Protein AF-A0AA36NBI4-F1 (afdb_monomer)

Mean predicted aligned error: 20.57 Å

Radius of gyration: 64.97 Å; Cα contacts (8 Å, |Δi|>4): 13; chains: 1; bounding box: 155×77×184 Å

Solvent-accessible surface area (backbone atoms only — not comparable to full-atom values): 23329 Å² total; per-residue (Å²): 141,78,91,78,76,81,78,74,84,77,79,76,73,82,79,67,76,80,67,69,71,72,63,70,81,63,80,72,60,92,79,68,71,77,81,71,78,70,76,78,70,50,72,67,60,50,38,70,73,56,47,91,58,49,74,67,55,53,50,52,48,51,52,52,50,51,53,51,52,54,49,52,54,51,51,50,50,53,53,50,52,52,53,49,51,52,52,54,55,56,65,48,48,61,56,55,51,48,54,51,48,53,53,50,53,52,51,52,51,50,52,51,52,50,53,51,49,52,53,50,60,70,65,50,78,80,74,77,85,67,89,78,95,73,93,74,82,90,52,83,65,55,62,56,49,50,58,54,45,54,54,50,50,54,54,49,51,53,49,51,52,51,51,52,51,51,48,52,53,49,52,51,50,50,51,51,51,50,56,49,51,53,50,53,53,51,50,51,50,51,52,51,52,53,51,51,52,52,50,52,51,51,50,53,51,51,53,51,52,50,49,52,52,52,52,52,51,53,50,53,53,50,52,52,51,51,51,51,51,52,52,52,53,52,50,54,51,50,48,53,51,52,54,49,53,54,50,51,52,51,50,53,51,52,50,51,50,54,51,50,52,50,50,48,53,52,51,52,51,52,51,53,56,64,62,34,68,65,57,48,50,52,52,49,54,50,50,53,51,51,50,52,51,49,60,70,73,30,57,79,68,46,50,53,53,49,51,52,47,53,50,51,52,51,52,50,50,52,49,50,66,61,47,50,61,53,53,53,49,54,55,49,58,64,69,70,56,69,92,80,50,82,75,69,80,71,77,55,71,68,62,55,53,50,50,53,51,52,51,53,52,51,54,51,51,50,53,52,51,50,52,51,51,52,50,50,52,60,65,43,47,64,55,52,52,54,51,49,56,59,54,61,73,67,60,80,78,81,79,80,88,76,134

Foldseek 3Di:
DDDDDDDDDDPPPPPPPPPPPVVVVPPPPVPDDPDDPPPPCPPVNVCVVVPPADPVNVVVVVVVVVVVVVVVVVVVVVVVVVVVVVVVVVVCVVVVVVVVVVVVVVVVVVVVVVVVVVVVVVPPPPPPPDDDDDDDDDDPVVVVVVVVVVVVVVVVVVVVVVVVVVVVVVVVVVVVVVVVVVVVVVVVVVVVVVVVVVVVVVVVVVVVVVVVVVVVVVVVVVVVVVVVVVVVVVVVVVVVVVVVVVVVVVVVVVVVVVVVVVVVVVVVVVVVVVPPVVVVVVVVVVVVVVVVVVPVVDDPVNVVVVVVVVVVVVVVVVCCVVVVVVVVVVVVVVVPPDPPPPVNVVPDPPVVVVVVVVVSVVVVVVVVVVVVVVVVCVVCVVVVVVVVVVVVVPDDDDDDDDD

Structure (mmCIF, N/CA/C/O backbone):
data_AF-A0AA36NBI4-F1
#
_entry.id   AF-A0AA36NBI4-F1
#
loop_
_atom_site.group_PDB
_atom_site.id
_atom_site.type_symbol
_atom_site.label_atom_id
_atom_site.label_alt_id
_atom_site.label_comp_id
_atom_site.label_asym_id
_atom_site.label_entity_id
_atom_site.label_seq_id
_atom_site.pdbx_PDB_ins_code
_atom_site.Cartn_x
_atom_site.Cartn_y
_atom_site.Cartn_z
_atom_site.occupancy
_atom_site.B_iso_or_equiv
_atom_site.auth_seq_id
_atom_site.auth_comp_id
_atom_site.auth_asym_id
_atom_site.auth_atom_id
_atom_site.pdbx_PDB_model_num
ATOM 1 N N . MET A 1 1 ? 6.256 15.285 -50.001 1.00 40.84 1 MET A N 1
ATOM 2 C CA . MET A 1 1 ? 5.181 16.052 -49.345 1.00 40.84 1 MET A CA 1
ATOM 3 C C . MET A 1 1 ? 3.936 15.190 -49.363 1.00 40.84 1 MET A C 1
ATOM 5 O O . MET A 1 1 ? 3.349 15.026 -50.421 1.00 40.84 1 MET A O 1
ATOM 9 N N . ALA A 1 2 ? 3.636 14.544 -48.239 1.00 44.28 2 ALA A N 1
ATOM 10 C CA . ALA A 1 2 ? 2.443 13.727 -48.060 1.00 44.28 2 ALA A CA 1
ATOM 11 C C . ALA A 1 2 ? 1.548 14.439 -47.039 1.00 44.28 2 ALA A C 1
ATOM 13 O O . ALA A 1 2 ? 2.037 14.860 -45.991 1.00 44.28 2 ALA A O 1
ATOM 14 N N . ASP A 1 3 ? 0.280 14.619 -47.398 1.00 46.75 3 ASP A N 1
ATOM 15 C CA . ASP A 1 3 ? -0.751 15.294 -46.610 1.00 46.75 3 ASP A CA 1
ATOM 16 C C . ASP A 1 3 ? -1.022 14.531 -45.307 1.00 46.75 3 ASP A C 1
ATOM 18 O O . ASP A 1 3 ? -1.715 13.512 -45.288 1.00 46.75 3 ASP A O 1
ATOM 22 N N . ILE A 1 4 ? -0.490 15.042 -44.198 1.00 43.47 4 ILE A N 1
ATOM 23 C CA . ILE A 1 4 ? -0.857 14.600 -42.853 1.00 43.47 4 ILE A CA 1
ATOM 24 C C . ILE A 1 4 ? -2.036 15.468 -42.420 1.00 43.47 4 ILE A C 1
ATOM 26 O O . ILE A 1 4 ? -1.866 16.581 -41.923 1.00 43.47 4 ILE A O 1
ATOM 30 N N . ARG A 1 5 ? -3.256 14.969 -42.641 1.00 50.09 5 ARG A N 1
ATOM 31 C CA . ARG A 1 5 ? -4.450 15.572 -42.040 1.00 50.09 5 ARG A CA 1
ATOM 32 C C . ARG A 1 5 ? -4.390 15.378 -40.519 1.00 50.09 5 AR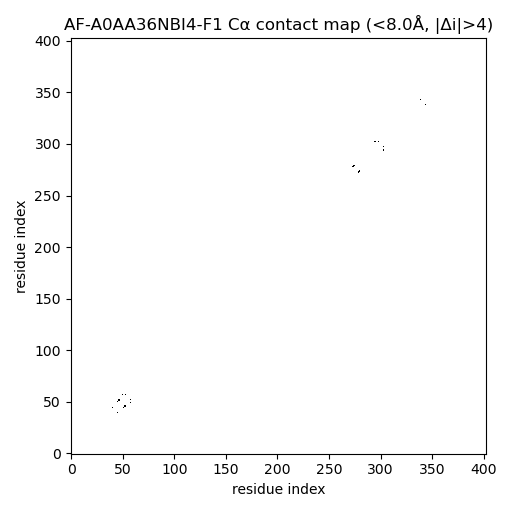G A C 1
ATOM 34 O O . ARG A 1 5 ? -4.168 14.250 -40.076 1.00 50.09 5 ARG A O 1
ATOM 41 N N . PRO A 1 6 ? -4.610 16.430 -39.716 1.00 48.09 6 PRO A N 1
ATOM 42 C CA . PRO A 1 6 ? -4.663 16.296 -38.270 1.00 48.09 6 PRO A CA 1
ATOM 43 C C . PRO A 1 6 ? -5.905 15.486 -37.888 1.00 48.09 6 PRO A C 1
ATOM 45 O O . PRO A 1 6 ? -7.034 15.856 -38.218 1.00 48.09 6 PRO A O 1
ATOM 48 N N . LEU A 1 7 ? -5.686 14.353 -37.219 1.00 43.00 7 LEU A N 1
ATOM 49 C CA . LEU A 1 7 ? -6.747 13.578 -36.585 1.00 43.00 7 LEU A CA 1
ATOM 50 C C . LEU A 1 7 ? -7.419 14.464 -35.532 1.00 43.00 7 LEU A C 1
ATOM 52 O O . LEU A 1 7 ? -6.757 15.011 -34.650 1.00 43.00 7 LEU A O 1
ATOM 56 N N . ALA A 1 8 ? -8.732 14.635 -35.670 1.00 46.16 8 ALA A N 1
ATOM 57 C CA . ALA A 1 8 ? -9.544 15.394 -34.733 1.00 46.16 8 ALA A CA 1
ATOM 58 C C . ALA A 1 8 ? -9.402 14.818 -33.310 1.00 46.16 8 ALA A C 1
ATOM 60 O O . ALA A 1 8 ? -9.318 13.596 -33.153 1.00 46.16 8 ALA A O 1
ATOM 61 N N . PRO A 1 9 ? -9.392 15.671 -32.271 1.00 42.97 9 PRO A N 1
ATOM 62 C CA . PRO A 1 9 ? -9.323 15.216 -30.895 1.00 42.97 9 PRO A CA 1
ATOM 63 C C . PRO A 1 9 ? -10.585 14.409 -30.584 1.00 42.97 9 PRO A C 1
ATOM 65 O O . PRO A 1 9 ? -11.698 14.934 -30.603 1.00 42.97 9 PRO A O 1
ATOM 68 N N . LEU A 1 10 ? -10.403 13.115 -30.321 1.00 41.47 10 LEU A N 1
ATOM 69 C CA . LEU A 1 10 ? -11.435 12.271 -29.737 1.00 41.47 10 LEU A CA 1
ATOM 70 C C . LEU A 1 10 ? -11.747 12.841 -28.352 1.00 41.47 10 LEU A C 1
ATOM 72 O O . LEU A 1 10 ? -10.974 12.668 -27.410 1.00 41.47 10 LEU A O 1
ATOM 76 N N . ALA A 1 11 ? -12.859 13.566 -28.258 1.00 41.78 11 ALA A N 1
ATOM 77 C CA . ALA A 1 11 ? -13.454 13.959 -26.997 1.00 41.78 11 ALA A CA 1
ATOM 78 C C . ALA A 1 11 ? -13.758 12.677 -26.212 1.00 41.78 11 ALA A C 1
ATOM 80 O O . ALA A 1 11 ? -14.661 11.912 -26.548 1.00 41.78 11 ALA A O 1
ATOM 81 N N . PHE A 1 12 ? -12.927 12.401 -25.212 1.00 43.53 12 PHE A N 1
ATOM 82 C CA . PHE A 1 12 ? -13.162 11.343 -24.247 1.00 43.53 12 PHE A CA 1
ATOM 83 C C . PHE A 1 12 ? -14.289 11.825 -23.329 1.00 43.53 12 PHE A C 1
ATOM 85 O O . PHE A 1 12 ? -14.063 12.643 -22.438 1.00 43.53 12 PHE A O 1
ATOM 92 N N . ASP A 1 13 ? -15.508 11.350 -23.581 1.00 44.81 13 ASP A N 1
ATOM 93 C CA . ASP A 1 13 ? -16.660 11.571 -22.709 1.00 44.81 13 ASP A CA 1
ATOM 94 C C . ASP A 1 13 ? -16.374 10.981 -21.319 1.00 44.81 13 ASP A C 1
ATOM 96 O O . ASP A 1 13 ? -16.500 9.777 -21.074 1.00 44.81 13 ASP A O 1
ATOM 100 N N . ALA A 1 14 ? -15.997 11.857 -20.388 1.00 52.16 14 ALA A N 1
ATOM 101 C CA . ALA A 1 14 ? -15.723 11.537 -18.990 1.00 52.16 14 ALA A CA 1
ATOM 102 C C . ALA A 1 14 ? -16.985 11.146 -18.185 1.00 52.16 14 ALA A C 1
ATOM 104 O O . ALA A 1 14 ? -16.884 10.823 -17.006 1.00 52.16 14 ALA A O 1
ATOM 105 N N . GLU A 1 15 ? -18.172 11.119 -18.800 1.00 48.38 15 GLU A N 1
ATOM 106 C CA . GLU A 1 15 ? -19.438 10.815 -18.114 1.00 48.38 15 GLU A CA 1
ATOM 107 C C . GLU A 1 15 ? -19.825 9.323 -18.097 1.00 48.38 15 GLU A C 1
ATOM 109 O O . GLU A 1 15 ? -20.825 8.951 -17.478 1.00 48.38 15 GLU A O 1
ATOM 114 N N . ARG A 1 16 ? -19.052 8.421 -18.724 1.00 46.84 16 ARG A N 1
ATOM 115 C CA . ARG A 1 16 ? -19.416 6.987 -18.799 1.00 46.84 16 ARG A CA 1
ATOM 116 C C . ARG A 1 16 ? -18.790 6.062 -17.756 1.00 46.84 16 ARG A C 1
ATOM 118 O O . ARG A 1 16 ? -19.221 4.916 -17.655 1.00 46.84 16 ARG A O 1
ATOM 125 N N . THR A 1 17 ? -17.846 6.522 -16.942 1.00 50.12 17 THR A N 1
ATOM 126 C CA . THR A 1 17 ? -17.177 5.668 -15.937 1.00 50.12 17 THR A CA 1
ATOM 127 C C . THR A 1 17 ? -17.898 5.611 -14.586 1.00 50.12 17 THR A C 1
ATOM 129 O O . THR A 1 17 ? -17.546 4.791 -13.743 1.00 50.12 17 THR A O 1
ATOM 132 N N . GLY A 1 18 ? -18.955 6.408 -14.389 1.00 44.38 18 GLY A N 1
ATOM 133 C CA . GLY A 1 18 ? -19.743 6.424 -13.149 1.00 44.38 18 GLY A CA 1
ATOM 134 C C . GLY A 1 18 ? -20.834 5.351 -13.036 1.00 44.38 18 GLY A C 1
ATOM 135 O O . GLY A 1 18 ? -21.420 5.210 -11.971 1.00 44.38 18 GLY A O 1
ATOM 136 N N . LYS A 1 19 ? -21.133 4.588 -14.100 1.00 49.97 19 LYS A N 1
ATOM 137 C CA . LYS A 1 19 ? -22.260 3.623 -14.116 1.00 49.97 19 LYS A CA 1
ATOM 138 C C . LYS A 1 19 ? -21.856 2.146 -14.121 1.00 49.97 19 LYS A C 1
ATOM 140 O O . LYS A 1 19 ? -22.724 1.282 -14.093 1.00 49.97 19 LYS A O 1
ATOM 145 N N . THR A 1 20 ? -20.563 1.825 -14.139 1.00 48.12 20 THR A N 1
ATOM 146 C CA . THR A 1 20 ? -20.090 0.429 -14.223 1.00 48.12 20 THR A CA 1
ATOM 147 C C . THR A 1 20 ? -19.755 -0.211 -12.876 1.00 48.12 20 THR A C 1
ATOM 149 O O . THR A 1 20 ? -19.444 -1.398 -12.846 1.00 48.12 20 THR A O 1
ATOM 152 N N . LEU A 1 21 ? -19.830 0.526 -11.762 1.00 46.44 21 LEU A N 1
ATOM 153 C CA . LEU A 1 21 ? -19.542 -0.014 -10.423 1.00 46.44 21 LEU A CA 1
ATOM 154 C C . LEU A 1 21 ? -20.788 -0.481 -9.649 1.00 46.44 21 LEU A C 1
ATOM 156 O O . LEU A 1 21 ? -20.657 -1.394 -8.840 1.00 46.44 21 LEU A O 1
ATOM 160 N N . ASP A 1 22 ? -21.989 0.005 -9.983 1.00 45.56 22 ASP A N 1
ATOM 161 C CA . ASP A 1 22 ? -23.253 -0.499 -9.403 1.00 45.56 22 ASP A CA 1
ATOM 162 C C . ASP A 1 22 ? -23.771 -1.787 -10.073 1.00 45.56 22 ASP A C 1
ATOM 164 O O . ASP A 1 22 ? -24.630 -2.483 -9.535 1.00 45.56 22 ASP A O 1
ATOM 168 N N . ALA A 1 23 ? -23.208 -2.187 -11.218 1.00 48.88 23 ALA A N 1
ATOM 169 C CA . ALA A 1 23 ? -23.570 -3.447 -11.876 1.00 48.88 23 ALA A CA 1
ATOM 170 C C . ALA A 1 23 ? -23.019 -4.697 -11.152 1.00 48.88 23 ALA A C 1
ATOM 172 O O . ALA A 1 23 ? -23.427 -5.818 -11.452 1.00 48.88 23 ALA A O 1
ATOM 173 N N . ALA A 1 24 ? -22.111 -4.532 -10.183 1.00 45.94 24 ALA A N 1
ATOM 174 C CA . ALA A 1 24 ? -21.550 -5.648 -9.420 1.00 45.94 24 ALA A CA 1
ATOM 175 C C . ALA A 1 24 ? -22.456 -6.137 -8.271 1.00 45.94 24 ALA A C 1
ATOM 177 O O . ALA A 1 24 ? -22.214 -7.218 -7.743 1.00 45.94 24 ALA A O 1
ATOM 178 N N . GLN A 1 25 ? -23.512 -5.397 -7.904 1.00 44.94 25 GLN A N 1
ATOM 179 C CA . GLN A 1 25 ? -24.471 -5.823 -6.870 1.00 44.94 25 GLN A CA 1
ATOM 180 C C . GLN A 1 25 ? -25.612 -6.714 -7.394 1.00 44.94 25 GLN A C 1
ATOM 182 O O . GLN A 1 25 ? -26.406 -7.211 -6.602 1.00 44.94 25 GLN A O 1
ATOM 187 N N . SER A 1 26 ? -25.694 -6.967 -8.705 1.00 41.56 26 SER A N 1
ATOM 188 C CA . SER A 1 26 ? -26.762 -7.781 -9.314 1.00 41.56 26 SER A CA 1
ATOM 189 C C . SER A 1 26 ? -26.238 -8.993 -10.086 1.00 41.56 26 SER A C 1
ATOM 191 O O . SER A 1 26 ? -26.765 -9.363 -11.132 1.00 41.56 26 SER A O 1
ATOM 193 N N . TRP A 1 27 ? -25.212 -9.666 -9.558 1.00 47.41 27 TRP A N 1
ATOM 194 C CA . TRP A 1 27 ? -24.795 -10.984 -10.054 1.00 47.41 27 TRP A CA 1
ATOM 195 C C . TRP A 1 27 ? -25.769 -12.081 -9.586 1.00 47.41 27 TRP A C 1
ATOM 197 O O . TRP A 1 27 ? -25.377 -13.096 -9.015 1.00 47.41 27 TRP A O 1
ATOM 207 N N . SER A 1 28 ? -27.065 -11.888 -9.822 1.00 44.34 28 SER A N 1
ATOM 208 C CA . SER A 1 28 ? -28.047 -12.966 -9.784 1.00 44.34 28 SER A CA 1
ATOM 209 C C . SER A 1 28 ? -27.850 -13.780 -11.060 1.00 44.34 28 SER A C 1
ATOM 211 O O . SER A 1 28 ? -28.353 -13.430 -12.126 1.00 44.34 28 SER A O 1
ATOM 213 N N . VAL A 1 29 ? -27.047 -14.841 -10.972 1.00 54.03 29 VAL A N 1
ATOM 214 C CA . VAL A 1 29 ? -26.837 -15.781 -12.079 1.00 54.03 29 VAL A CA 1
ATOM 215 C C . VAL A 1 29 ? -28.201 -16.374 -12.473 1.00 54.03 29 VAL A C 1
ATOM 217 O O . VAL A 1 29 ? -28.850 -16.988 -11.627 1.00 54.03 29 VAL A O 1
ATOM 220 N N . PRO A 1 30 ? -28.680 -16.213 -13.721 1.00 42.22 30 PRO A N 1
ATOM 221 C CA . PRO A 1 30 ? -29.938 -16.810 -14.157 1.00 42.22 30 PRO A CA 1
ATOM 222 C C . PRO A 1 30 ? -29.822 -18.335 -14.069 1.00 42.22 30 PRO A C 1
ATOM 224 O O . PRO A 1 30 ? -29.041 -18.942 -14.799 1.00 42.22 30 PRO A O 1
ATOM 227 N N . GLY A 1 31 ? -30.559 -18.943 -13.139 1.00 53.66 31 GLY A N 1
ATOM 228 C CA . GLY A 1 31 ? -30.457 -20.372 -12.830 1.00 53.66 31 GLY A CA 1
ATOM 229 C C . GLY A 1 31 ? -30.105 -20.694 -11.378 1.00 53.66 31 GLY A C 1
ATOM 230 O O . GLY A 1 31 ? -29.985 -21.874 -11.056 1.00 53.66 31 GLY A O 1
ATOM 231 N N . THR A 1 32 ? -29.976 -19.705 -10.484 1.00 50.72 32 THR A N 1
ATOM 232 C CA . THR A 1 32 ? -29.969 -19.995 -9.045 1.00 50.72 32 THR A CA 1
ATOM 233 C C . THR A 1 32 ? -31.296 -20.664 -8.667 1.00 50.72 32 THR A C 1
ATOM 235 O O . THR A 1 32 ? -32.355 -20.063 -8.876 1.00 50.72 32 THR A O 1
ATOM 238 N N . PRO A 1 33 ? -31.281 -21.910 -8.154 1.00 50.78 33 PRO A N 1
ATOM 239 C CA . PRO A 1 33 ? -32.492 -22.565 -7.683 1.00 50.78 33 PRO A CA 1
ATOM 240 C C . PRO A 1 33 ? -33.168 -21.687 -6.617 1.00 50.78 33 PRO A C 1
ATOM 242 O O . PRO A 1 33 ? -32.467 -20.977 -5.889 1.00 50.78 33 PRO A O 1
ATOM 245 N N . PRO A 1 34 ? -34.513 -21.690 -6.546 1.00 55.22 34 PRO A N 1
ATOM 246 C CA . PRO A 1 34 ? -35.260 -20.866 -5.602 1.00 55.22 34 PRO A CA 1
ATOM 247 C C . PRO A 1 34 ? -34.689 -21.074 -4.207 1.00 55.22 34 PRO A C 1
ATOM 249 O O . PRO A 1 34 ? -34.445 -22.221 -3.832 1.00 55.22 34 PRO A O 1
ATOM 252 N N . ALA A 1 35 ? -34.436 -19.956 -3.513 1.00 47.81 35 ALA A N 1
ATOM 253 C CA . ALA A 1 35 ? -33.772 -19.877 -2.219 1.00 47.81 35 ALA A CA 1
ATOM 254 C C . ALA A 1 35 ? -34.069 -21.121 -1.380 1.00 47.81 35 ALA A C 1
ATOM 256 O O . ALA A 1 35 ? -35.163 -21.274 -0.831 1.00 47.81 35 ALA A O 1
ATOM 257 N N . PHE A 1 36 ? -33.098 -22.037 -1.347 1.00 51.62 36 PHE A N 1
ATOM 258 C CA . PHE A 1 36 ? -33.101 -23.118 -0.383 1.00 51.62 36 PHE A CA 1
ATOM 259 C C . PHE A 1 36 ? -33.219 -22.422 0.968 1.00 51.62 36 PHE A C 1
ATOM 261 O O . PHE A 1 36 ? -32.378 -21.585 1.293 1.00 51.62 36 PHE A O 1
ATOM 268 N N . GLN A 1 37 ? -34.298 -22.697 1.702 1.00 49.22 37 GLN A N 1
ATOM 269 C CA . GLN A 1 37 ? -34.383 -22.322 3.105 1.00 49.22 37 GLN A CA 1
ATOM 270 C C . GLN A 1 37 ? -33.167 -22.963 3.762 1.00 49.22 37 GLN A C 1
ATOM 272 O O . GLN A 1 37 ? -33.120 -24.186 3.904 1.00 49.22 37 GLN A O 1
ATOM 277 N N . GLU A 1 38 ? -32.137 -22.155 4.016 1.00 52.31 38 GLU A N 1
ATOM 278 C CA . GLU A 1 38 ? -30.911 -22.642 4.619 1.00 52.31 38 GLU A CA 1
ATOM 279 C C . GLU A 1 38 ? -31.313 -23.293 5.941 1.00 52.31 38 GLU A C 1
ATOM 281 O O . GLU A 1 38 ? -31.934 -22.625 6.775 1.00 52.31 38 GLU A O 1
ATOM 286 N N . PRO A 1 39 ? -31.032 -24.591 6.145 1.00 62.28 39 PRO A N 1
ATOM 287 C CA . PRO A 1 39 ? -31.192 -25.172 7.461 1.00 62.28 39 PRO A CA 1
ATOM 288 C C . PRO A 1 39 ? -30.298 -24.349 8.383 1.00 62.28 39 PRO A C 1
ATOM 290 O O . PRO A 1 39 ? -29.085 -24.305 8.168 1.00 62.28 39 PRO A O 1
ATOM 293 N N . GLU A 1 40 ? -30.897 -23.639 9.343 1.00 62.44 40 GLU A N 1
ATOM 294 C CA . GLU A 1 40 ? -30.158 -22.815 10.293 1.00 62.44 40 GLU A CA 1
ATOM 295 C C . GLU A 1 40 ? -29.102 -23.693 10.963 1.00 62.44 40 GLU A C 1
ATOM 297 O O . GLU A 1 40 ? -29.388 -24.513 11.839 1.00 62.44 40 GLU A O 1
ATOM 302 N N . LEU A 1 41 ? -27.860 -23.561 10.498 1.00 66.88 41 LEU A N 1
ATOM 303 C CA . LEU A 1 41 ? -26.720 -24.213 11.110 1.00 66.88 41 LEU A CA 1
ATOM 304 C C . LEU A 1 41 ? -26.701 -23.760 12.562 1.00 66.88 41 LEU A C 1
ATOM 306 O O . LEU A 1 41 ? -26.587 -22.560 12.838 1.00 66.88 41 LEU A O 1
ATOM 310 N N . SER A 1 42 ? -26.841 -24.727 13.472 1.00 77.69 42 SER A N 1
ATOM 311 C CA . SER A 1 42 ? -26.903 -24.448 14.901 1.00 77.69 42 SER A CA 1
ATOM 312 C C . SER A 1 42 ? -25.748 -23.525 15.298 1.00 77.69 42 SER A C 1
ATOM 314 O O . SER A 1 42 ? -24.626 -23.642 14.793 1.00 77.69 42 SER A O 1
ATOM 316 N N . GLN A 1 43 ? -26.008 -22.594 16.211 1.00 71.38 43 GLN A N 1
ATOM 317 C CA . GLN A 1 43 ? -25.020 -21.610 16.667 1.00 71.38 43 GLN A CA 1
ATOM 318 C C . GLN A 1 43 ? -23.717 -22.273 17.172 1.00 71.38 43 GLN A C 1
ATOM 320 O O . GLN A 1 43 ? -22.629 -21.707 17.034 1.00 71.38 43 GLN A O 1
ATOM 325 N N . ALA A 1 44 ? -23.811 -23.510 17.677 1.00 77.06 44 ALA A N 1
ATOM 326 C CA . ALA A 1 44 ? -22.676 -24.345 18.067 1.00 77.06 44 ALA A CA 1
ATOM 327 C C . ALA A 1 44 ? -21.837 -24.819 16.863 1.00 77.06 44 ALA A C 1
ATOM 329 O O . ALA A 1 44 ? -20.609 -24.815 16.909 1.00 77.06 44 ALA A O 1
ATOM 330 N N . SER A 1 45 ? -22.482 -25.174 15.750 1.00 78.88 45 SER A N 1
ATOM 331 C CA . SER A 1 45 ? -21.809 -25.539 14.497 1.00 78.88 45 SER A CA 1
ATOM 332 C C . SER A 1 45 ? -21.087 -24.335 13.884 1.00 78.88 45 SER A C 1
ATOM 334 O O . SER A 1 45 ? -19.963 -24.466 13.404 1.00 78.88 45 SER A O 1
ATOM 336 N N . ARG A 1 46 ? -21.694 -23.141 13.960 1.00 72.75 46 ARG A N 1
ATOM 337 C CA . ARG A 1 46 ? -21.078 -21.885 13.493 1.00 72.75 46 ARG A CA 1
ATOM 338 C C . ARG A 1 46 ? -19.839 -21.508 14.308 1.00 72.75 46 ARG A C 1
ATOM 340 O O . ARG A 1 46 ? -18.800 -21.210 13.728 1.00 72.75 46 ARG A O 1
ATOM 347 N N . THR A 1 47 ? -19.922 -21.580 15.633 1.00 75.00 47 THR A N 1
ATOM 348 C CA . THR A 1 47 ? -18.781 -21.283 16.521 1.00 75.00 47 THR A CA 1
ATOM 349 C C . THR A 1 47 ? -17.676 -22.340 16.444 1.00 75.00 47 THR A C 1
ATOM 351 O O . THR A 1 47 ? -16.504 -22.000 16.570 1.00 75.00 47 THR A O 1
ATOM 354 N N . SER A 1 48 ? -18.004 -23.604 16.153 1.00 81.81 48 SER A N 1
ATOM 355 C CA . SER A 1 48 ? -16.995 -24.638 15.882 1.00 81.81 48 SER A CA 1
ATOM 356 C C . SER A 1 48 ? -16.201 -24.377 14.601 1.00 81.81 48 SER A C 1
ATOM 358 O O . SER A 1 48 ? -15.024 -24.725 14.553 1.00 81.81 48 SER A O 1
ATOM 360 N N . PHE A 1 49 ? -16.833 -23.832 13.559 1.00 79.62 49 PHE A N 1
ATOM 361 C CA . PHE A 1 49 ? -16.196 -23.680 12.248 1.00 79.62 49 PHE A CA 1
ATOM 362 C C . PHE A 1 49 ? -15.442 -22.352 12.114 1.00 79.62 49 PHE A C 1
ATOM 364 O O . PHE A 1 49 ? -14.333 -22.322 11.588 1.00 79.62 49 PHE A O 1
ATOM 371 N N . PHE A 1 50 ? -16.016 -21.262 12.629 1.00 80.25 50 PHE A N 1
ATOM 372 C CA . PHE A 1 50 ? -15.445 -19.913 12.522 1.00 80.25 50 PHE A CA 1
ATOM 373 C C . PHE A 1 50 ? -14.786 -19.412 13.819 1.00 80.25 50 PHE A C 1
ATOM 375 O O . PHE A 1 50 ? -14.245 -18.307 13.872 1.00 80.25 50 PHE A O 1
ATOM 382 N N . GLY A 1 51 ? -14.800 -20.220 14.881 1.00 87.38 51 GLY A N 1
ATOM 383 C CA . GLY A 1 51 ? -14.237 -19.848 16.173 1.00 87.38 51 GLY A CA 1
ATOM 384 C C . GLY A 1 51 ? -15.021 -18.719 16.848 1.00 87.38 51 GLY A C 1
ATOM 385 O O . GLY A 1 51 ? -16.251 -18.714 16.869 1.00 87.38 51 GLY A O 1
ATOM 386 N N . ARG A 1 52 ? -14.292 -17.763 17.441 1.00 88.75 52 ARG A N 1
ATOM 387 C CA . ARG A 1 52 ? -14.860 -16.588 18.134 1.00 88.75 52 ARG A CA 1
ATOM 388 C C . ARG A 1 52 ? -15.181 -15.412 17.204 1.00 88.75 52 ARG A C 1
ATOM 390 O O . ARG A 1 52 ? -15.601 -14.372 17.700 1.00 88.75 52 ARG A O 1
ATOM 397 N N . LEU A 1 53 ? -14.943 -15.549 15.901 1.00 86.62 53 LEU A N 1
ATOM 398 C CA . LEU A 1 53 ? -15.178 -14.473 14.943 1.00 86.62 53 LEU A CA 1
ATOM 399 C C . LEU A 1 53 ? -16.679 -14.294 14.731 1.00 86.62 53 LEU A C 1
ATOM 401 O O . LEU A 1 53 ? -17.417 -15.261 14.529 1.00 86.62 53 LEU A O 1
ATOM 405 N N . THR A 1 54 ? -17.134 -13.048 14.803 1.00 88.44 54 THR A N 1
ATOM 406 C CA . THR A 1 54 ? -18.526 -12.716 14.513 1.00 88.44 54 THR A CA 1
ATOM 407 C C . THR A 1 54 ? -18.780 -12.798 13.008 1.00 88.44 54 THR A C 1
ATOM 409 O O . THR A 1 54 ? -17.853 -12.749 12.200 1.00 88.44 54 THR A O 1
ATOM 412 N N . GLY A 1 55 ? -20.051 -12.897 12.604 1.00 84.62 55 GLY A N 1
ATOM 413 C CA . GLY A 1 55 ? -20.418 -12.859 11.183 1.00 84.62 55 GLY A CA 1
ATOM 414 C C . GLY A 1 55 ? -19.872 -11.620 10.463 1.00 84.62 55 GLY A C 1
ATOM 415 O O . GLY A 1 55 ? -19.394 -11.733 9.339 1.00 84.62 55 GLY A O 1
ATOM 416 N N . ALA A 1 56 ? -19.857 -10.472 11.148 1.00 81.94 56 ALA A N 1
ATOM 417 C CA . ALA A 1 56 ? -19.303 -9.226 10.627 1.00 81.94 56 ALA A CA 1
ATOM 418 C C . ALA A 1 56 ? -17.779 -9.297 10.423 1.00 81.94 56 ALA A C 1
ATOM 420 O O . ALA A 1 56 ? -17.280 -8.796 9.419 1.00 81.94 56 ALA A O 1
ATOM 421 N N . ASP A 1 57 ? -17.043 -9.960 11.324 1.00 87.19 57 ASP A N 1
ATOM 422 C CA . ASP A 1 57 ? -15.591 -10.139 11.176 1.00 87.19 57 ASP A CA 1
ATOM 423 C C . ASP A 1 57 ? -15.258 -11.031 9.974 1.00 87.19 57 ASP A C 1
ATOM 425 O O . ASP A 1 57 ? -14.325 -10.753 9.222 1.00 87.19 57 ASP A O 1
ATOM 429 N N . ILE A 1 58 ? -16.049 -12.090 9.765 1.00 87.38 58 ILE A N 1
ATOM 430 C CA . ILE A 1 58 ? -15.900 -12.989 8.613 1.00 87.38 58 ILE A CA 1
ATOM 431 C C . ILE A 1 58 ? -16.192 -12.231 7.318 1.00 87.38 58 ILE A C 1
ATOM 433 O O . ILE A 1 58 ? -15.439 -12.351 6.356 1.00 87.38 58 ILE A O 1
ATOM 437 N N . GLU A 1 59 ? -17.259 -11.432 7.286 1.00 88.81 59 GLU A N 1
ATOM 438 C CA . GLU A 1 59 ? -17.604 -10.625 6.117 1.00 88.81 59 GLU A CA 1
ATOM 439 C C . GLU A 1 59 ? -16.515 -9.590 5.799 1.00 88.81 59 GLU A C 1
ATOM 441 O O . GLU A 1 59 ? -16.101 -9.472 4.644 1.00 88.81 59 GLU A O 1
ATOM 446 N N . ALA A 1 60 ? -15.988 -8.895 6.811 1.00 90.25 60 ALA A N 1
ATOM 447 C CA . ALA A 1 60 ? -14.894 -7.942 6.643 1.00 90.25 60 ALA A CA 1
ATOM 448 C C . ALA A 1 60 ? -13.619 -8.617 6.105 1.00 90.25 60 ALA A C 1
ATOM 450 O O . ALA A 1 60 ? -12.957 -8.082 5.210 1.00 90.25 60 ALA A O 1
ATOM 451 N N . GLU A 1 61 ? -13.291 -9.814 6.597 1.00 92.31 61 GLU A N 1
ATOM 452 C CA . GLU A 1 61 ? -12.140 -10.576 6.112 1.00 92.31 61 GLU A CA 1
ATOM 453 C C . GLU A 1 61 ? -12.357 -11.084 4.678 1.00 92.31 61 GLU A C 1
ATOM 455 O O . GLU A 1 61 ? -11.460 -10.968 3.843 1.00 92.31 61 GLU A O 1
ATOM 460 N N . LEU A 1 62 ? -13.562 -11.550 4.333 1.00 93.62 62 LEU A N 1
ATOM 461 C CA . LEU A 1 62 ? -13.907 -11.927 2.957 1.00 93.62 62 LEU A CA 1
ATOM 462 C C . LEU A 1 62 ? -13.821 -10.730 2.000 1.00 93.62 62 LEU A C 1
ATOM 464 O O . LEU A 1 62 ? -13.308 -10.867 0.888 1.00 93.62 62 LEU A O 1
ATOM 468 N N . GLN A 1 63 ? -14.257 -9.540 2.425 1.00 91.50 63 GLN A N 1
ATOM 469 C CA . GLN A 1 63 ? -14.107 -8.313 1.639 1.00 91.50 63 GLN A CA 1
ATOM 470 C C . GLN A 1 63 ? -12.629 -7.946 1.442 1.00 91.50 63 GLN A C 1
ATOM 472 O O . GLN A 1 63 ? -12.218 -7.630 0.321 1.00 91.50 63 GLN A O 1
ATOM 477 N N . ARG A 1 64 ? -11.803 -8.047 2.492 1.00 95.06 64 ARG A N 1
ATOM 478 C CA . ARG A 1 64 ? -10.350 -7.838 2.397 1.00 95.06 64 ARG A CA 1
ATOM 479 C C . ARG A 1 64 ? -9.706 -8.830 1.421 1.00 95.06 64 ARG A C 1
ATOM 481 O O . ARG A 1 64 ? -8.942 -8.412 0.549 1.00 95.06 64 ARG A O 1
ATOM 488 N N . GLN A 1 65 ? -10.043 -10.116 1.514 1.00 95.12 65 GLN A N 1
ATOM 489 C CA . GLN A 1 65 ? -9.549 -11.153 0.602 1.00 95.12 65 GLN A CA 1
ATOM 490 C C . GLN A 1 65 ? -9.996 -10.909 -0.845 1.00 95.12 65 GLN A C 1
ATOM 492 O O . GLN A 1 65 ? -9.194 -11.056 -1.767 1.00 95.12 65 GLN A O 1
ATOM 497 N N . ALA A 1 66 ? -11.234 -10.459 -1.062 1.00 92.25 66 ALA A N 1
ATOM 498 C CA . ALA A 1 66 ? -11.731 -10.109 -2.390 1.00 92.25 66 ALA A CA 1
ATOM 499 C C . ALA A 1 66 ? -10.956 -8.937 -3.017 1.00 92.25 66 ALA A C 1
ATOM 501 O O . ALA A 1 66 ? -10.676 -8.955 -4.217 1.00 92.25 66 ALA A O 1
ATOM 502 N N . VAL A 1 67 ? -10.573 -7.928 -2.226 1.00 92.62 67 VAL A N 1
ATOM 503 C CA . VAL A 1 67 ? -9.730 -6.814 -2.697 1.00 92.62 67 VAL A CA 1
ATOM 504 C C . VAL A 1 67 ? -8.328 -7.304 -3.070 1.00 92.62 67 VAL A C 1
ATOM 506 O O . VAL A 1 67 ? -7.825 -6.935 -4.132 1.00 92.62 67 VAL A O 1
ATOM 509 N N . LEU A 1 68 ? -7.723 -8.175 -2.256 1.00 94.00 68 LEU A N 1
ATOM 510 C CA . LEU A 1 68 ? -6.413 -8.769 -2.554 1.00 94.00 68 LEU A CA 1
ATOM 511 C C . LEU A 1 68 ? -6.441 -9.614 -3.835 1.00 94.00 68 LEU A C 1
ATOM 513 O O . LEU A 1 68 ? -5.578 -9.450 -4.696 1.00 94.00 68 LEU A O 1
ATOM 517 N N . LEU A 1 69 ? -7.461 -10.461 -4.008 1.00 95.12 69 LEU A N 1
ATOM 518 C CA . LEU A 1 69 ? -7.650 -11.257 -5.226 1.00 95.12 69 LEU A CA 1
ATOM 519 C C . LEU A 1 69 ? -7.844 -10.374 -6.465 1.00 95.12 69 LEU A C 1
ATOM 521 O O . LEU A 1 69 ? -7.261 -10.652 -7.511 1.00 95.12 69 LEU A O 1
ATOM 525 N N . LYS A 1 70 ? -8.608 -9.279 -6.355 1.00 92.62 70 LYS A N 1
ATOM 526 C CA . LYS A 1 70 ? -8.746 -8.297 -7.444 1.00 92.62 70 LYS A CA 1
ATOM 527 C C . LYS A 1 70 ? -7.408 -7.643 -7.804 1.00 92.62 70 LYS A C 1
ATOM 529 O O . LYS A 1 70 ? -7.144 -7.448 -8.988 1.00 92.62 70 LYS A O 1
ATOM 534 N N . GLY A 1 71 ? -6.575 -7.327 -6.810 1.00 93.06 71 GLY A N 1
ATOM 535 C CA . GLY A 1 71 ? -5.212 -6.830 -7.021 1.00 93.06 71 GLY A CA 1
ATOM 536 C C . GLY A 1 71 ? -4.349 -7.834 -7.787 1.00 93.06 71 GLY A C 1
ATOM 537 O O . GLY A 1 71 ? -3.848 -7.513 -8.859 1.00 93.06 71 GLY A O 1
ATOM 538 N N . LEU A 1 72 ? -4.289 -9.081 -7.310 1.00 93.75 72 LEU A N 1
ATOM 539 C CA . LEU A 1 72 ? -3.524 -10.159 -7.949 1.00 93.75 72 LEU A CA 1
ATOM 540 C C . LEU A 1 72 ? -3.963 -10.436 -9.393 1.00 93.75 72 LEU A C 1
ATOM 542 O O . LEU A 1 72 ? -3.122 -10.643 -10.264 1.00 93.75 72 LEU A O 1
ATOM 546 N N . LEU A 1 73 ? -5.270 -10.414 -9.674 1.00 94.19 73 LEU A N 1
ATOM 547 C CA . LEU A 1 73 ? -5.784 -10.583 -11.037 1.00 94.19 73 LEU A CA 1
ATOM 548 C C . LEU A 1 73 ? -5.366 -9.432 -11.961 1.00 94.19 73 LEU A C 1
ATOM 550 O O . LEU A 1 73 ? -5.081 -9.662 -13.137 1.00 94.19 73 LEU A O 1
ATOM 554 N N . ARG A 1 74 ? -5.301 -8.202 -11.438 1.00 92.75 74 ARG A N 1
ATOM 555 C CA . ARG A 1 74 ? -4.804 -7.042 -12.186 1.00 92.75 74 ARG A CA 1
ATOM 556 C C . ARG A 1 74 ? -3.315 -7.179 -12.486 1.00 92.75 74 ARG A C 1
ATOM 558 O O . ARG A 1 74 ? -2.914 -6.962 -13.625 1.00 92.75 74 ARG A O 1
ATOM 565 N N . ASP A 1 75 ? -2.528 -7.593 -11.500 1.00 91.38 75 ASP A N 1
ATOM 566 C CA . ASP A 1 75 ? -1.088 -7.800 -11.663 1.00 91.38 75 ASP A CA 1
ATOM 567 C C . ASP A 1 75 ? -0.800 -8.933 -12.660 1.00 91.38 75 ASP A C 1
ATOM 569 O O . ASP A 1 75 ? 0.034 -8.776 -13.550 1.00 91.38 75 ASP A O 1
ATOM 573 N N . MET A 1 76 ? -1.552 -10.040 -12.604 1.00 93.50 76 MET A N 1
ATOM 574 C CA . MET A 1 76 ? -1.466 -11.111 -13.605 1.00 93.50 76 MET A CA 1
ATOM 575 C C . MET A 1 76 ? -1.826 -10.637 -15.015 1.00 93.50 76 MET A C 1
ATOM 577 O O . MET A 1 76 ? -1.205 -11.093 -15.973 1.00 93.50 76 MET A O 1
ATOM 581 N N . ALA A 1 77 ? -2.802 -9.737 -15.166 1.00 89.69 77 ALA A N 1
ATOM 582 C CA . ALA A 1 77 ? -3.126 -9.161 -16.469 1.00 89.69 77 ALA A CA 1
ATOM 583 C C . ALA A 1 77 ? -1.951 -8.337 -17.020 1.00 89.69 77 ALA A C 1
ATOM 585 O O . ALA A 1 77 ? -1.581 -8.521 -18.175 1.00 89.69 77 ALA A O 1
ATOM 586 N N . VAL A 1 78 ? -1.302 -7.523 -16.179 1.00 91.38 78 VAL A N 1
ATOM 587 C CA . VAL A 1 78 ? -0.103 -6.761 -16.568 1.00 91.38 78 VAL A CA 1
ATOM 588 C C . VAL A 1 78 ? 1.045 -7.693 -16.961 1.00 91.38 78 VAL A C 1
ATOM 590 O O . VAL A 1 78 ? 1.657 -7.492 -18.004 1.00 91.38 78 VAL A O 1
ATOM 593 N N . VAL A 1 79 ? 1.323 -8.739 -16.173 1.00 91.81 79 VAL A N 1
ATOM 594 C CA . VAL A 1 79 ? 2.375 -9.724 -16.492 1.00 91.81 79 VAL A CA 1
ATOM 595 C C . VAL A 1 79 ? 2.069 -10.470 -17.790 1.00 91.81 79 VAL A C 1
ATOM 597 O O . VAL A 1 79 ? 2.962 -10.717 -18.594 1.00 91.81 79 VAL A O 1
ATOM 600 N N . ARG A 1 80 ? 0.807 -10.832 -18.026 1.00 96.75 80 ARG A N 1
ATOM 601 C CA . ARG A 1 80 ? 0.405 -11.471 -19.280 1.00 96.75 80 ARG A CA 1
ATOM 602 C C . ARG A 1 80 ? 0.645 -10.541 -20.469 1.00 96.75 80 ARG A C 1
ATOM 604 O O . ARG A 1 80 ? 1.184 -10.995 -21.473 1.00 96.75 80 ARG A O 1
ATOM 611 N N . ASP A 1 81 ? 0.271 -9.271 -20.355 1.00 92.56 81 ASP A N 1
ATOM 612 C CA . ASP A 1 81 ? 0.425 -8.298 -21.437 1.00 92.56 81 ASP A CA 1
ATOM 613 C C . ASP A 1 81 ? 1.916 -8.013 -21.723 1.00 92.56 81 ASP A C 1
ATOM 615 O O . ASP A 1 81 ? 2.319 -7.954 -22.883 1.00 92.56 81 ASP A O 1
ATOM 619 N N . THR A 1 82 ? 2.776 -7.948 -20.697 1.00 90.94 82 THR A N 1
ATOM 620 C CA . THR A 1 82 ? 4.232 -7.816 -20.902 1.00 90.94 82 THR A CA 1
ATOM 621 C C . THR A 1 82 ? 4.853 -9.061 -21.529 1.00 90.94 82 THR A C 1
ATOM 623 O O . THR A 1 82 ? 5.674 -8.937 -22.435 1.00 90.94 82 THR A O 1
ATOM 626 N N . VAL A 1 83 ? 4.448 -10.265 -21.110 1.00 93.06 83 VAL A N 1
ATOM 627 C CA . VAL A 1 83 ? 4.887 -11.522 -21.744 1.00 93.06 83 VAL A CA 1
ATOM 628 C C . VAL A 1 83 ? 4.445 -11.581 -23.205 1.00 93.06 83 VAL A C 1
ATOM 630 O O . VAL A 1 83 ? 5.201 -12.063 -24.046 1.00 93.06 83 VAL A O 1
ATOM 633 N N . TRP A 1 84 ? 3.253 -11.073 -23.518 1.00 94.75 84 TRP A N 1
ATOM 634 C CA . TRP A 1 84 ? 2.755 -11.012 -24.887 1.00 94.75 84 TRP A CA 1
ATOM 635 C C . TRP A 1 84 ? 3.586 -10.054 -25.752 1.00 94.75 84 TRP A C 1
ATOM 637 O O . TRP A 1 84 ? 4.056 -10.460 -26.810 1.00 94.75 84 TRP A O 1
ATOM 647 N N . HIS A 1 85 ? 3.906 -8.854 -25.255 1.00 90.62 85 HIS A N 1
ATOM 648 C CA . HIS A 1 85 ? 4.815 -7.933 -25.948 1.00 90.62 85 HIS A CA 1
ATOM 649 C C . HIS A 1 85 ? 6.226 -8.509 -26.143 1.00 90.62 85 HIS A C 1
ATOM 651 O O . HIS A 1 85 ? 6.796 -8.379 -27.222 1.00 90.62 85 HIS A O 1
ATOM 657 N N . LEU A 1 86 ? 6.773 -9.213 -25.147 1.00 89.88 86 LEU A N 1
ATOM 658 C CA . LEU A 1 86 ? 8.064 -9.896 -25.284 1.00 89.88 86 LEU A CA 1
ATOM 659 C C . LEU A 1 86 ? 8.016 -11.038 -26.310 1.00 89.88 86 LEU A C 1
ATOM 661 O O . LEU A 1 86 ? 9.006 -11.296 -26.996 1.00 89.88 86 LEU A O 1
ATOM 665 N N . ALA A 1 87 ? 6.888 -11.744 -26.416 1.00 90.19 87 ALA A N 1
ATOM 666 C 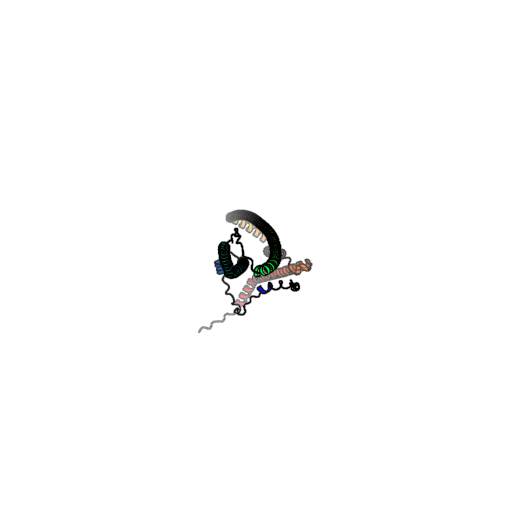CA . ALA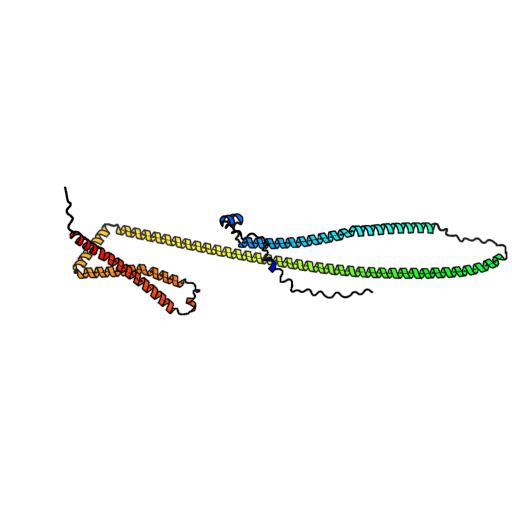 A 1 87 ? 6.693 -12.771 -27.434 1.00 90.19 87 ALA A CA 1
ATOM 667 C C . ALA A 1 87 ? 6.637 -12.159 -28.843 1.00 90.19 87 ALA A C 1
ATOM 669 O O . ALA A 1 87 ? 7.274 -12.696 -29.754 1.00 90.19 87 ALA A O 1
ATOM 670 N N . ASP A 1 88 ? 5.958 -11.021 -28.997 1.00 89.56 88 ASP A N 1
ATOM 671 C CA . ASP A 1 88 ? 5.919 -10.265 -30.249 1.00 89.56 88 ASP A CA 1
ATOM 672 C C . ASP A 1 88 ? 7.319 -9.773 -30.630 1.00 89.56 88 ASP A C 1
ATOM 674 O O . ASP A 1 88 ? 7.785 -10.063 -31.729 1.00 89.56 88 ASP A O 1
ATOM 678 N N . GLU A 1 89 ? 8.056 -9.135 -29.718 1.00 88.25 89 GLU A N 1
ATOM 679 C CA . GLU A 1 89 ? 9.444 -8.701 -29.949 1.00 88.25 89 GLU A CA 1
ATOM 680 C C . GLU A 1 89 ? 10.355 -9.868 -30.346 1.00 88.25 89 GLU A C 1
ATOM 682 O O . GLU A 1 89 ? 11.133 -9.778 -31.302 1.00 88.25 89 GLU A O 1
ATOM 687 N N . ARG A 1 90 ? 10.215 -11.013 -29.669 1.00 86.94 90 ARG A N 1
ATOM 688 C CA . ARG A 1 90 ? 10.965 -12.227 -30.002 1.00 86.94 90 ARG A CA 1
ATOM 689 C C . ARG A 1 90 ? 10.642 -12.746 -31.401 1.00 86.94 90 ARG A C 1
ATOM 691 O O . ARG A 1 90 ? 11.514 -13.363 -32.007 1.00 86.94 90 ARG A O 1
ATOM 698 N N . SER A 1 91 ? 9.441 -12.507 -31.925 1.00 87.69 91 SER A N 1
ATOM 699 C CA . SER A 1 91 ? 9.077 -12.895 -33.292 1.00 87.69 91 SER A CA 1
ATOM 700 C C . SER A 1 91 ? 9.783 -12.056 -34.368 1.00 87.69 91 SER A C 1
ATOM 702 O O . SER A 1 91 ? 9.992 -12.552 -35.474 1.00 87.69 91 SER A O 1
ATOM 704 N N . PHE A 1 92 ? 10.240 -10.842 -34.033 1.00 83.44 92 PHE A N 1
ATOM 705 C CA . PHE A 1 92 ? 11.006 -9.974 -34.938 1.00 83.44 92 PHE A CA 1
ATOM 706 C C . PHE A 1 92 ? 12.515 -10.261 -34.930 1.00 83.44 92 PHE A C 1
ATOM 708 O O . PHE A 1 92 ? 13.198 -9.988 -35.918 1.00 83.44 92 PHE A O 1
ATOM 715 N N . LEU A 1 93 ? 13.048 -10.855 -33.856 1.00 85.44 93 LEU A N 1
ATOM 716 C CA . LEU A 1 93 ? 14.478 -11.178 -33.749 1.00 85.44 93 LEU A CA 1
ATOM 717 C C . LEU A 1 93 ? 15.013 -12.108 -34.859 1.00 85.44 93 LEU A C 1
ATOM 719 O O . LEU A 1 93 ? 16.117 -11.848 -35.327 1.00 85.44 93 LEU A O 1
ATOM 723 N N . PRO A 1 94 ? 14.304 -13.159 -35.323 1.00 89.12 94 PRO A N 1
ATOM 724 C CA . PRO A 1 94 ? 14.769 -14.001 -36.423 1.00 89.12 94 PRO A CA 1
ATOM 725 C C . PRO A 1 94 ? 14.910 -13.233 -37.736 1.00 89.12 94 PRO A C 1
ATOM 727 O O . PRO A 1 94 ? 15.873 -13.464 -38.458 1.00 89.12 94 PRO A O 1
ATOM 730 N N . ALA A 1 95 ? 13.980 -12.316 -38.025 1.00 86.62 95 ALA A N 1
ATOM 731 C CA . ALA A 1 95 ? 14.043 -11.475 -39.217 1.00 86.62 95 ALA A CA 1
ATOM 732 C C . ALA A 1 95 ? 15.238 -10.518 -39.133 1.00 86.62 95 ALA A C 1
ATOM 734 O O . ALA A 1 95 ? 16.079 -10.519 -40.021 1.00 86.62 95 ALA A O 1
ATOM 735 N N . ALA A 1 96 ? 15.401 -9.816 -38.007 1.00 85.56 96 ALA A N 1
ATOM 736 C CA . ALA A 1 96 ? 16.554 -8.942 -37.792 1.00 85.56 96 ALA A CA 1
ATOM 737 C C . ALA A 1 96 ? 17.896 -9.704 -37.817 1.00 85.56 96 ALA A C 1
ATOM 739 O O . ALA A 1 96 ? 18.894 -9.201 -38.329 1.00 85.56 96 ALA A O 1
ATOM 740 N N . ALA A 1 97 ? 17.936 -10.929 -37.284 1.00 89.00 97 ALA A N 1
ATOM 741 C CA . ALA A 1 97 ? 19.117 -11.787 -37.335 1.00 89.00 97 ALA A CA 1
ATOM 742 C C . ALA A 1 97 ? 19.424 -12.267 -38.763 1.00 89.00 97 ALA A C 1
ATOM 744 O O . ALA A 1 97 ? 20.594 -12.358 -39.135 1.00 89.00 97 ALA A O 1
ATOM 745 N N . GLN A 1 98 ? 18.393 -12.556 -39.559 1.00 91.38 98 GLN A N 1
ATOM 746 C CA . GLN A 1 98 ? 18.528 -12.918 -40.967 1.00 91.38 98 GLN A CA 1
ATOM 747 C C . GLN A 1 98 ? 19.018 -11.723 -41.798 1.00 91.38 98 GLN A C 1
ATOM 749 O O . GLN A 1 98 ? 19.996 -11.871 -42.525 1.00 91.38 98 GLN A O 1
ATOM 754 N N . ASP A 1 99 ? 18.443 -10.535 -41.605 1.00 90.69 99 ASP A N 1
ATOM 755 C CA . ASP A 1 99 ? 18.884 -9.295 -42.257 1.00 90.69 99 ASP A CA 1
ATOM 756 C C . ASP A 1 99 ? 20.346 -8.973 -41.907 1.00 90.69 99 ASP A C 1
ATOM 758 O O . ASP A 1 99 ? 21.151 -8.626 -42.773 1.00 90.69 99 ASP A O 1
ATOM 762 N N . ALA A 1 100 ? 20.730 -9.142 -40.636 1.00 87.19 100 ALA A N 1
ATOM 763 C CA . ALA A 1 100 ? 22.112 -8.964 -40.197 1.00 87.19 100 ALA A CA 1
ATOM 764 C C . ALA A 1 100 ? 23.059 -9.983 -40.848 1.00 87.19 100 ALA A C 1
ATOM 766 O O . ALA A 1 100 ? 24.180 -9.633 -41.222 1.00 87.19 100 ALA A O 1
ATOM 767 N N . LYS A 1 101 ? 22.621 -11.236 -41.011 1.00 95.00 101 LYS A N 1
ATOM 768 C CA . LYS A 1 101 ? 23.395 -12.270 -41.701 1.00 95.00 101 LYS A CA 1
ATOM 769 C C . LYS A 1 101 ? 23.578 -11.935 -43.184 1.00 95.00 101 LYS A C 1
ATOM 771 O O . LYS A 1 101 ? 24.702 -11.984 -43.670 1.00 95.00 101 LYS A O 1
ATOM 776 N N . GLU A 1 102 ? 22.517 -11.524 -43.874 1.00 93.75 102 GLU A N 1
ATOM 777 C CA . GLU A 1 102 ? 22.576 -11.099 -45.279 1.00 93.75 102 GLU A CA 1
ATOM 778 C C . GLU A 1 102 ? 23.480 -9.870 -45.463 1.00 93.75 102 GLU A C 1
ATOM 780 O O . GLU A 1 102 ? 24.278 -9.808 -46.402 1.00 93.75 102 GLU A O 1
ATOM 785 N N . ALA A 1 103 ? 23.450 -8.918 -44.526 1.00 90.44 103 ALA A N 1
ATOM 786 C CA . ALA A 1 103 ? 24.365 -7.779 -44.518 1.00 90.44 103 ALA A CA 1
ATOM 787 C C . ALA A 1 103 ? 25.840 -8.201 -44.338 1.00 90.44 103 ALA A C 1
ATOM 789 O O . ALA A 1 103 ? 26.734 -7.626 -44.962 1.00 90.44 103 ALA A O 1
ATOM 790 N N . ILE A 1 104 ? 26.117 -9.216 -43.513 1.00 92.81 104 ILE A N 1
ATOM 791 C CA . ILE A 1 104 ? 27.473 -9.762 -43.337 1.00 92.81 104 ILE A CA 1
ATOM 792 C C . ILE A 1 104 ? 27.935 -10.493 -44.603 1.00 92.81 104 ILE A C 1
ATOM 794 O O . ILE A 1 104 ? 29.062 -10.271 -45.050 1.00 92.81 104 ILE A O 1
ATOM 798 N N . ASP A 1 105 ? 27.076 -11.323 -45.196 1.00 94.38 105 ASP A N 1
ATOM 799 C CA . ASP A 1 105 ? 27.394 -12.093 -46.403 1.00 94.38 105 ASP A CA 1
ATOM 800 C C . ASP A 1 105 ? 27.655 -11.160 -47.600 1.00 94.38 105 ASP A C 1
ATOM 802 O O . ASP A 1 105 ? 28.659 -11.303 -48.303 1.00 94.38 105 ASP A O 1
ATOM 806 N N . THR A 1 106 ? 26.827 -10.126 -47.777 1.00 94.69 106 THR A N 1
ATOM 807 C CA . THR A 1 106 ? 27.031 -9.096 -48.813 1.00 94.69 106 THR A CA 1
ATOM 808 C C . THR A 1 106 ? 28.305 -8.281 -48.580 1.00 94.69 106 THR A C 1
ATOM 810 O O . THR A 1 106 ? 29.052 -8.013 -49.524 1.00 94.69 106 THR A O 1
ATOM 813 N N . ALA A 1 107 ? 28.623 -7.924 -47.331 1.00 90.12 107 ALA A N 1
ATOM 814 C CA . ALA A 1 107 ? 29.880 -7.253 -47.002 1.00 90.12 107 ALA A CA 1
ATOM 815 C C . ALA A 1 107 ? 31.106 -8.143 -47.280 1.00 90.12 107 ALA A C 1
ATOM 817 O O . ALA A 1 107 ? 32.135 -7.646 -47.749 1.00 90.12 107 ALA A O 1
ATOM 818 N N . ALA A 1 108 ? 31.011 -9.450 -47.021 1.00 92.62 108 ALA A N 1
ATOM 819 C CA . ALA A 1 108 ? 32.061 -10.412 -47.342 1.00 92.62 108 ALA A CA 1
ATOM 820 C C . ALA A 1 108 ? 32.267 -10.541 -48.862 1.00 92.62 108 ALA A C 1
ATOM 822 O O . ALA A 1 108 ? 33.409 -10.519 -49.326 1.00 92.62 108 ALA A O 1
ATOM 823 N N . GLU A 1 109 ? 31.183 -10.586 -49.643 1.00 95.44 109 GLU A N 1
ATOM 824 C CA . GLU A 1 109 ? 31.242 -10.615 -51.109 1.00 95.44 109 GLU A CA 1
ATOM 825 C C . GLU A 1 109 ? 31.886 -9.341 -51.684 1.00 95.44 109 GLU A C 1
ATOM 827 O O . GLU A 1 109 ? 32.761 -9.411 -52.551 1.00 95.44 109 GLU A O 1
ATOM 832 N N . LEU A 1 110 ? 31.511 -8.165 -51.168 1.00 93.81 110 LEU A N 1
ATOM 833 C CA . LEU A 1 110 ? 32.113 -6.891 -51.569 1.00 93.81 110 LEU A CA 1
ATOM 834 C C . LEU A 1 110 ? 33.611 -6.836 -51.245 1.00 93.81 110 LEU A C 1
ATOM 836 O O . LEU A 1 110 ? 34.396 -6.392 -52.083 1.00 93.81 110 LEU A O 1
ATOM 840 N N . ARG A 1 111 ? 34.034 -7.330 -50.074 1.00 92.94 111 ARG A N 1
ATOM 841 C CA . ARG A 1 111 ? 35.464 -7.434 -49.727 1.00 92.94 111 ARG A CA 1
ATOM 842 C C . ARG A 1 111 ? 36.221 -8.351 -50.685 1.00 92.94 111 ARG A C 1
ATOM 844 O O . ARG A 1 111 ? 37.317 -7.995 -51.108 1.00 92.94 111 ARG A O 1
ATOM 851 N N . ALA A 1 112 ? 35.641 -9.491 -51.061 1.00 93.31 112 ALA A N 1
ATOM 852 C CA . ALA A 1 112 ? 36.251 -10.392 -52.037 1.00 93.31 112 ALA A CA 1
ATOM 853 C C . ALA A 1 112 ? 36.423 -9.714 -53.409 1.00 93.31 112 ALA A C 1
ATOM 855 O O . ALA A 1 112 ? 37.504 -9.776 -53.992 1.00 93.31 112 ALA A O 1
ATOM 856 N N . LYS A 1 113 ? 35.400 -8.986 -53.881 1.00 95.06 113 LYS A N 1
ATOM 857 C CA . LYS A 1 113 ? 35.463 -8.202 -55.127 1.00 95.06 113 LYS A CA 1
ATOM 858 C C . LYS A 1 113 ? 36.526 -7.102 -55.082 1.00 95.06 113 LYS A C 1
ATOM 860 O O . LYS A 1 113 ? 37.227 -6.898 -56.068 1.00 95.06 113 LYS A O 1
ATOM 865 N N . ILE A 1 114 ? 36.678 -6.413 -53.949 1.00 93.12 114 ILE A N 1
ATOM 866 C CA . ILE A 1 114 ? 37.738 -5.410 -53.757 1.00 93.12 114 ILE A CA 1
ATOM 867 C C . ILE A 1 114 ? 39.122 -6.060 -53.868 1.00 93.12 114 ILE A C 1
ATOM 869 O O . ILE A 1 114 ? 39.972 -5.538 -54.582 1.00 93.12 114 ILE A O 1
ATOM 873 N N . HIS A 1 115 ? 39.340 -7.213 -53.229 1.00 93.44 115 HIS A N 1
ATOM 874 C CA . HIS A 1 115 ? 40.609 -7.938 -53.342 1.00 93.44 115 HIS A CA 1
ATOM 875 C C . HIS A 1 115 ? 40.891 -8.434 -54.769 1.00 93.44 115 HIS A C 1
ATOM 877 O O . HIS A 1 115 ? 42.036 -8.388 -55.214 1.00 93.44 115 HIS A O 1
ATOM 883 N N . GLU A 1 116 ? 39.870 -8.868 -55.513 1.00 94.62 116 GLU A N 1
ATOM 884 C CA . GLU A 1 116 ? 40.021 -9.251 -56.923 1.00 94.62 116 GLU A CA 1
ATOM 885 C C . GLU A 1 116 ? 40.400 -8.051 -57.808 1.00 94.62 116 GLU A C 1
ATOM 887 O O . GLU A 1 116 ? 41.268 -8.163 -58.677 1.00 94.62 116 GLU A O 1
ATOM 892 N N . LEU A 1 117 ? 39.768 -6.894 -57.587 1.00 92.69 117 LEU A N 1
ATOM 893 C CA . LEU A 1 117 ? 40.100 -5.657 -58.294 1.00 92.69 117 LEU A CA 1
ATOM 894 C C . LEU A 1 117 ? 41.517 -5.180 -57.963 1.00 92.69 117 LEU A C 1
ATOM 896 O O . LEU A 1 117 ? 42.237 -4.797 -58.879 1.00 92.69 117 LEU A O 1
ATOM 900 N N . ASP A 1 118 ? 41.939 -5.254 -56.701 1.00 90.88 118 ASP A N 1
ATOM 901 C CA . ASP A 1 118 ? 43.300 -4.900 -56.282 1.00 90.88 118 ASP A CA 1
ATOM 902 C C . ASP A 1 118 ? 44.348 -5.809 -56.950 1.00 90.88 118 ASP A C 1
ATOM 904 O O . ASP A 1 118 ? 45.322 -5.328 -57.528 1.00 90.88 118 ASP A O 1
ATOM 908 N N . ALA A 1 119 ? 44.091 -7.121 -57.007 1.00 90.00 119 ALA A N 1
ATOM 909 C CA . ALA A 1 119 ? 44.940 -8.060 -57.738 1.00 90.00 119 ALA A CA 1
ATOM 910 C C . ALA A 1 119 ? 45.004 -7.741 -59.245 1.00 90.00 119 ALA A C 1
ATOM 912 O O . ALA A 1 119 ? 46.080 -7.783 -59.845 1.00 90.00 119 ALA A O 1
ATOM 913 N N . LYS A 1 120 ? 43.872 -7.372 -59.862 1.00 90.44 120 LYS A N 1
ATOM 914 C CA . LYS A 1 120 ? 43.829 -6.937 -61.268 1.00 90.44 120 LYS A CA 1
ATOM 915 C C . LYS A 1 120 ? 44.634 -5.659 -61.488 1.00 90.44 120 LYS A C 1
ATOM 917 O O . LYS A 1 120 ? 45.413 -5.614 -62.437 1.00 90.44 120 LYS A O 1
ATOM 922 N N . VAL A 1 121 ? 44.505 -4.665 -60.610 1.00 86.25 121 VAL A N 1
ATOM 923 C CA . VAL A 1 121 ? 45.267 -3.408 -60.675 1.00 86.25 121 VAL A CA 1
ATOM 924 C C . VAL A 1 121 ? 46.769 -3.664 -60.539 1.00 86.25 121 VAL A C 1
ATOM 926 O O . VAL A 1 121 ? 47.540 -3.110 -61.315 1.00 86.25 121 VAL A O 1
ATOM 929 N N . GLN A 1 122 ? 47.190 -4.552 -59.637 1.00 83.31 122 GLN A N 1
ATOM 930 C CA . GLN A 1 122 ? 48.600 -4.938 -59.490 1.00 83.31 122 GLN A CA 1
ATOM 931 C C . GLN A 1 122 ? 49.138 -5.734 -60.690 1.00 83.31 122 GLN A C 1
ATOM 933 O O . GLN A 1 122 ? 50.327 -5.667 -60.990 1.00 83.31 122 GLN A O 1
ATOM 938 N N . SER A 1 123 ? 48.275 -6.487 -61.381 1.00 82.81 123 SER A N 1
ATOM 939 C CA . SER A 1 123 ? 48.643 -7.254 -62.580 1.00 82.81 123 SER A CA 1
ATOM 940 C C . SER A 1 123 ? 48.683 -6.427 -63.866 1.00 82.81 123 SER A C 1
ATOM 942 O O . SER A 1 123 ? 49.207 -6.903 -64.875 1.00 82.81 123 SER A O 1
ATOM 944 N N . LEU A 1 124 ? 48.131 -5.207 -63.858 1.00 79.25 124 LEU A N 1
ATOM 945 C CA . LEU A 1 124 ? 48.260 -4.311 -64.996 1.00 79.25 124 LEU A CA 1
ATOM 946 C C . LEU A 1 124 ? 49.742 -3.950 -65.139 1.00 79.25 124 LEU A C 1
ATOM 948 O O . LEU A 1 124 ? 50.331 -3.413 -64.198 1.00 79.25 124 LEU A O 1
ATOM 952 N N . PRO A 1 125 ? 50.368 -4.244 -66.291 1.00 59.16 125 PRO A N 1
ATOM 953 C CA . PRO A 1 125 ? 51.757 -3.896 -66.507 1.00 59.16 125 PRO A CA 1
ATOM 954 C C . PRO A 1 125 ? 51.867 -2.377 -66.425 1.00 59.16 125 PRO A C 1
ATOM 956 O O . PRO A 1 125 ? 51.372 -1.659 -67.298 1.00 59.16 125 PRO A O 1
ATOM 959 N N . VAL A 1 126 ? 52.517 -1.892 -65.363 1.00 54.28 126 VAL A N 1
ATOM 960 C CA . VAL A 1 126 ? 53.049 -0.533 -65.290 1.00 54.28 126 VAL A CA 1
ATOM 961 C C . VAL A 1 126 ? 53.992 -0.429 -66.474 1.00 54.28 126 VAL A C 1
ATOM 963 O O . VAL A 1 126 ? 55.120 -0.914 -66.435 1.00 54.28 126 VAL A O 1
ATOM 966 N N . SER A 1 127 ? 53.470 0.088 -67.583 1.00 51.91 127 SER A N 1
ATOM 967 C CA . SER A 1 127 ? 54.238 0.271 -68.798 1.00 51.91 127 SER A CA 1
ATOM 968 C C . SER A 1 127 ? 55.322 1.277 -68.462 1.00 51.91 127 SER A C 1
ATOM 970 O O . SER A 1 127 ? 55.074 2.480 -68.388 1.00 51.91 127 SER A O 1
ATOM 972 N N . GLN A 1 128 ? 56.517 0.749 -68.208 1.00 46.06 128 GLN A N 1
ATOM 973 C CA . GLN A 1 128 ? 57.767 1.470 -68.297 1.00 46.06 128 GLN A CA 1
ATOM 974 C C . GLN A 1 128 ? 57.807 2.080 -69.697 1.00 46.06 128 GLN A C 1
ATOM 976 O O . GLN A 1 128 ? 58.158 1.424 -70.674 1.00 46.06 128 GLN A O 1
ATOM 981 N N . LYS A 1 129 ? 57.405 3.347 -69.806 1.00 47.25 129 LYS A N 1
ATOM 982 C CA . LYS A 1 129 ? 57.904 4.217 -70.866 1.00 47.25 129 LYS A CA 1
ATOM 983 C C . LYS A 1 129 ? 59.338 4.583 -70.482 1.00 47.25 129 LYS A C 1
ATOM 985 O O . LYS A 1 129 ? 59.594 5.685 -70.017 1.00 47.25 129 LYS A O 1
ATOM 990 N N . GLU A 1 130 ? 60.240 3.615 -70.622 1.00 40.53 130 GLU A N 1
ATOM 991 C CA . GLU A 1 130 ? 61.653 3.886 -70.856 1.00 40.53 130 GLU A CA 1
ATOM 992 C C . GLU A 1 130 ? 61.874 3.934 -72.371 1.00 40.53 130 GLU A C 1
ATOM 994 O O . GLU A 1 130 ? 61.490 3.031 -73.114 1.00 40.53 130 GLU A O 1
ATOM 999 N N . ASP A 1 131 ? 62.413 5.072 -72.796 1.00 45.09 131 ASP A N 1
ATOM 1000 C CA . ASP A 1 131 ? 63.334 5.300 -73.906 1.00 45.09 131 ASP A CA 1
ATOM 1001 C C . ASP A 1 131 ? 63.488 4.202 -74.971 1.00 45.09 131 ASP A C 1
ATOM 1003 O O . ASP A 1 131 ? 64.129 3.169 -74.785 1.00 45.09 131 ASP A O 1
ATOM 1007 N N . GLY A 1 132 ? 63.007 4.517 -76.176 1.00 41.03 132 GLY A N 1
ATOM 1008 C CA . GLY A 1 132 ? 63.238 3.726 -77.381 1.00 41.03 132 GLY A CA 1
ATOM 1009 C C . GLY A 1 132 ? 63.146 4.577 -78.643 1.00 41.03 132 GLY A C 1
ATOM 1010 O O . GLY A 1 132 ? 62.188 4.471 -79.403 1.00 41.03 132 GLY A O 1
ATOM 1011 N N . VAL A 1 133 ? 64.141 5.440 -78.871 1.00 44.56 133 VAL A N 1
ATOM 1012 C CA . VAL A 1 133 ? 64.334 6.153 -80.144 1.00 44.56 133 VAL A CA 1
ATOM 1013 C C . VAL A 1 133 ? 64.729 5.141 -81.226 1.00 44.56 133 VAL A C 1
ATOM 1015 O O . VAL A 1 133 ? 65.830 4.594 -81.200 1.00 44.56 133 VAL A O 1
ATOM 1018 N N . VAL A 1 134 ? 63.847 4.915 -82.204 1.00 45.06 134 VAL A N 1
ATOM 1019 C CA . VAL A 1 134 ? 64.138 4.168 -83.441 1.00 45.06 134 VAL A CA 1
ATOM 1020 C C . VAL A 1 134 ? 64.087 5.141 -84.629 1.00 45.06 134 VAL A C 1
ATOM 1022 O O . VAL A 1 134 ? 63.101 5.867 -84.764 1.00 45.06 134 VAL A O 1
ATOM 1025 N N . PRO A 1 135 ? 65.102 5.182 -85.518 1.00 44.03 135 PRO A N 1
ATOM 1026 C CA . PRO A 1 135 ? 65.091 6.060 -86.682 1.00 44.03 135 PRO A CA 1
ATOM 1027 C C . PRO A 1 135 ? 64.211 5.459 -87.787 1.00 44.03 135 PRO A C 1
ATOM 1029 O O . PRO A 1 135 ? 64.556 4.460 -88.422 1.00 44.03 135 PRO A O 1
ATOM 1032 N N . MET A 1 136 ? 63.054 6.077 -88.015 1.00 39.91 136 MET A N 1
ATOM 1033 C CA . MET A 1 136 ? 62.082 5.677 -89.028 1.00 39.91 136 MET A CA 1
ATOM 1034 C C . MET A 1 136 ? 62.447 6.320 -90.375 1.00 39.91 136 MET A C 1
ATOM 1036 O O . MET A 1 136 ? 62.517 7.542 -90.504 1.00 39.91 136 MET A O 1
ATOM 1040 N N . LYS A 1 137 ? 62.722 5.486 -91.384 1.00 42.25 137 LYS A N 1
ATOM 1041 C CA . LYS A 1 137 ? 62.917 5.917 -92.775 1.00 42.25 137 LYS A CA 1
ATOM 1042 C C . LYS A 1 137 ? 61.630 6.569 -93.287 1.00 42.25 137 LYS A C 1
ATOM 1044 O O . LYS A 1 137 ? 60.567 5.956 -93.229 1.00 42.25 137 LYS A O 1
ATOM 1049 N N . ALA A 1 138 ? 61.762 7.796 -93.784 1.00 43.59 138 ALA A N 1
ATOM 1050 C CA . ALA A 1 138 ? 60.681 8.614 -94.313 1.00 43.59 138 ALA A CA 1
ATOM 1051 C C . ALA A 1 138 ? 60.027 7.960 -95.541 1.00 43.59 138 ALA A C 1
ATOM 1053 O O . ALA A 1 138 ? 60.670 7.772 -96.572 1.00 43.59 138 ALA A O 1
ATOM 1054 N N . ASN A 1 139 ? 58.744 7.637 -95.402 1.00 48.88 139 ASN A N 1
ATOM 1055 C CA . ASN A 1 139 ? 57.801 7.370 -96.483 1.00 48.88 139 ASN A CA 1
ATOM 1056 C C . ASN A 1 139 ? 56.606 8.304 -96.249 1.00 48.88 139 ASN A C 1
ATOM 1058 O O . ASN A 1 139 ? 56.238 8.534 -95.098 1.00 48.88 139 ASN A O 1
ATOM 1062 N N . ASP A 1 140 ? 55.973 8.806 -97.307 1.00 50.59 140 ASP A N 1
ATOM 1063 C CA . ASP A 1 140 ? 54.893 9.812 -97.260 1.00 50.59 140 ASP A CA 1
ATOM 1064 C C . ASP A 1 140 ? 53.659 9.440 -96.396 1.00 50.59 140 ASP A C 1
ATOM 1066 O O . ASP A 1 140 ? 52.821 10.291 -96.105 1.00 50.59 140 ASP A O 1
ATOM 1070 N N . ALA A 1 141 ? 53.569 8.206 -95.887 1.00 52.06 141 ALA A N 1
ATOM 1071 C CA . ALA A 1 141 ? 52.614 7.797 -94.850 1.00 52.06 141 ALA A CA 1
ATOM 1072 C C . ALA A 1 141 ? 52.877 8.446 -93.469 1.00 52.06 141 ALA A C 1
ATOM 1074 O O . ALA A 1 141 ? 51.955 8.604 -92.670 1.00 52.06 141 ALA A O 1
ATOM 1075 N N . SER A 1 142 ? 54.115 8.861 -93.176 1.00 52.66 142 SER A N 1
ATOM 1076 C CA . SER A 1 142 ? 54.497 9.467 -91.892 1.00 52.66 142 SER A CA 1
ATOM 1077 C C . SER A 1 142 ? 53.967 10.895 -91.708 1.00 52.66 142 SER A C 1
ATOM 1079 O O . SER A 1 142 ? 53.748 11.315 -90.575 1.00 52.66 142 SER A O 1
ATOM 1081 N N . LEU A 1 143 ? 53.705 11.632 -92.795 1.00 53.00 143 LEU A N 1
ATOM 1082 C CA . LEU A 1 143 ? 53.097 12.969 -92.728 1.00 53.00 143 LEU A CA 1
ATOM 1083 C C . LEU A 1 143 ? 51.583 12.909 -92.459 1.00 53.00 143 LEU A C 1
ATOM 1085 O O . LEU A 1 143 ? 51.068 13.754 -91.732 1.00 53.00 143 LEU A O 1
ATOM 1089 N N . GLN A 1 144 ? 50.880 11.880 -92.950 1.00 55.41 144 GLN A N 1
ATOM 1090 C CA . GLN A 1 144 ? 49.495 11.611 -92.530 1.00 55.41 144 GLN A CA 1
ATOM 1091 C C . GLN A 1 144 ? 49.431 11.103 -91.082 1.00 55.41 144 GLN A C 1
ATOM 1093 O O . GLN A 1 144 ? 48.540 11.509 -90.341 1.00 55.41 144 GLN A O 1
ATOM 1098 N N . ALA A 1 145 ? 50.407 10.291 -90.654 1.00 55.56 145 ALA A N 1
ATOM 1099 C CA . ALA A 1 145 ? 50.509 9.827 -89.270 1.00 55.56 145 ALA A CA 1
ATOM 1100 C C . ALA A 1 145 ? 50.764 10.975 -88.269 1.00 55.56 145 ALA A C 1
ATOM 1102 O O . ALA A 1 145 ? 50.201 10.963 -87.178 1.00 55.56 145 ALA A O 1
ATOM 1103 N N . LEU A 1 146 ? 51.555 11.989 -88.642 1.00 56.44 146 LEU A N 1
ATOM 1104 C CA . LEU A 1 146 ? 51.777 13.200 -87.837 1.00 56.44 146 LEU A CA 1
ATOM 1105 C C . LEU A 1 146 ? 50.505 14.048 -87.689 1.00 56.44 146 LEU A C 1
ATOM 1107 O O . LEU A 1 146 ? 50.216 14.499 -86.587 1.00 56.44 146 LEU A O 1
ATOM 1111 N N . GLY A 1 147 ? 49.712 14.195 -88.757 1.00 59.53 147 GLY A N 1
ATOM 1112 C CA . GLY A 1 147 ? 48.402 14.854 -88.679 1.00 59.53 147 GLY A CA 1
ATOM 1113 C C . GLY A 1 147 ? 47.400 14.092 -87.804 1.00 59.53 147 GLY A C 1
ATOM 1114 O O . GLY A 1 147 ? 46.665 14.711 -87.043 1.00 59.53 147 GLY A O 1
ATOM 1115 N N . SER A 1 148 ? 47.411 12.752 -87.845 1.00 61.25 148 SER A N 1
ATOM 1116 C CA . SER A 1 148 ? 46.587 11.925 -86.948 1.00 61.25 148 SER A CA 1
ATOM 1117 C C . SER A 1 148 ? 47.088 11.890 -85.500 1.00 61.25 148 SER A C 1
ATOM 1119 O O . SER A 1 148 ? 46.314 11.617 -84.587 1.00 61.25 148 SER A O 1
ATOM 1121 N N . LEU A 1 149 ? 48.380 12.149 -85.275 1.00 65.25 149 LEU A N 1
ATOM 1122 C CA . LEU A 1 149 ? 48.960 12.229 -83.937 1.00 65.25 149 LEU A CA 1
ATOM 1123 C C . LEU A 1 149 ? 48.549 13.536 -83.252 1.00 65.25 149 LEU A C 1
ATOM 1125 O O . LEU A 1 149 ? 48.204 13.508 -82.078 1.00 65.25 149 LEU A O 1
ATOM 1129 N N . ASP A 1 150 ? 48.520 14.646 -83.992 1.00 67.75 150 ASP A N 1
ATOM 1130 C CA . ASP A 1 150 ? 48.074 15.956 -83.498 1.00 67.75 150 ASP A CA 1
ATOM 1131 C C . ASP A 1 150 ? 46.596 15.918 -83.068 1.00 67.75 150 ASP A C 1
ATOM 1133 O O . ASP A 1 150 ? 46.250 16.322 -81.960 1.00 67.75 150 ASP A O 1
ATOM 1137 N N . THR A 1 151 ? 45.732 15.276 -83.866 1.00 72.62 151 THR A N 1
ATOM 1138 C CA . THR A 1 151 ? 44.333 15.028 -83.469 1.00 72.62 151 THR A CA 1
ATOM 1139 C C . THR A 1 151 ? 44.221 14.114 -82.246 1.00 72.62 151 THR A C 1
ATOM 1141 O O . THR A 1 151 ? 43.351 14.308 -81.408 1.00 72.62 151 THR A O 1
ATOM 1144 N N . HIS A 1 152 ? 45.128 13.143 -82.099 1.00 74.50 152 HIS A N 1
ATOM 1145 C CA . HIS A 1 152 ? 45.143 12.242 -80.945 1.00 74.50 152 HIS A CA 1
ATOM 1146 C C . HIS A 1 152 ? 45.642 12.936 -79.660 1.00 74.50 152 HIS A C 1
ATOM 1148 O O . HIS A 1 152 ? 45.284 12.513 -78.557 1.00 74.50 152 HIS A O 1
ATOM 1154 N N . TYR A 1 153 ? 46.461 13.988 -79.776 1.00 76.50 153 TYR A N 1
ATOM 1155 C CA . TYR A 1 153 ? 46.841 14.835 -78.645 1.00 76.50 153 TYR A CA 1
ATOM 1156 C C . TYR A 1 153 ? 45.656 15.673 -78.164 1.00 76.50 153 TYR A C 1
ATOM 1158 O O . TYR A 1 153 ? 45.378 15.668 -76.966 1.00 76.50 153 TYR A O 1
ATOM 1166 N N . GLU A 1 154 ? 44.921 16.313 -79.075 1.00 83.50 154 GLU A N 1
ATOM 1167 C CA . GLU A 1 154 ? 43.706 17.070 -78.734 1.00 83.50 154 GLU A CA 1
ATOM 1168 C C . GLU A 1 154 ? 42.636 16.170 -78.091 1.00 83.50 154 GLU A C 1
ATOM 1170 O O . GLU A 1 154 ? 42.135 16.480 -77.009 1.00 83.50 154 GLU A O 1
ATOM 1175 N N . ASP A 1 155 ? 42.379 14.984 -78.657 1.00 84.50 155 ASP A N 1
ATOM 1176 C CA . ASP A 1 155 ? 41.454 13.999 -78.073 1.00 84.50 155 ASP A CA 1
ATOM 1177 C C . ASP A 1 155 ? 41.900 13.536 -76.670 1.00 84.50 155 ASP A C 1
ATOM 1179 O O . ASP A 1 155 ? 41.072 13.302 -75.783 1.00 84.50 155 ASP A O 1
ATOM 1183 N N . SER A 1 156 ? 43.213 13.412 -76.439 1.00 88.88 156 SER A N 1
ATOM 1184 C CA . SER A 1 156 ? 43.770 13.060 -75.127 1.00 88.88 156 SER A CA 1
ATOM 1185 C C . SER A 1 156 ? 43.562 14.175 -74.102 1.00 88.88 156 SER A C 1
ATOM 1187 O O . SER A 1 156 ? 43.200 13.881 -72.962 1.00 88.88 156 SER A O 1
ATOM 1189 N N . TYR A 1 157 ? 43.764 15.439 -74.489 1.00 87.81 157 TYR A N 1
ATOM 1190 C CA . TYR A 1 157 ? 43.510 16.591 -73.621 1.00 87.81 157 TYR A CA 1
ATOM 1191 C C . TYR A 1 157 ? 42.021 16.735 -73.294 1.00 87.81 157 TYR A C 1
ATOM 1193 O O . TYR A 1 157 ? 41.662 16.992 -72.142 1.00 87.81 157 TYR A O 1
ATOM 1201 N N . GLU A 1 158 ? 41.131 16.523 -74.267 1.00 91.69 158 GLU A N 1
ATOM 1202 C CA . GLU A 1 158 ? 39.688 16.502 -74.015 1.00 91.69 158 GLU A CA 1
ATOM 1203 C C . GLU A 1 158 ? 39.288 15.385 -73.044 1.00 91.69 158 GLU A C 1
ATOM 1205 O O . GLU A 1 158 ? 38.475 15.609 -72.141 1.00 91.69 158 GLU A O 1
ATOM 1210 N N . LEU A 1 159 ? 39.860 14.186 -73.197 1.00 91.00 159 LEU A N 1
ATOM 1211 C CA . LEU A 1 159 ? 39.590 13.065 -72.301 1.00 91.00 159 LEU A CA 1
ATOM 1212 C C . LEU A 1 159 ? 40.083 13.348 -70.877 1.00 91.00 159 LEU A C 1
ATOM 1214 O O . LEU A 1 159 ? 39.356 13.080 -69.921 1.00 91.00 159 LEU A O 1
ATOM 1218 N N . GLU A 1 160 ? 41.280 13.915 -70.728 1.00 93.62 160 GLU A N 1
ATOM 1219 C CA . GLU A 1 160 ? 41.843 14.290 -69.428 1.00 93.62 160 GLU A CA 1
ATOM 1220 C C . GLU A 1 160 ? 40.987 15.357 -68.733 1.00 93.62 160 GLU A C 1
ATOM 1222 O O . GLU A 1 160 ? 40.644 15.208 -67.559 1.00 93.62 160 GLU A O 1
ATOM 1227 N N . ASN A 1 161 ? 40.522 16.365 -69.479 1.00 93.62 161 ASN A N 1
ATOM 1228 C CA . ASN A 1 161 ? 39.595 17.372 -68.964 1.00 93.62 161 ASN A CA 1
ATOM 1229 C C . ASN A 1 161 ? 38.264 16.756 -68.507 1.00 93.62 161 ASN A C 1
ATOM 1231 O O . ASN A 1 161 ? 37.776 17.084 -67.424 1.00 93.62 161 ASN A O 1
ATOM 1235 N N . ARG A 1 162 ? 37.690 15.826 -69.286 1.00 94.81 162 ARG A N 1
ATOM 1236 C CA . ARG A 1 162 ? 36.464 15.106 -68.896 1.00 94.81 162 ARG A CA 1
ATOM 1237 C C . ARG A 1 162 ? 36.675 14.235 -67.660 1.00 94.81 162 ARG A C 1
ATOM 1239 O O . ARG A 1 162 ? 35.786 14.161 -66.815 1.00 94.81 162 ARG A O 1
ATOM 1246 N N . LEU A 1 163 ? 37.826 13.573 -67.541 1.00 94.69 163 LEU A N 1
ATOM 1247 C CA . LEU A 1 163 ? 38.164 12.769 -66.365 1.00 94.69 163 LEU A CA 1
ATOM 1248 C C . LEU A 1 163 ? 38.311 13.641 -65.114 1.00 94.69 163 LEU A C 1
ATOM 1250 O O . LEU A 1 163 ? 37.778 13.281 -64.065 1.00 94.69 163 LEU A O 1
ATOM 1254 N N . GLU A 1 164 ? 38.962 14.798 -65.222 1.00 95.06 164 GLU A N 1
ATOM 1255 C CA . GLU A 1 164 ? 39.096 15.746 -64.113 1.00 95.06 164 GLU A CA 1
ATOM 1256 C C . GLU A 1 164 ? 37.738 16.358 -63.720 1.00 95.06 164 GLU A C 1
ATOM 1258 O O . GLU A 1 164 ? 37.447 16.524 -62.534 1.00 95.06 164 GLU A O 1
ATOM 1263 N N . GLU A 1 165 ? 36.856 16.632 -64.685 1.00 96.00 165 GLU A N 1
ATOM 1264 C CA . GLU A 1 165 ? 35.489 17.087 -64.408 1.00 96.00 165 GLU A CA 1
ATOM 1265 C C . GLU A 1 165 ? 34.657 16.006 -63.701 1.00 96.00 165 GLU A C 1
ATOM 1267 O O . GLU A 1 165 ? 34.043 16.275 -62.664 1.00 96.00 165 GLU A O 1
ATOM 1272 N N . LEU A 1 166 ? 34.692 14.761 -64.189 1.00 95.06 166 LEU A N 1
ATOM 1273 C CA . LEU A 1 166 ? 34.034 13.626 -63.532 1.00 95.06 166 LEU A CA 1
ATOM 1274 C C . LEU A 1 166 ? 34.565 13.405 -62.116 1.00 95.06 166 LEU A C 1
ATOM 1276 O O . LEU A 1 166 ? 33.779 13.137 -61.205 1.00 95.06 166 LEU A O 1
ATOM 1280 N N . ARG A 1 167 ? 35.879 13.553 -61.918 1.00 95.75 167 ARG A N 1
ATOM 1281 C CA . ARG A 1 167 ? 36.516 13.467 -60.605 1.00 95.75 167 ARG A CA 1
ATOM 1282 C C . ARG A 1 167 ? 35.982 14.538 -59.657 1.00 95.75 167 ARG A C 1
ATOM 1284 O O . ARG A 1 167 ? 35.544 14.195 -58.564 1.00 95.75 167 ARG A O 1
ATOM 1291 N N . ARG A 1 168 ? 35.905 15.800 -60.094 1.00 95.94 168 ARG A N 1
ATOM 1292 C CA . ARG A 1 168 ? 35.320 16.893 -59.292 1.00 95.94 168 ARG A CA 1
ATOM 1293 C C . ARG A 1 168 ? 33.859 16.645 -58.928 1.00 95.94 168 ARG A C 1
ATOM 1295 O O . ARG A 1 168 ? 33.457 16.925 -57.801 1.00 95.94 168 ARG A O 1
ATOM 1302 N N . VAL A 1 169 ? 33.063 16.111 -59.855 1.00 96.25 169 VAL A N 1
ATOM 1303 C CA . VAL A 1 169 ? 31.654 15.771 -59.594 1.00 96.25 169 VAL A CA 1
ATOM 1304 C C . VAL A 1 169 ? 31.537 14.637 -58.570 1.00 96.25 169 VAL A C 1
ATOM 1306 O O . VAL A 1 169 ? 30.696 14.706 -57.670 1.00 96.25 169 VAL A O 1
ATOM 1309 N N . LEU A 1 170 ? 32.379 13.606 -58.679 1.00 94.62 170 LEU A N 1
ATOM 1310 C CA . LEU A 1 170 ? 32.448 12.505 -57.716 1.00 94.62 170 LEU A CA 1
ATOM 1311 C C . LEU A 1 170 ? 32.845 12.997 -56.324 1.00 94.62 170 LEU A C 1
ATOM 1313 O O . LEU A 1 170 ? 32.131 12.700 -55.367 1.00 94.62 170 LEU A O 1
ATOM 1317 N N . ASP A 1 171 ? 33.910 13.792 -56.223 1.00 95.75 171 ASP A N 1
ATOM 1318 C CA . ASP A 1 171 ? 34.378 14.363 -54.958 1.00 95.75 171 ASP A CA 1
ATOM 1319 C C . ASP A 1 171 ? 33.287 15.235 -54.316 1.00 95.75 171 ASP A C 1
ATOM 1321 O O . ASP A 1 171 ? 32.956 15.056 -53.142 1.00 95.75 171 ASP A O 1
ATOM 1325 N N . GLY A 1 172 ? 32.620 16.089 -55.101 1.00 96.31 172 GLY A N 1
ATOM 1326 C CA . GLY A 1 172 ? 31.503 16.907 -54.623 1.00 96.31 172 GLY A CA 1
ATOM 1327 C C . GLY A 1 172 ? 30.326 16.078 -54.095 1.00 96.31 172 GLY A C 1
ATOM 1328 O O . GLY A 1 172 ? 29.773 16.381 -53.035 1.00 96.31 172 GLY A O 1
ATOM 1329 N N . ARG A 1 173 ? 29.962 14.988 -54.784 1.00 96.38 173 ARG A N 1
ATOM 1330 C CA . ARG A 1 173 ? 28.885 14.084 -54.346 1.00 96.38 173 ARG A CA 1
ATOM 1331 C C . ARG A 1 173 ? 29.265 13.309 -53.084 1.00 96.38 173 ARG A C 1
ATOM 1333 O O . ARG A 1 173 ? 28.411 13.104 -52.219 1.00 96.38 173 ARG A O 1
ATOM 1340 N N . ILE A 1 174 ? 30.526 12.888 -52.971 1.00 96.00 174 ILE A N 1
ATOM 1341 C CA . ILE A 1 174 ? 31.053 12.234 -51.771 1.00 96.00 174 ILE A CA 1
ATOM 1342 C C . ILE A 1 174 ? 30.982 13.210 -50.594 1.00 96.00 174 ILE A C 1
ATOM 1344 O O . ILE A 1 174 ? 30.382 12.869 -49.577 1.00 96.00 174 ILE A O 1
ATOM 1348 N N . GLU A 1 175 ? 31.479 14.439 -50.742 1.00 96.56 175 GLU A N 1
ATOM 1349 C CA . GLU A 1 175 ? 31.399 15.467 -49.699 1.00 96.56 175 GLU A CA 1
ATOM 1350 C C . GLU A 1 175 ? 29.957 15.769 -49.273 1.00 96.56 175 GLU A C 1
ATOM 1352 O O . GLU A 1 175 ? 29.669 15.866 -48.079 1.00 96.56 175 GLU A O 1
ATOM 1357 N N . GLU A 1 176 ? 29.030 15.904 -50.224 1.00 96.62 176 GLU A N 1
ATOM 1358 C CA . GLU A 1 176 ? 27.622 16.153 -49.915 1.00 96.62 176 GLU A CA 1
ATOM 1359 C C . GLU A 1 176 ? 26.995 14.983 -49.144 1.00 96.62 176 GLU A C 1
ATOM 1361 O O . GLU A 1 176 ? 26.291 15.197 -48.150 1.00 96.62 176 GLU A O 1
ATOM 1366 N N . SER A 1 177 ? 27.289 13.745 -49.559 1.00 95.69 177 SER A N 1
ATOM 1367 C CA . SER A 1 177 ? 26.825 12.541 -48.868 1.00 95.69 177 SER A CA 1
ATOM 1368 C C . SER A 1 177 ? 27.389 12.443 -47.447 1.00 95.69 177 SER A C 1
ATOM 1370 O O . SER A 1 177 ? 26.628 12.187 -46.512 1.00 95.69 177 SER A O 1
ATOM 1372 N N . SER A 1 178 ? 28.672 12.769 -47.259 1.00 96.25 178 SER A N 1
ATOM 1373 C CA . SER A 1 178 ? 29.329 12.824 -45.951 1.00 96.25 178 SER A CA 1
ATOM 1374 C C . SER A 1 178 ? 28.682 13.874 -45.051 1.00 96.25 178 SER A C 1
ATOM 1376 O O . SER A 1 178 ? 28.267 13.554 -43.939 1.00 96.25 178 SER A O 1
ATOM 1378 N N . ARG A 1 179 ? 28.462 15.099 -45.553 1.00 97.56 179 ARG A N 1
ATOM 1379 C CA . ARG A 1 179 ? 27.775 16.165 -44.796 1.00 97.56 179 ARG A CA 1
ATOM 1380 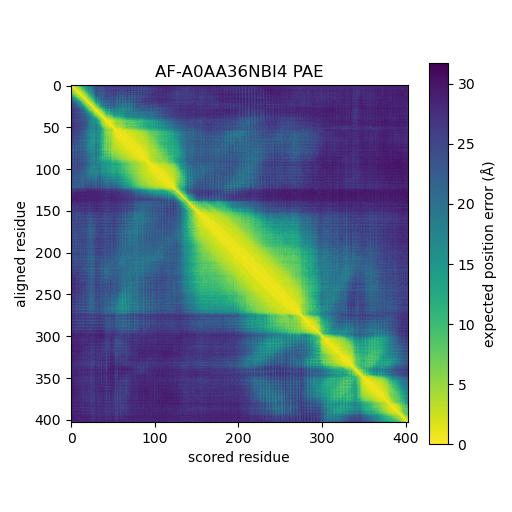C C . ARG A 1 179 ? 26.343 15.783 -44.424 1.00 97.56 179 ARG A C 1
ATOM 1382 O O . ARG A 1 179 ? 25.837 16.234 -43.397 1.00 97.56 179 ARG A O 1
ATOM 1389 N N . LYS A 1 180 ? 25.644 15.022 -45.272 1.00 97.75 180 LYS A N 1
ATOM 1390 C CA . LYS A 1 180 ? 24.282 14.549 -44.985 1.00 97.75 180 LYS A CA 1
ATOM 1391 C C . LYS A 1 180 ? 24.285 13.491 -43.882 1.00 97.75 180 LYS A C 1
ATOM 1393 O O . LYS A 1 180 ? 23.478 13.601 -42.963 1.00 97.75 180 LYS A O 1
ATOM 1398 N N . LEU A 1 181 ? 25.195 12.520 -43.952 1.00 95.75 181 LEU A N 1
ATOM 1399 C CA . LEU A 1 181 ? 25.354 11.492 -42.921 1.00 95.75 181 LEU A CA 1
ATOM 1400 C C . LEU A 1 181 ? 25.762 12.100 -41.576 1.00 95.75 181 LEU A C 1
ATOM 1402 O O . LEU A 1 181 ? 25.187 11.743 -40.552 1.00 95.75 181 LEU A O 1
ATOM 1406 N N . GLU A 1 182 ? 26.682 13.067 -41.569 1.00 97.69 182 GLU A N 1
ATOM 1407 C CA . GLU A 1 182 ? 27.072 13.790 -40.352 1.00 97.69 182 GLU A CA 1
ATOM 1408 C C . GLU A 1 182 ? 25.890 14.520 -39.708 1.00 97.69 182 GLU A C 1
ATOM 1410 O O . GLU A 1 182 ? 25.707 14.438 -38.494 1.00 97.69 182 GLU A O 1
ATOM 1415 N N . ARG A 1 183 ? 25.049 15.186 -40.513 1.00 97.88 183 ARG A N 1
ATOM 1416 C CA . ARG A 1 183 ? 23.828 15.842 -40.020 1.00 97.88 183 ARG A CA 1
ATOM 1417 C C . ARG A 1 183 ? 22.850 14.844 -39.402 1.00 97.88 183 ARG A C 1
ATOM 1419 O O . ARG A 1 183 ? 22.425 15.058 -38.273 1.00 97.88 183 ARG A O 1
ATOM 1426 N N . GLN A 1 184 ? 22.566 13.734 -40.084 1.00 97.44 184 GLN A N 1
ATOM 1427 C CA . GLN A 1 184 ? 21.674 12.690 -39.560 1.00 97.44 184 GLN A CA 1
ATOM 1428 C C . GLN A 1 184 ? 22.209 12.064 -38.268 1.00 97.44 184 GLN A C 1
ATOM 1430 O O . GLN A 1 184 ? 21.460 11.819 -37.324 1.00 97.44 184 GLN A O 1
ATOM 1435 N N . LEU A 1 185 ? 23.520 11.831 -38.195 1.00 97.38 185 LEU A N 1
ATOM 1436 C CA . LEU A 1 185 ? 24.157 11.279 -37.005 1.00 97.38 185 LEU A CA 1
ATOM 1437 C C . LEU A 1 185 ? 24.102 12.268 -35.831 1.00 97.38 185 LEU A C 1
ATOM 1439 O O . LEU A 1 185 ? 23.894 11.860 -34.688 1.00 97.38 185 LEU A O 1
ATOM 1443 N N . GLN A 1 186 ? 24.243 13.567 -36.100 1.00 97.81 186 GLN A N 1
ATOM 1444 C CA . GLN A 1 186 ? 24.104 14.614 -35.091 1.00 97.81 186 GLN A CA 1
ATOM 1445 C C . GLN A 1 186 ? 22.659 14.746 -34.587 1.00 97.81 186 GLN A C 1
ATOM 1447 O O . GLN A 1 186 ? 22.456 14.853 -33.378 1.00 97.81 186 GLN A O 1
ATOM 1452 N N . GLU A 1 187 ? 21.666 14.693 -35.478 1.00 97.62 187 GLU A N 1
ATOM 1453 C CA . GLU A 1 187 ? 20.239 14.687 -35.125 1.00 97.62 187 GLU A CA 1
ATOM 1454 C C . GLU A 1 187 ? 19.906 13.488 -34.227 1.00 97.62 187 GLU A C 1
ATOM 1456 O O . GLU A 1 187 ? 19.414 13.673 -33.114 1.00 97.62 187 GLU A O 1
ATOM 1461 N N . HIS A 1 188 ? 20.305 12.273 -34.621 1.00 97.06 188 HIS A N 1
ATOM 1462 C CA . HIS A 1 188 ? 20.104 11.078 -33.797 1.00 97.06 188 HIS A CA 1
ATOM 1463 C C . HIS A 1 188 ? 20.793 11.161 -32.430 1.00 97.06 188 HIS A C 1
ATOM 1465 O O . HIS A 1 188 ? 20.232 10.718 -31.427 1.00 97.06 188 HIS A O 1
ATOM 1471 N N . ARG A 1 189 ? 21.992 11.753 -32.344 1.00 97.56 189 ARG A N 1
ATOM 1472 C CA . ARG A 1 189 ? 22.660 11.988 -31.051 1.00 97.56 189 ARG A CA 1
ATOM 1473 C C . ARG A 1 189 ? 21.862 12.935 -30.158 1.00 97.56 189 ARG A C 1
ATOM 1475 O O . ARG A 1 189 ? 21.780 12.700 -28.952 1.00 97.56 189 ARG A O 1
ATOM 1482 N N . GLN A 1 190 ? 21.288 13.993 -30.726 1.00 97.50 190 GLN A N 1
ATOM 1483 C CA . GLN A 1 190 ? 20.464 14.944 -29.979 1.00 97.50 190 GLN A CA 1
ATOM 1484 C C . GLN A 1 190 ? 19.154 14.306 -29.513 1.00 97.50 190 GLN A C 1
ATOM 1486 O O . GLN A 1 190 ? 18.797 14.447 -28.344 1.00 97.50 190 GLN A O 1
ATOM 1491 N N . GLU A 1 191 ? 18.480 13.555 -30.383 1.00 97.44 191 GLU A N 1
ATOM 1492 C CA . GLU A 1 191 ? 17.268 12.805 -30.040 1.00 97.44 191 GLU A CA 1
ATOM 1493 C C . GLU A 1 191 ? 17.531 11.787 -28.930 1.00 97.44 191 GLU A C 1
ATOM 1495 O O . GLU A 1 191 ? 16.805 11.760 -27.937 1.00 97.44 191 GLU A O 1
ATOM 1500 N N . HIS A 1 192 ? 18.607 11.003 -29.051 1.00 96.50 192 HIS A N 1
ATOM 1501 C CA . HIS A 1 192 ? 19.006 10.031 -28.036 1.00 96.50 192 HIS A CA 1
ATOM 1502 C C . HIS A 1 192 ? 19.320 10.710 -26.694 1.00 96.50 192 HIS A C 1
ATOM 1504 O O . HIS A 1 192 ? 18.855 10.265 -25.647 1.00 96.50 192 HIS A O 1
ATOM 1510 N N . SER A 1 193 ? 20.064 11.821 -26.708 1.00 97.56 193 SER A N 1
ATOM 1511 C CA . SER A 1 193 ? 20.352 12.612 -25.501 1.00 97.56 193 SER A CA 1
ATOM 1512 C C . SER A 1 193 ? 19.075 13.157 -24.843 1.00 97.56 193 SER A C 1
ATOM 1514 O O . SER A 1 193 ? 18.898 13.070 -23.623 1.00 97.56 193 SER A O 1
ATOM 1516 N N . GLY A 1 194 ? 18.137 13.662 -25.651 1.00 97.56 194 GLY A N 1
ATOM 1517 C CA . GLY A 1 194 ? 16.839 14.138 -25.178 1.00 97.56 194 GLY A CA 1
ATOM 1518 C C . GLY A 1 194 ? 15.973 13.017 -24.600 1.00 97.56 194 GLY A C 1
ATOM 1519 O O . GLY A 1 194 ? 15.353 13.199 -23.552 1.00 97.56 194 GLY A O 1
ATOM 1520 N N . ALA A 1 195 ? 15.959 11.844 -25.237 1.00 96.38 195 ALA A N 1
ATOM 1521 C CA . ALA A 1 195 ? 15.256 10.664 -24.742 1.00 96.38 195 ALA A CA 1
ATOM 1522 C C . ALA A 1 195 ? 15.826 10.186 -23.397 1.00 96.38 195 ALA A C 1
ATOM 1524 O O . ALA A 1 195 ? 15.057 9.946 -22.467 1.00 96.38 195 ALA A O 1
ATOM 1525 N N . MET A 1 196 ? 17.155 10.136 -23.261 1.00 97.38 196 MET A N 1
ATOM 1526 C CA . MET A 1 196 ? 17.822 9.789 -22.001 1.00 97.38 196 MET A CA 1
ATOM 1527 C C . MET A 1 196 ? 17.490 10.782 -20.884 1.00 97.38 196 MET A C 1
ATOM 1529 O O . MET A 1 196 ? 17.147 10.366 -19.782 1.00 97.38 196 MET A O 1
ATOM 1533 N N . SER A 1 197 ? 17.486 12.084 -21.179 1.00 97.06 197 SER A N 1
ATOM 1534 C CA . SER A 1 197 ? 17.128 13.115 -20.194 1.00 97.06 197 SER A CA 1
ATOM 1535 C C . SER A 1 197 ? 15.680 12.973 -19.702 1.00 97.06 197 SER A C 1
ATOM 1537 O O . SER A 1 197 ? 15.421 13.058 -18.503 1.00 97.06 197 SER A O 1
ATOM 1539 N N . ARG A 1 198 ? 14.730 12.684 -20.605 1.00 97.31 198 ARG A N 1
ATOM 1540 C CA . ARG A 1 198 ? 13.325 12.410 -20.239 1.00 97.31 198 ARG A CA 1
ATOM 1541 C C . ARG A 1 198 ? 13.185 11.131 -19.416 1.00 97.31 198 ARG A C 1
ATOM 1543 O O . ARG A 1 198 ? 12.371 11.077 -18.497 1.00 97.31 198 ARG A O 1
ATOM 1550 N N . LEU A 1 199 ? 13.960 10.096 -19.741 1.00 96.50 199 LEU A N 1
ATOM 1551 C CA . LEU A 1 199 ? 13.971 8.846 -18.986 1.00 96.50 199 LEU A CA 1
ATOM 1552 C C . LEU A 1 199 ? 14.491 9.067 -17.559 1.00 96.50 199 LEU A C 1
ATOM 1554 O O . LEU A 1 199 ? 13.876 8.581 -16.611 1.00 96.50 199 LEU A O 1
ATOM 1558 N N . GLU A 1 200 ? 15.567 9.838 -17.393 1.00 97.00 200 GLU A N 1
ATOM 1559 C CA . GLU A 1 200 ? 16.099 10.215 -16.080 1.00 97.00 200 GLU A CA 1
ATOM 1560 C C . GLU A 1 200 ? 15.101 11.041 -15.260 1.00 97.00 200 GLU A C 1
ATOM 1562 O O . GLU A 1 200 ? 14.936 10.796 -14.065 1.00 97.00 200 GLU A O 1
ATOM 1567 N N . GLU A 1 201 ? 14.410 11.999 -15.881 1.00 97.56 201 GLU A N 1
ATOM 1568 C CA . GLU A 1 201 ? 13.377 12.799 -15.214 1.00 97.56 201 GLU A CA 1
ATOM 1569 C C . GLU A 1 201 ? 12.203 11.928 -14.750 1.00 97.56 201 GLU A C 1
ATOM 1571 O O . GLU A 1 201 ? 11.801 11.996 -13.586 1.00 97.56 201 GLU A O 1
ATOM 1576 N N . ASN A 1 202 ? 11.710 11.041 -15.619 1.00 96.50 202 ASN A N 1
ATOM 1577 C CA . ASN A 1 202 ? 10.669 10.077 -15.267 1.00 96.50 202 ASN A CA 1
ATOM 1578 C C . ASN A 1 202 ? 11.116 9.154 -14.128 1.00 96.50 202 ASN A C 1
ATOM 1580 O O . ASN A 1 202 ? 10.344 8.904 -13.201 1.00 96.50 202 ASN A O 1
ATOM 1584 N N . HIS A 1 203 ? 12.360 8.673 -14.169 1.00 96.44 203 HIS A N 1
ATOM 1585 C CA . HIS A 1 203 ? 12.928 7.844 -13.112 1.00 96.44 203 HIS A CA 1
ATOM 1586 C C . HIS A 1 203 ? 12.960 8.590 -11.772 1.00 96.44 203 HIS A C 1
ATOM 1588 O O . HIS A 1 203 ? 12.419 8.089 -10.787 1.00 96.44 203 HIS A O 1
ATOM 1594 N N . ARG A 1 204 ? 13.470 9.830 -11.744 1.00 97.12 204 ARG A N 1
ATOM 1595 C CA . ARG A 1 204 ? 13.464 10.683 -10.540 1.00 97.12 204 ARG A CA 1
ATOM 1596 C C . ARG A 1 204 ? 12.045 10.950 -10.030 1.00 97.12 204 ARG A C 1
ATOM 1598 O O . ARG A 1 204 ? 11.812 10.922 -8.822 1.00 97.12 204 ARG A O 1
ATOM 1605 N N . GLY A 1 205 ? 11.087 11.173 -10.930 1.00 96.81 205 GLY A N 1
ATOM 1606 C CA . GLY A 1 205 ? 9.677 11.355 -10.580 1.00 96.81 205 GLY A CA 1
ATOM 1607 C C . GLY A 1 205 ? 9.059 10.110 -9.936 1.00 96.81 205 GLY A C 1
ATOM 1608 O O . GLY A 1 205 ? 8.348 10.213 -8.934 1.00 96.81 205 GLY A O 1
ATOM 1609 N N . LEU A 1 206 ? 9.359 8.920 -10.463 1.00 95.69 206 LEU A N 1
ATOM 1610 C CA . LEU A 1 206 ? 8.920 7.650 -9.880 1.00 95.69 206 LEU A CA 1
ATOM 1611 C C . LEU A 1 206 ? 9.565 7.393 -8.513 1.00 95.69 206 LEU A C 1
ATOM 1613 O O . LEU A 1 206 ? 8.861 7.002 -7.582 1.00 95.69 206 LEU A O 1
ATOM 1617 N N . GLU A 1 207 ? 10.862 7.663 -8.358 1.00 97.69 207 GLU A N 1
ATOM 1618 C CA . GLU A 1 207 ? 11.548 7.554 -7.065 1.00 97.69 207 GLU A CA 1
ATOM 1619 C C . GLU A 1 207 ? 10.947 8.489 -6.008 1.00 97.69 207 GLU A C 1
ATOM 1621 O O . GLU A 1 207 ? 10.754 8.080 -4.861 1.00 97.69 207 GLU A O 1
ATOM 1626 N N . ALA A 1 208 ? 10.622 9.731 -6.380 1.00 96.06 208 ALA A N 1
ATOM 1627 C CA . ALA A 1 208 ? 9.988 10.690 -5.480 1.00 96.06 208 ALA A CA 1
ATOM 1628 C C . ALA A 1 208 ? 8.606 10.202 -5.014 1.00 96.06 208 ALA A C 1
ATOM 1630 O O . ALA A 1 208 ? 8.335 10.180 -3.813 1.00 96.06 208 ALA A O 1
ATOM 1631 N N . ARG A 1 209 ? 7.767 9.723 -5.943 1.00 96.31 209 ARG A N 1
ATOM 1632 C CA . ARG A 1 209 ? 6.441 9.161 -5.625 1.00 96.31 209 ARG A CA 1
ATOM 1633 C C . ARG A 1 209 ? 6.532 7.911 -4.754 1.00 96.31 209 ARG A C 1
ATOM 1635 O O . ARG A 1 209 ? 5.712 7.721 -3.859 1.00 96.31 209 ARG A O 1
ATOM 1642 N N . LEU A 1 210 ? 7.526 7.057 -4.996 1.00 96.25 210 LEU A N 1
ATOM 1643 C CA . LEU A 1 210 ? 7.755 5.863 -4.186 1.00 96.25 210 LEU A CA 1
ATOM 1644 C C . LEU A 1 210 ? 8.174 6.235 -2.759 1.00 96.25 210 LEU A C 1
ATOM 1646 O O . LEU A 1 210 ? 7.646 5.664 -1.803 1.00 96.25 210 LEU A O 1
ATOM 1650 N N . LYS A 1 211 ? 9.056 7.231 -2.603 1.00 96.56 211 LYS A N 1
ATOM 1651 C CA . LYS A 1 211 ? 9.430 7.776 -1.290 1.00 96.56 211 LYS A CA 1
ATOM 1652 C C . LYS A 1 211 ? 8.216 8.346 -0.559 1.00 96.56 211 LYS A C 1
ATOM 1654 O O . LYS A 1 211 ? 7.987 7.959 0.583 1.00 96.56 211 LYS A O 1
ATOM 1659 N N . GLU A 1 212 ? 7.403 9.165 -1.220 1.00 97.19 212 GLU A N 1
ATOM 1660 C CA . GLU A 1 212 ? 6.187 9.750 -0.638 1.00 97.19 212 GLU A CA 1
ATOM 1661 C C . GLU A 1 212 ? 5.183 8.679 -0.179 1.00 97.19 212 GLU A C 1
ATOM 1663 O O . GLU A 1 212 ? 4.697 8.710 0.955 1.00 97.19 212 GLU A O 1
ATOM 1668 N N . HIS A 1 213 ? 4.921 7.673 -1.019 1.00 96.69 213 HIS A N 1
ATOM 1669 C CA . HIS A 1 213 ? 4.038 6.567 -0.654 1.00 96.69 213 HIS A CA 1
ATOM 1670 C C . HIS A 1 213 ? 4.600 5.758 0.524 1.00 96.69 213 HIS A C 1
ATOM 1672 O O . HIS A 1 213 ? 3.863 5.388 1.439 1.00 96.69 213 HIS A O 1
ATOM 1678 N N . SER A 1 214 ? 5.915 5.519 0.546 1.00 95.44 214 SER A N 1
ATOM 1679 C CA . SER A 1 214 ? 6.570 4.825 1.657 1.00 95.44 214 SER A CA 1
ATOM 1680 C C . SER A 1 214 ? 6.485 5.610 2.971 1.00 95.44 214 SER A C 1
ATOM 1682 O O . SER A 1 214 ? 6.217 5.005 4.011 1.00 95.44 214 SER A O 1
ATOM 1684 N N . SER A 1 215 ? 6.626 6.943 2.941 1.00 97.06 215 SER A N 1
ATOM 1685 C CA . SER A 1 215 ? 6.462 7.788 4.129 1.00 97.06 215 SER A CA 1
ATOM 1686 C C . SER A 1 215 ? 5.013 7.831 4.607 1.00 97.06 215 SER A C 1
ATOM 1688 O O . SER A 1 215 ? 4.770 7.721 5.806 1.00 97.06 215 SER A O 1
ATOM 1690 N N . ALA A 1 216 ? 4.045 7.896 3.686 1.00 95.81 216 ALA A N 1
ATOM 1691 C CA . ALA A 1 216 ? 2.625 7.866 4.027 1.00 95.81 216 ALA A CA 1
ATOM 1692 C C . ALA A 1 216 ? 2.215 6.532 4.678 1.00 95.81 216 ALA A C 1
ATOM 1694 O O . ALA A 1 216 ? 1.450 6.517 5.642 1.00 95.81 216 ALA A O 1
ATOM 1695 N N . LEU A 1 217 ? 2.751 5.404 4.195 1.00 95.88 217 LEU A N 1
ATOM 1696 C CA . LEU A 1 217 ? 2.535 4.097 4.823 1.00 95.88 217 LEU A CA 1
ATOM 1697 C C . LEU A 1 217 ? 3.148 4.015 6.225 1.00 95.88 217 LEU A C 1
ATOM 1699 O O . LEU A 1 217 ? 2.489 3.517 7.136 1.00 95.88 217 LEU A O 1
ATOM 1703 N N . HIS A 1 218 ? 4.371 4.519 6.418 1.00 97.19 218 HIS A N 1
ATOM 1704 C CA . HIS A 1 218 ? 4.994 4.562 7.745 1.00 97.19 218 HIS A CA 1
ATOM 1705 C C . HIS A 1 218 ? 4.183 5.415 8.723 1.00 97.19 218 HIS A C 1
ATOM 1707 O O . HIS A 1 218 ? 3.966 4.994 9.856 1.00 97.19 218 HIS A O 1
ATOM 1713 N N . GLN A 1 219 ? 3.686 6.570 8.277 1.00 97.50 219 GLN A N 1
ATOM 1714 C CA . GLN A 1 219 ? 2.838 7.428 9.097 1.00 97.50 219 GLN A CA 1
ATOM 1715 C C . GLN A 1 219 ? 1.552 6.705 9.525 1.00 97.50 219 GLN A C 1
ATOM 1717 O O . GLN A 1 219 ? 1.249 6.668 10.714 1.00 97.50 219 GLN A O 1
ATOM 1722 N N . ARG A 1 220 ? 0.839 6.060 8.591 1.00 96.50 220 ARG A N 1
ATOM 1723 C CA . ARG A 1 220 ? -0.386 5.301 8.907 1.00 96.50 220 ARG A CA 1
ATOM 1724 C C . ARG A 1 220 ? -0.142 4.143 9.873 1.00 96.50 220 ARG A C 1
ATOM 1726 O O . ARG A 1 220 ? -0.980 3.863 10.725 1.00 96.50 220 ARG A O 1
ATOM 1733 N N . LEU A 1 221 ? 0.990 3.449 9.738 1.00 96.50 221 LEU A N 1
ATOM 1734 C CA . LEU A 1 221 ? 1.365 2.380 10.666 1.00 96.50 221 LEU A CA 1
ATOM 1735 C C . LEU A 1 221 ? 1.620 2.919 12.077 1.00 96.50 221 LEU A C 1
ATOM 1737 O O . LEU A 1 221 ? 1.218 2.282 13.050 1.00 96.50 221 LEU A O 1
ATOM 1741 N N . GLU A 1 222 ? 2.251 4.087 12.194 1.00 97.94 222 GLU A N 1
ATOM 1742 C CA . GLU A 1 222 ? 2.501 4.720 13.488 1.00 97.94 222 GLU A CA 1
ATOM 1743 C C . GLU A 1 222 ? 1.207 5.254 14.124 1.00 97.94 222 GLU A C 1
ATOM 1745 O O . GLU A 1 222 ? 0.987 5.048 15.315 1.00 97.94 222 GLU A O 1
ATOM 1750 N N . GLU A 1 223 ? 0.301 5.840 13.336 1.00 97.38 223 GLU A N 1
ATOM 1751 C CA . GLU A 1 223 ? -1.042 6.240 13.787 1.00 97.38 223 GLU A CA 1
ATOM 1752 C C . GLU A 1 223 ? -1.817 5.035 14.348 1.00 97.38 223 GLU A C 1
ATOM 1754 O O . GLU A 1 223 ? -2.258 5.060 15.497 1.00 97.38 223 GLU A O 1
ATOM 1759 N N . HIS A 1 224 ? -1.884 3.924 13.607 1.00 97.06 224 HIS A N 1
ATOM 1760 C CA . HIS A 1 224 ? -2.551 2.703 14.074 1.00 97.06 224 HIS A CA 1
ATOM 1761 C C . HIS A 1 224 ? -1.886 2.113 15.330 1.00 97.06 224 HIS A C 1
ATOM 1763 O O . HIS A 1 224 ? -2.554 1.585 16.223 1.00 97.06 224 HIS A O 1
ATOM 1769 N N . ARG A 1 225 ? -0.555 2.204 15.440 1.00 98.12 225 ARG A N 1
ATOM 1770 C CA . ARG A 1 225 ? 0.175 1.789 16.645 1.00 98.12 225 ARG A CA 1
ATOM 1771 C C . ARG A 1 225 ? -0.217 2.638 17.856 1.00 98.12 225 ARG A C 1
ATOM 1773 O O . ARG A 1 225 ? -0.405 2.085 18.943 1.00 98.12 225 ARG A O 1
ATOM 1780 N N . GLN A 1 226 ? -0.353 3.951 17.682 1.00 97.88 226 GLN A N 1
ATOM 1781 C CA . GLN A 1 226 ? -0.787 4.867 18.738 1.00 97.88 226 GLN A CA 1
ATOM 1782 C C . GLN A 1 226 ? -2.238 4.605 19.150 1.00 97.88 226 GLN A C 1
ATOM 1784 O O . GLN A 1 226 ? -2.522 4.520 20.345 1.00 97.88 226 GLN A O 1
ATOM 1789 N N . GLU A 1 227 ? -3.139 4.394 18.189 1.00 97.50 227 GLU A N 1
ATOM 1790 C CA . GLU A 1 227 ? -4.535 4.025 18.451 1.00 97.50 227 GLU A CA 1
ATOM 1791 C C . GLU A 1 227 ? -4.636 2.716 19.238 1.00 97.50 227 GLU A C 1
ATOM 1793 O O . GLU A 1 227 ? -5.318 2.660 20.264 1.00 97.50 227 GLU A O 1
ATOM 1798 N N . HIS A 1 228 ? -3.899 1.683 18.818 1.00 97.06 228 HIS A N 1
ATOM 1799 C CA . HIS A 1 228 ? -3.846 0.404 19.521 1.00 97.06 228 HIS A CA 1
ATOM 1800 C C . HIS A 1 228 ? -3.292 0.562 20.945 1.00 97.06 228 HIS A C 1
ATOM 1802 O O . HIS A 1 228 ? -3.850 0.012 21.895 1.00 97.06 228 HIS A O 1
ATOM 1808 N N . SER A 1 229 ? -2.224 1.346 21.123 1.00 97.81 229 SER A N 1
ATOM 1809 C CA . SER A 1 229 ? -1.683 1.653 22.453 1.00 97.81 229 SER A CA 1
ATOM 1810 C C . SER A 1 229 ? -2.715 2.366 23.333 1.00 97.81 229 SER A C 1
ATOM 1812 O O . SER A 1 229 ? -2.879 2.007 24.497 1.00 97.81 229 SER A O 1
ATOM 1814 N N . GLY A 1 230 ? -3.444 3.341 22.785 1.00 98.00 230 GLY A N 1
ATOM 1815 C CA . GLY A 1 230 ? -4.495 4.059 23.504 1.00 98.00 230 GLY A CA 1
ATOM 1816 C C . GLY A 1 230 ? -5.677 3.160 23.876 1.00 98.00 230 GLY A C 1
ATOM 1817 O O . GLY A 1 230 ? -6.190 3.245 24.993 1.00 98.00 230 GLY A O 1
ATOM 1818 N N . ALA A 1 231 ? -6.086 2.262 22.977 1.00 97.00 231 ALA A N 1
ATOM 1819 C CA . ALA A 1 231 ? -7.126 1.272 23.243 1.00 97.00 231 ALA A CA 1
ATOM 1820 C C . ALA A 1 231 ? -6.724 0.313 24.374 1.00 97.00 231 ALA A C 1
ATOM 1822 O O . ALA A 1 231 ? -7.525 0.067 25.277 1.00 97.00 231 ALA A O 1
ATOM 1823 N N . MET A 1 232 ? -5.473 -0.161 24.377 1.00 97.88 232 MET A N 1
ATOM 1824 C CA . MET A 1 232 ? -4.938 -1.003 25.451 1.00 97.88 232 MET A CA 1
ATOM 1825 C C . MET A 1 232 ? -4.932 -0.276 26.800 1.00 97.88 232 MET A C 1
ATOM 1827 O O . MET A 1 232 ? -5.394 -0.839 27.789 1.00 97.88 232 MET A O 1
ATOM 1831 N N . SER A 1 233 ? -4.516 0.993 26.846 1.00 97.88 233 SER A N 1
ATOM 1832 C CA . SER A 1 233 ? -4.559 1.788 28.081 1.00 97.88 233 SER A CA 1
ATOM 1833 C C . SER A 1 233 ? -5.981 1.963 28.630 1.00 97.88 233 SER A C 1
ATOM 1835 O O . SER A 1 233 ? -6.192 1.809 29.831 1.00 97.88 233 SER A O 1
ATOM 1837 N N . ARG A 1 234 ? -6.978 2.210 27.768 1.00 97.94 234 ARG A N 1
ATOM 1838 C CA . ARG A 1 234 ? -8.395 2.287 28.183 1.00 97.94 234 ARG A CA 1
ATOM 1839 C C . ARG A 1 234 ? -8.922 0.945 28.688 1.00 97.94 234 ARG A C 1
ATOM 1841 O O . ARG A 1 234 ? -9.698 0.905 29.639 1.00 97.94 234 ARG A O 1
ATOM 1848 N N . LEU A 1 235 ? -8.518 -0.158 28.058 1.00 97.69 235 LEU A N 1
ATOM 1849 C CA . LEU A 1 235 ? -8.893 -1.501 28.497 1.00 97.69 235 LEU A CA 1
ATOM 1850 C C . LEU A 1 235 ? -8.308 -1.815 29.881 1.00 97.69 235 LEU A C 1
ATOM 1852 O O . LEU A 1 235 ? -9.026 -2.322 30.742 1.00 97.69 235 LEU A O 1
ATOM 1856 N N . GLU A 1 236 ? -7.039 -1.474 30.114 1.00 98.00 236 GLU A N 1
ATOM 1857 C CA . GLU A 1 236 ? -6.393 -1.610 31.423 1.00 98.00 236 GLU A CA 1
ATOM 1858 C C . GLU A 1 236 ? -7.083 -0.759 32.496 1.00 98.00 236 GLU A C 1
ATOM 1860 O O . GLU A 1 236 ? -7.305 -1.234 33.610 1.00 98.00 236 GLU A O 1
ATOM 1865 N N . GLU A 1 237 ? -7.456 0.481 32.175 1.00 98.31 237 GLU A N 1
ATOM 1866 C CA . GLU A 1 237 ? -8.185 1.363 33.090 1.00 98.31 237 GLU A CA 1
ATOM 1867 C C . GLU A 1 237 ? -9.570 0.802 33.440 1.00 98.31 237 GLU A C 1
ATOM 1869 O O . GLU A 1 237 ? -9.916 0.698 34.618 1.00 98.31 237 GLU A O 1
ATOM 1874 N N . ASN A 1 238 ? -10.327 0.344 32.440 1.00 97.88 238 ASN A N 1
ATOM 1875 C CA . ASN A 1 238 ? -11.615 -0.316 32.651 1.00 97.88 238 ASN A CA 1
ATOM 1876 C C . ASN A 1 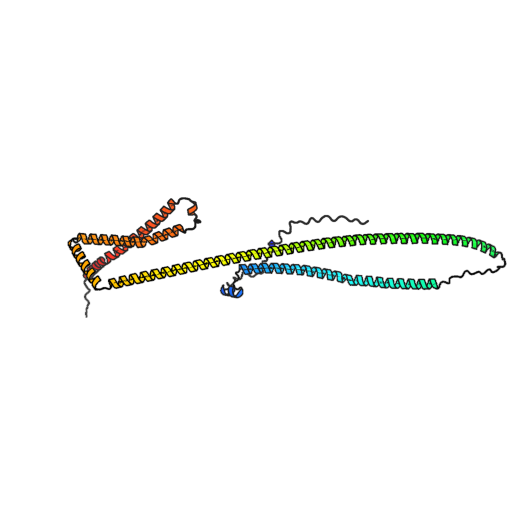238 ? -11.474 -1.572 33.515 1.00 97.88 238 ASN A C 1
ATOM 1878 O O . ASN A 1 238 ? -12.285 -1.799 34.414 1.00 97.88 238 ASN A O 1
ATOM 1882 N N . HIS A 1 239 ? -10.437 -2.379 33.276 1.00 98.06 239 HIS A N 1
ATOM 1883 C CA . HIS A 1 239 ? -10.157 -3.561 34.082 1.00 98.06 239 HIS A CA 1
ATOM 1884 C C . HIS A 1 239 ? -9.887 -3.186 35.544 1.00 98.06 239 HIS A C 1
ATOM 1886 O O . HIS A 1 239 ? -10.537 -3.729 36.437 1.00 98.06 239 HIS A O 1
ATOM 1892 N N . ARG A 1 240 ? -9.026 -2.189 35.795 1.00 98.19 240 ARG A N 1
ATOM 1893 C CA . ARG A 1 240 ? -8.767 -1.668 37.150 1.00 98.19 240 ARG A CA 1
ATOM 1894 C C . ARG A 1 240 ? -10.041 -1.136 37.814 1.00 98.19 240 ARG A C 1
ATOM 1896 O O . ARG A 1 240 ? -10.266 -1.392 38.996 1.00 98.19 240 ARG A O 1
ATOM 1903 N N . GLY A 1 241 ? -10.893 -0.433 37.067 1.00 97.94 241 GLY A N 1
ATOM 1904 C CA . GLY A 1 241 ? -12.180 0.063 37.558 1.00 97.94 241 GLY A CA 1
ATOM 1905 C C . GLY A 1 241 ? -13.139 -1.063 37.956 1.00 97.94 241 GLY A C 1
ATOM 1906 O O . GLY A 1 241 ? -13.748 -1.017 39.026 1.00 97.94 241 GLY A O 1
ATOM 1907 N N . LEU A 1 242 ? -13.243 -2.114 37.138 1.00 97.94 242 LEU A N 1
ATOM 1908 C CA . LEU A 1 242 ? -14.050 -3.297 37.452 1.00 97.94 242 LEU A CA 1
ATOM 1909 C C . LEU A 1 242 ? -13.510 -4.057 38.669 1.00 97.94 242 LEU A C 1
ATOM 1911 O O . LEU A 1 242 ? -14.292 -4.459 39.531 1.00 97.94 242 LEU A O 1
ATOM 1915 N N . GLU A 1 243 ? -12.191 -4.218 38.784 1.00 98.50 243 GLU A N 1
ATOM 1916 C CA . GLU A 1 243 ? -11.569 -4.827 39.963 1.00 98.50 243 GLU A CA 1
ATOM 1917 C C . GLU A 1 243 ? -11.864 -4.043 41.248 1.00 98.50 243 GLU A C 1
ATOM 1919 O O . GLU A 1 243 ? -12.130 -4.649 42.289 1.00 98.50 243 GLU A O 1
ATOM 1924 N N . ALA A 1 244 ? -11.847 -2.708 41.187 1.00 97.88 244 ALA A N 1
ATOM 1925 C CA . ALA A 1 244 ? -12.192 -1.855 42.321 1.00 97.88 244 ALA A CA 1
ATOM 1926 C C . ALA A 1 244 ? -13.655 -2.053 42.753 1.00 97.88 244 ALA A C 1
ATOM 1928 O O . ALA A 1 244 ? -13.908 -2.320 43.928 1.00 97.88 244 ALA A O 1
ATOM 1929 N N . ARG A 1 245 ? -14.604 -2.037 41.805 1.00 98.31 245 ARG A N 1
ATOM 1930 C CA . ARG A 1 245 ? -16.035 -2.275 42.086 1.00 98.31 245 ARG A CA 1
ATOM 1931 C C . ARG A 1 245 ? -16.295 -3.672 42.649 1.00 98.31 245 ARG A C 1
ATOM 1933 O O . ARG A 1 245 ? -17.103 -3.838 43.557 1.00 98.31 245 ARG A O 1
ATOM 1940 N N . LEU A 1 246 ? -15.588 -4.690 42.155 1.00 98.12 246 LEU A N 1
ATOM 1941 C CA . LEU A 1 246 ? -15.675 -6.045 42.707 1.00 98.12 246 LEU A CA 1
ATOM 1942 C C . LEU A 1 246 ? -15.145 -6.123 44.144 1.00 98.12 246 LEU A C 1
ATOM 1944 O O . LEU A 1 246 ? -15.707 -6.854 44.961 1.00 98.12 246 LEU A O 1
ATOM 1948 N N . LYS A 1 247 ? -14.071 -5.392 44.472 1.00 98.12 247 LYS A N 1
ATOM 1949 C CA . LYS A 1 247 ? -13.557 -5.304 45.849 1.00 98.12 247 LYS A CA 1
ATOM 1950 C C . LYS A 1 247 ? -14.555 -4.612 46.775 1.00 98.12 247 LYS A C 1
ATOM 1952 O O . LYS A 1 247 ? -14.791 -5.129 47.863 1.00 98.12 247 LYS A O 1
ATOM 1957 N N . GLU A 1 248 ? -15.157 -3.512 46.335 1.00 98.25 248 GLU A N 1
ATOM 1958 C CA . GLU A 1 248 ? -16.204 -2.795 47.073 1.00 98.25 248 GLU A CA 1
ATOM 1959 C C . GLU A 1 248 ? -17.409 -3.704 47.350 1.00 98.25 248 GLU A C 1
ATOM 1961 O O . GLU A 1 248 ? -17.739 -3.941 48.508 1.00 98.25 248 GLU A O 1
ATOM 1966 N N . HIS A 1 249 ? -17.964 -4.358 46.325 1.00 98.19 249 HIS A N 1
ATOM 1967 C CA . HIS A 1 249 ? -19.092 -5.281 46.497 1.00 98.19 249 HIS A CA 1
ATOM 1968 C C . HIS A 1 249 ? -18.762 -6.460 47.433 1.00 98.19 249 HIS A C 1
ATOM 1970 O O . HIS A 1 249 ? -19.603 -6.915 48.208 1.00 98.19 249 HIS A O 1
ATOM 1976 N N . ARG A 1 250 ? -17.523 -6.977 47.405 1.00 98.19 250 ARG A N 1
ATOM 1977 C CA . ARG A 1 250 ? -17.075 -8.001 48.369 1.00 98.19 250 ARG A CA 1
ATOM 1978 C C . ARG A 1 250 ? -17.055 -7.470 49.803 1.00 98.19 250 ARG A C 1
ATOM 1980 O O . ARG A 1 250 ? -17.431 -8.206 50.713 1.00 98.19 250 ARG A O 1
ATOM 1987 N N . GLN A 1 251 ? -16.619 -6.228 50.010 1.00 98.06 251 GLN A N 1
ATOM 1988 C CA . GLN A 1 251 ? -16.628 -5.585 51.327 1.00 98.06 251 GLN A CA 1
ATOM 1989 C C . GLN A 1 251 ? -18.057 -5.335 51.815 1.00 98.06 251 GLN A C 1
ATOM 1991 O O . GLN A 1 251 ? -18.367 -5.670 52.956 1.00 98.06 251 GLN A O 1
ATOM 1996 N N . GLU A 1 252 ? -18.940 -4.828 50.953 1.00 97.94 252 GLU A N 1
ATOM 1997 C CA . GLU A 1 252 ? -20.362 -4.630 51.256 1.00 97.94 252 GLU A CA 1
ATOM 1998 C C . GLU A 1 252 ? -21.043 -5.944 51.638 1.00 97.94 252 GLU A C 1
ATOM 2000 O O . GLU A 1 252 ? -21.683 -6.028 52.686 1.00 97.94 252 GLU A O 1
ATOM 2005 N N . HIS A 1 253 ? -20.842 -6.997 50.840 1.00 97.75 253 HIS A N 1
ATOM 2006 C CA . HIS A 1 253 ? -21.371 -8.327 51.128 1.00 97.75 253 HIS A CA 1
ATOM 2007 C C . HIS A 1 253 ? -20.830 -8.876 52.455 1.00 97.75 253 HIS A C 1
ATOM 2009 O O . HIS A 1 253 ? -21.591 -9.395 53.270 1.00 97.75 253 HIS A O 1
ATOM 2015 N N . SER A 1 254 ? -19.525 -8.736 52.713 1.00 98.00 254 SER A N 1
ATOM 2016 C CA . SER A 1 254 ? -18.933 -9.129 53.996 1.00 98.00 254 SER A CA 1
ATOM 2017 C C . SER A 1 254 ? -19.544 -8.355 55.167 1.00 98.00 254 SER A C 1
ATOM 2019 O O . SER A 1 254 ? -19.830 -8.949 56.201 1.00 98.00 254 SER A O 1
ATOM 2021 N N . GLY A 1 255 ? -19.768 -7.047 55.018 1.00 98.12 255 GLY A N 1
ATOM 2022 C CA . GLY A 1 255 ? -20.404 -6.219 56.041 1.00 98.12 255 GLY A CA 1
ATOM 2023 C C . GLY A 1 255 ? -21.867 -6.595 56.280 1.00 98.12 255 GLY A C 1
ATOM 2024 O O . GLY A 1 255 ? -22.308 -6.651 57.428 1.00 98.12 255 GLY A O 1
ATOM 2025 N N . ALA A 1 256 ? -22.614 -6.901 55.216 1.00 97.44 256 ALA A N 1
ATOM 2026 C CA . ALA A 1 256 ? -23.990 -7.381 55.304 1.00 97.44 256 ALA A CA 1
ATOM 2027 C C . ALA A 1 256 ? -24.074 -8.725 56.044 1.00 97.44 256 ALA A C 1
ATOM 2029 O O . ALA A 1 256 ? -24.923 -8.880 56.921 1.00 97.44 256 ALA A O 1
ATOM 2030 N N . MET A 1 257 ? -23.156 -9.655 55.759 1.00 97.75 257 MET A N 1
ATOM 2031 C CA . MET A 1 257 ? -23.060 -10.931 56.475 1.00 97.75 257 MET A CA 1
ATOM 2032 C C . MET A 1 257 ? -22.774 -10.730 57.966 1.00 97.75 257 MET A C 1
ATOM 2034 O O . MET A 1 257 ? -23.481 -11.302 58.791 1.00 97.75 257 MET A O 1
ATOM 2038 N N . SER A 1 258 ? -21.832 -9.854 58.332 1.00 97.31 258 SER A N 1
ATOM 2039 C CA . SER A 1 258 ? -21.559 -9.545 59.744 1.00 97.31 258 SER A CA 1
ATOM 2040 C C . SER A 1 258 ? -22.787 -8.986 60.474 1.00 97.31 258 SER A C 1
ATOM 2042 O O . SER A 1 258 ? -23.075 -9.393 61.597 1.00 97.31 258 SER A O 1
ATOM 2044 N N . ARG A 1 259 ? -23.552 -8.088 59.833 1.00 97.75 259 ARG A N 1
ATOM 2045 C CA . ARG A 1 259 ? -24.803 -7.549 60.402 1.00 97.75 259 ARG A CA 1
ATOM 2046 C C . ARG A 1 259 ? -25.875 -8.627 60.553 1.00 97.75 259 ARG A C 1
ATOM 2048 O O . ARG A 1 259 ? -26.606 -8.632 61.539 1.00 97.75 259 ARG A O 1
ATOM 2055 N N . LEU A 1 260 ? -25.984 -9.534 59.582 1.00 97.38 260 LEU A N 1
ATOM 2056 C CA . LEU A 1 260 ? -26.919 -10.656 59.644 1.00 97.38 260 LEU A CA 1
ATOM 2057 C C . LEU A 1 260 ? -26.570 -11.599 60.803 1.00 97.38 260 LEU A C 1
ATOM 2059 O O . LEU A 1 260 ? -27.461 -11.995 61.550 1.00 97.38 260 LEU A O 1
ATOM 2063 N N . GLU A 1 261 ? -25.286 -11.916 60.989 1.00 97.62 261 GLU A N 1
ATOM 2064 C CA . GLU A 1 261 ? -24.804 -12.719 62.117 1.00 97.62 261 GLU A CA 1
ATOM 2065 C C . GLU A 1 261 ? -25.075 -12.043 63.466 1.00 97.62 261 GLU A C 1
ATOM 2067 O O . GLU A 1 261 ? -25.514 -12.701 64.408 1.00 97.62 261 GLU A O 1
ATOM 2072 N N . GLU A 1 262 ? -24.850 -10.732 63.569 1.00 97.81 262 GLU A N 1
ATOM 2073 C CA . GLU A 1 262 ? -25.149 -9.958 64.777 1.00 97.81 262 GLU A CA 1
ATOM 2074 C C . GLU A 1 262 ? -26.650 -9.964 65.094 1.00 97.81 262 GLU A C 1
ATOM 2076 O O . GLU A 1 262 ? -27.043 -10.271 66.222 1.00 97.81 262 GLU A O 1
ATOM 2081 N N . ASN A 1 263 ? -27.497 -9.724 64.089 1.00 97.25 263 ASN A N 1
ATOM 2082 C CA . ASN A 1 263 ? -28.949 -9.809 64.227 1.00 97.25 263 ASN A CA 1
ATOM 2083 C C . ASN A 1 263 ? -29.394 -11.211 64.651 1.00 97.25 263 ASN A C 1
ATOM 2085 O O . ASN A 1 263 ? -30.239 -11.346 65.535 1.00 97.25 263 ASN A O 1
ATOM 2089 N N . HIS A 1 264 ? -28.815 -12.255 64.053 1.00 97.38 264 HIS A N 1
ATOM 2090 C CA . HIS A 1 264 ? -29.103 -13.636 64.416 1.00 97.38 264 HIS A CA 1
ATOM 2091 C C . HIS A 1 264 ? -28.747 -13.910 65.881 1.00 97.38 264 HIS A C 1
ATOM 2093 O O . HIS A 1 264 ? -29.602 -14.375 66.631 1.00 97.38 264 HIS A O 1
ATOM 2099 N N . ARG A 1 265 ? -27.545 -13.520 66.330 1.00 96.94 265 ARG A N 1
ATOM 2100 C CA . ARG A 1 265 ? -27.139 -13.629 67.744 1.00 96.94 265 ARG A CA 1
ATOM 2101 C C . ARG A 1 265 ? -28.067 -12.843 68.673 1.00 96.94 265 ARG A C 1
ATOM 2103 O O . ARG A 1 265 ? -28.421 -13.335 69.743 1.00 96.94 265 ARG A O 1
ATOM 2110 N N . GLY A 1 266 ? -28.486 -11.642 68.273 1.00 97.25 266 GLY A N 1
ATOM 2111 C CA . GLY A 1 266 ? -29.437 -10.822 69.027 1.00 97.25 266 GLY A CA 1
ATOM 2112 C C . GLY A 1 266 ? -30.814 -11.481 69.157 1.00 97.25 266 GLY A C 1
ATOM 2113 O O . GLY A 1 266 ? -31.396 -11.497 70.243 1.00 97.25 266 GLY A O 1
ATOM 2114 N N . LEU A 1 267 ? -31.324 -12.077 68.076 1.00 95.06 267 LEU A N 1
ATOM 2115 C CA . LEU A 1 267 ? -32.574 -12.841 68.082 1.00 95.06 267 LEU A CA 1
ATOM 2116 C C . LEU A 1 267 ? -32.462 -14.115 68.922 1.00 95.06 267 LEU A C 1
ATOM 2118 O O . LEU A 1 267 ? -33.370 -14.407 69.696 1.00 95.06 267 LEU A O 1
ATOM 2122 N N . GLU A 1 268 ? -31.353 -14.849 68.829 1.00 96.62 268 GLU A N 1
ATOM 2123 C CA . GLU A 1 268 ? -31.092 -16.016 69.675 1.00 96.62 268 GLU A CA 1
ATOM 2124 C C . GLU A 1 268 ? -31.049 -15.651 71.163 1.00 96.62 268 GLU A C 1
ATOM 2126 O O . GLU A 1 268 ? -31.601 -16.378 71.990 1.00 96.62 268 GLU A O 1
ATOM 2131 N N . ALA A 1 269 ? -30.427 -14.522 71.519 1.00 94.12 269 ALA A N 1
ATOM 2132 C CA . ALA A 1 269 ? -30.399 -14.025 72.891 1.00 94.12 269 ALA A CA 1
ATOM 2133 C C . ALA A 1 269 ? -31.814 -13.701 73.401 1.00 94.12 269 ALA A C 1
ATOM 2135 O O . ALA A 1 269 ? -32.203 -14.187 74.463 1.00 94.12 269 ALA A O 1
ATOM 2136 N N . ARG A 1 270 ? -32.619 -12.977 72.610 1.00 91.94 270 ARG A N 1
ATOM 2137 C CA . ARG A 1 270 ? -34.031 -12.688 72.931 1.00 91.94 270 ARG A CA 1
ATOM 2138 C C . ARG A 1 270 ? -34.877 -13.957 73.042 1.00 91.94 270 ARG A C 1
ATOM 2140 O O . ARG A 1 270 ? -35.729 -14.062 73.918 1.00 91.94 270 ARG A O 1
ATOM 2147 N N . LEU A 1 271 ? -34.642 -14.946 72.178 1.00 90.69 271 LEU A N 1
ATOM 2148 C CA . LEU A 1 271 ? -35.311 -16.247 72.249 1.00 90.69 271 LEU A CA 1
ATOM 2149 C C . LEU A 1 271 ? -34.935 -17.020 73.517 1.00 90.69 271 LEU A C 1
ATOM 2151 O O . LEU A 1 271 ? -35.799 -17.678 74.092 1.00 90.69 271 LEU A O 1
ATOM 2155 N N . LYS A 1 272 ? -33.676 -16.952 73.968 1.00 91.25 272 LYS A N 1
ATOM 2156 C CA . LYS A 1 272 ? -33.247 -17.547 75.245 1.00 91.25 272 LYS A CA 1
ATOM 2157 C C . LYS A 1 272 ? -33.896 -16.854 76.442 1.00 91.25 272 LYS A C 1
ATOM 2159 O O . LYS A 1 272 ? -34.350 -17.551 77.341 1.00 91.25 272 LYS A O 1
ATOM 2164 N N . GLU A 1 273 ? -33.996 -15.526 76.419 1.00 89.38 273 GLU A N 1
ATOM 2165 C CA . GLU A 1 273 ? -34.699 -14.738 77.441 1.00 89.38 273 GLU A CA 1
ATOM 2166 C C . GLU A 1 273 ? -36.187 -15.116 77.509 1.00 89.38 273 GLU A C 1
ATOM 2168 O O . GLU A 1 273 ? -36.701 -15.429 78.576 1.00 89.38 273 GLU A O 1
ATOM 2173 N N . LEU A 1 274 ? -36.871 -15.216 76.364 1.00 81.31 274 LEU A N 1
ATOM 2174 C CA . LEU A 1 274 ? -38.263 -15.684 76.312 1.00 81.31 274 LEU A CA 1
ATOM 2175 C C . LEU A 1 274 ? -38.422 -17.160 76.691 1.00 81.31 274 LEU A C 1
ATOM 2177 O O . LEU A 1 274 ? -39.482 -17.553 77.160 1.00 81.31 274 LEU A O 1
ATOM 2181 N N . ARG A 1 275 ? -37.405 -18.001 76.487 1.00 79.81 275 ARG A N 1
ATOM 2182 C CA . ARG A 1 275 ? -37.438 -19.408 76.911 1.00 79.81 275 ARG A CA 1
ATOM 2183 C C . ARG A 1 275 ? -37.260 -19.593 78.413 1.00 79.81 275 ARG A C 1
ATOM 2185 O O . ARG A 1 275 ? -37.451 -20.721 78.858 1.00 79.81 275 ARG A O 1
ATOM 2192 N N . SER A 1 276 ? -36.931 -18.548 79.176 1.00 82.50 276 SER A N 1
ATOM 2193 C CA . SER A 1 276 ? -36.996 -18.566 80.638 1.00 82.50 276 SER A CA 1
ATOM 2194 C C . SER A 1 276 ? -38.452 -18.818 81.061 1.00 82.50 276 SER A C 1
ATOM 2196 O O . SER A 1 276 ? -39.306 -17.937 80.915 1.00 82.50 276 SER A O 1
ATOM 2198 N N . PRO A 1 277 ? -38.795 -20.025 81.551 1.00 72.31 277 PRO A N 1
ATOM 2199 C CA . PRO A 1 277 ? -40.170 -20.337 81.929 1.00 72.31 277 PRO A CA 1
ATOM 2200 C C . PRO A 1 277 ? -40.630 -19.495 83.127 1.00 72.31 277 PRO A C 1
ATOM 2202 O O . PRO A 1 277 ? -41.830 -19.327 83.332 1.00 72.31 277 PRO A O 1
ATOM 2205 N N . GLU A 1 278 ? -39.694 -18.952 83.906 1.00 74.69 278 GLU A N 1
ATOM 2206 C CA . GLU A 1 278 ? -39.958 -18.051 85.026 1.00 74.69 278 GLU A CA 1
ATOM 2207 C C . GLU A 1 278 ? -40.395 -16.663 84.551 1.00 74.69 278 GLU A C 1
ATOM 2209 O O . GLU A 1 278 ? -41.416 -16.168 85.026 1.00 74.69 278 GLU A O 1
ATOM 2214 N N . ASP A 1 279 ? -39.740 -16.083 83.542 1.00 71.50 279 ASP A N 1
ATOM 2215 C CA . ASP A 1 279 ? -40.140 -14.773 83.007 1.00 71.50 279 ASP A CA 1
ATOM 2216 C C . ASP A 1 279 ? -41.466 -14.830 82.246 1.00 71.50 279 ASP A C 1
ATOM 2218 O O . ASP A 1 279 ? -42.295 -13.923 82.362 1.00 71.50 279 ASP A O 1
ATOM 2222 N N . LEU A 1 280 ? -41.719 -15.916 81.505 1.00 75.50 280 LEU A N 1
ATOM 2223 C CA . LEU A 1 280 ? -43.028 -16.140 80.887 1.00 75.50 280 LEU A CA 1
ATOM 2224 C C . LEU A 1 280 ? -44.126 -16.292 81.939 1.00 75.50 280 LEU A C 1
ATOM 2226 O O . LEU A 1 280 ? -45.198 -15.715 81.776 1.00 75.50 280 LEU A O 1
ATOM 2230 N N . ARG A 1 281 ? -43.872 -17.016 83.035 1.00 76.25 281 ARG A N 1
ATOM 2231 C CA . ARG A 1 281 ? -44.839 -17.144 84.137 1.00 76.25 281 ARG A CA 1
ATOM 2232 C C . ARG A 1 281 ? -45.142 -15.800 84.788 1.00 76.25 281 ARG A C 1
ATOM 2234 O O . ARG A 1 281 ? -46.308 -15.516 85.037 1.00 76.25 281 ARG A O 1
ATOM 2241 N N . VAL A 1 282 ? -44.127 -14.970 85.025 1.00 78.44 282 VAL A N 1
ATOM 2242 C CA . VAL A 1 282 ? -44.308 -13.629 85.604 1.00 78.44 282 VAL A CA 1
ATOM 2243 C C . VAL A 1 282 ? -45.083 -12.714 84.651 1.00 78.44 282 VAL A C 1
ATOM 2245 O O . VAL A 1 282 ? -46.023 -12.051 85.084 1.00 78.44 282 VAL A O 1
ATOM 2248 N N . LYS A 1 283 ? -44.761 -12.710 83.350 1.00 78.75 283 LYS A N 1
ATOM 2249 C CA . LYS A 1 283 ? -45.494 -11.911 82.349 1.00 78.75 283 LYS A CA 1
ATOM 2250 C C . LYS A 1 283 ? -46.940 -12.373 82.171 1.00 78.75 283 LYS A C 1
ATOM 2252 O O . LYS A 1 283 ? -47.830 -11.531 82.105 1.00 78.75 283 LYS A O 1
ATOM 2257 N N . VAL A 1 284 ? -47.190 -13.683 82.128 1.00 77.19 284 VAL A N 1
ATOM 2258 C CA . VAL A 1 284 ? -48.554 -14.237 82.058 1.00 77.19 284 VAL A CA 1
ATOM 2259 C C . VAL A 1 284 ? -49.342 -13.875 83.314 1.00 77.19 284 VAL A C 1
ATOM 2261 O O . VAL A 1 284 ? -50.464 -13.401 83.193 1.00 77.19 284 VAL A O 1
ATOM 2264 N N . ALA A 1 285 ? -48.745 -13.997 84.502 1.00 77.31 285 ALA A N 1
ATOM 2265 C CA . ALA A 1 285 ? -49.394 -13.591 85.748 1.00 77.31 285 ALA A CA 1
ATOM 2266 C C . ALA A 1 285 ? -49.715 -12.082 85.780 1.00 77.31 285 ALA A C 1
ATOM 2268 O O . ALA A 1 285 ? -50.790 -11.691 86.231 1.00 77.31 285 ALA A O 1
ATOM 2269 N N . GLY A 1 286 ? -48.817 -11.232 85.267 1.00 79.38 286 GLY A N 1
ATOM 2270 C CA . GLY A 1 286 ? -49.052 -9.790 85.140 1.00 79.38 286 GLY A CA 1
ATOM 2271 C C . GLY A 1 286 ? -50.193 -9.454 84.174 1.00 79.38 286 GLY A C 1
ATOM 2272 O O . GLY A 1 286 ? -51.097 -8.700 84.529 1.00 79.38 286 GLY A O 1
ATOM 2273 N N . LEU A 1 287 ? -50.203 -10.073 82.989 1.00 76.81 287 LEU A N 1
ATOM 2274 C CA . LEU A 1 287 ? -51.273 -9.896 82.004 1.00 76.81 287 LEU A CA 1
ATOM 2275 C C . LEU A 1 287 ? -52.614 -10.435 82.501 1.00 76.81 287 LEU A C 1
ATOM 2277 O O . LEU A 1 287 ? -53.642 -9.827 82.228 1.00 76.81 287 LEU A O 1
ATOM 2281 N N . GLU 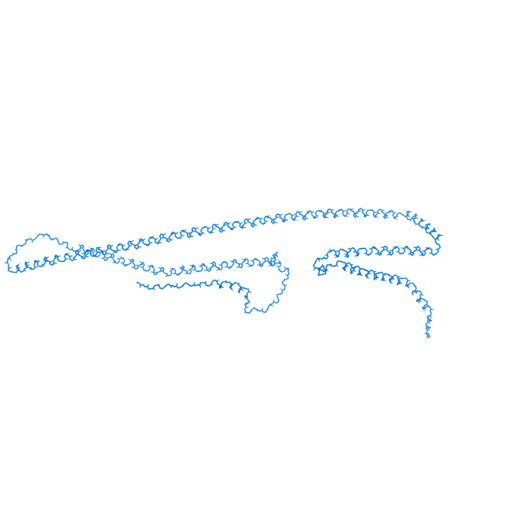A 1 288 ? -52.636 -11.543 83.244 1.00 77.44 288 GLU A N 1
ATOM 2282 C CA . GLU A 1 288 ? -53.859 -12.058 83.866 1.00 77.44 288 GLU A CA 1
ATOM 2283 C C . GLU A 1 288 ? -54.459 -11.059 84.863 1.00 77.44 288 GLU A C 1
ATOM 2285 O O . GLU A 1 288 ? -55.682 -10.897 84.910 1.00 77.44 288 GLU A O 1
ATOM 2290 N N . GLU A 1 289 ? -53.625 -10.365 85.640 1.00 76.94 289 GLU A N 1
ATOM 2291 C CA . GLU A 1 289 ? -54.088 -9.306 86.538 1.00 76.94 289 GLU A CA 1
ATOM 2292 C C . GLU A 1 289 ? -54.554 -8.060 85.773 1.00 76.94 289 GLU A C 1
ATOM 2294 O O . GLU A 1 289 ? -55.636 -7.544 86.062 1.00 76.94 289 GLU A O 1
ATOM 2299 N N . GLU A 1 290 ? -53.840 -7.625 84.732 1.00 76.25 290 GLU A N 1
ATOM 2300 C CA . GLU A 1 290 ? -54.295 -6.527 83.866 1.00 76.25 290 GLU A CA 1
ATOM 2301 C C . GLU A 1 290 ? -55.626 -6.851 83.173 1.00 76.25 290 GLU A C 1
ATOM 2303 O O . GLU A 1 290 ? -56.542 -6.024 83.169 1.00 76.25 290 GLU A O 1
ATOM 2308 N N . PHE A 1 291 ? -55.796 -8.079 82.670 1.00 69.25 291 PHE A N 1
ATOM 2309 C CA . PHE A 1 291 ? -57.051 -8.538 82.073 1.00 69.25 291 PHE A CA 1
ATOM 2310 C C . PHE A 1 291 ? -58.187 -8.569 83.094 1.00 69.25 291 PHE A C 1
ATOM 2312 O O . PHE A 1 291 ? -59.317 -8.194 82.773 1.00 69.25 291 PHE A O 1
ATOM 2319 N N . LYS A 1 292 ? -57.922 -8.983 84.341 1.00 74.69 292 LYS A N 1
ATOM 2320 C CA . LYS A 1 292 ? -58.917 -8.913 85.425 1.00 74.69 292 LYS A CA 1
ATOM 2321 C C . LYS A 1 292 ? -59.303 -7.469 85.733 1.00 74.69 292 LYS A C 1
ATOM 2323 O O . LYS A 1 292 ? -60.484 -7.210 85.965 1.00 74.69 292 LYS A O 1
ATOM 2328 N N . VAL A 1 293 ? -58.356 -6.534 85.719 1.00 73.31 293 VAL A N 1
ATOM 2329 C CA . VAL A 1 293 ? -58.618 -5.103 85.937 1.00 73.31 293 VAL A CA 1
ATOM 2330 C C . VAL A 1 293 ? -59.435 -4.514 84.783 1.00 73.31 293 VAL A C 1
ATOM 2332 O O . VAL A 1 293 ? -60.473 -3.899 85.032 1.00 73.31 293 VAL A O 1
ATOM 2335 N N . HIS A 1 294 ? -59.059 -4.779 83.531 1.00 64.06 294 HIS A N 1
ATOM 2336 C CA . HIS A 1 294 ? -59.813 -4.338 82.353 1.00 64.06 294 HIS A CA 1
ATOM 2337 C C . HIS A 1 294 ? -61.221 -4.937 82.302 1.00 64.06 294 HIS A C 1
ATOM 2339 O O . HIS A 1 294 ? -62.186 -4.223 82.042 1.00 64.06 294 HIS A O 1
ATOM 2345 N N . ARG A 1 295 ? -61.384 -6.217 82.651 1.00 60.59 295 ARG A N 1
ATOM 2346 C CA . ARG A 1 295 ? -62.700 -6.872 82.734 1.00 60.59 295 ARG A CA 1
ATOM 2347 C C . ARG A 1 295 ? -63.584 -6.306 83.851 1.00 60.59 295 ARG A C 1
ATOM 2349 O O . ARG A 1 295 ? -64.805 -6.382 83.753 1.00 60.59 295 ARG A O 1
ATOM 2356 N N . ARG A 1 296 ? -62.991 -5.747 84.912 1.00 64.56 296 ARG A N 1
ATOM 2357 C CA . ARG A 1 296 ? -63.718 -5.064 85.999 1.00 64.56 296 ARG A CA 1
ATOM 2358 C C . ARG A 1 296 ? -64.085 -3.619 85.652 1.00 64.56 296 ARG A C 1
ATOM 2360 O O . ARG A 1 296 ? -65.076 -3.123 86.175 1.00 64.56 296 ARG A O 1
ATOM 2367 N N . GLN A 1 297 ? -63.316 -2.953 84.791 1.00 55.12 297 GLN A N 1
ATOM 2368 C CA . GLN A 1 297 ? -63.542 -1.554 84.403 1.00 55.12 297 GLN A CA 1
ATOM 2369 C C . GLN A 1 297 ? -64.382 -1.402 83.127 1.00 55.12 297 GLN A C 1
ATOM 2371 O O . GLN A 1 297 ? -65.119 -0.429 82.988 1.00 55.12 297 GLN A O 1
ATOM 2376 N N . ALA A 1 298 ? -64.340 -2.377 82.221 1.00 49.34 298 ALA A N 1
ATOM 2377 C CA . ALA A 1 298 ? -65.168 -2.414 81.028 1.00 49.34 298 ALA A CA 1
ATOM 2378 C C . ALA A 1 298 ? -66.334 -3.393 81.235 1.00 49.34 298 ALA A C 1
ATOM 2380 O O . ALA A 1 298 ? -66.187 -4.603 81.074 1.00 49.34 298 ALA A O 1
ATOM 2381 N N . GLY A 1 299 ? -67.530 -2.879 81.547 1.00 56.28 299 GLY A N 1
ATOM 2382 C CA . GLY A 1 299 ? -68.761 -3.647 81.318 1.00 56.28 299 GLY A CA 1
ATOM 2383 C C . GLY A 1 299 ? -68.808 -4.138 79.862 1.00 56.28 299 GLY A C 1
ATOM 2384 O O . GLY A 1 299 ? -68.156 -3.546 79.007 1.00 56.28 299 GLY A O 1
ATOM 2385 N N . ALA A 1 300 ? -69.564 -5.198 79.556 1.00 54.00 300 ALA A N 1
ATOM 2386 C CA . ALA A 1 300 ? -69.525 -5.921 78.268 1.00 54.00 300 ALA A CA 1
ATOM 2387 C C . ALA A 1 300 ? -69.520 -5.038 76.990 1.00 54.00 300 ALA A C 1
ATOM 2389 O O . ALA A 1 300 ? -68.942 -5.419 75.977 1.00 54.00 300 ALA A O 1
ATOM 2390 N N . SER A 1 301 ? -70.088 -3.829 77.055 1.00 51.66 301 SER A N 1
ATOM 2391 C CA . SER A 1 301 ? -70.047 -2.804 75.998 1.00 51.66 301 SER A CA 1
ATOM 2392 C C . SER A 1 301 ? -68.646 -2.208 75.730 1.00 51.66 301 SER A C 1
ATOM 2394 O O . SER A 1 301 ? -68.284 -1.966 74.580 1.00 51.66 301 SER A O 1
ATOM 2396 N N . GLY A 1 302 ? -67.818 -2.014 76.761 1.00 55.66 302 GLY A N 1
ATOM 2397 C CA . GLY A 1 302 ? -66.452 -1.493 76.636 1.00 55.66 302 GLY A CA 1
ATOM 2398 C C . GLY A 1 302 ? -65.467 -2.509 76.057 1.00 55.66 302 GLY A C 1
ATOM 2399 O O . GLY A 1 302 ? -64.587 -2.127 75.294 1.00 55.66 302 GLY A O 1
ATOM 2400 N N . VAL A 1 303 ? -65.663 -3.800 76.346 1.00 59.12 303 VAL A N 1
ATOM 2401 C CA . VAL A 1 303 ? -64.837 -4.890 75.796 1.00 59.12 303 VAL A CA 1
ATOM 2402 C C . VAL A 1 303 ? -65.055 -5.021 74.291 1.00 59.12 303 VAL A C 1
ATOM 2404 O O . VAL A 1 303 ? -64.090 -5.093 73.542 1.00 59.12 303 VAL A O 1
ATOM 2407 N N . ILE A 1 304 ? -66.306 -4.955 73.826 1.00 63.31 304 ILE A N 1
ATOM 2408 C CA . ILE A 1 304 ? -66.605 -4.974 72.387 1.00 63.31 304 ILE A CA 1
ATOM 2409 C C . ILE A 1 304 ? -65.999 -3.745 71.703 1.00 63.31 304 ILE A C 1
ATOM 2411 O O . ILE A 1 304 ? -65.384 -3.890 70.654 1.00 63.31 304 ILE A O 1
ATOM 2415 N N . ARG A 1 305 ? -66.104 -2.556 72.319 1.00 64.38 305 ARG A N 1
ATOM 2416 C CA . ARG A 1 305 ? -65.577 -1.310 71.744 1.00 64.38 305 ARG A CA 1
ATOM 2417 C C . ARG A 1 305 ? -64.038 -1.290 71.682 1.00 64.38 305 ARG A C 1
ATOM 2419 O O . ARG A 1 305 ? -63.483 -0.828 70.689 1.00 64.38 305 ARG A O 1
ATOM 2426 N N . SER A 1 306 ? -63.362 -1.839 72.693 1.00 66.56 306 SER A N 1
ATOM 2427 C CA . SER A 1 306 ? -61.902 -2.022 72.717 1.00 66.56 306 SER A CA 1
ATOM 2428 C C . SER A 1 306 ? -61.440 -3.064 71.698 1.00 66.56 306 SER A C 1
ATOM 2430 O O . SER A 1 306 ? -60.516 -2.780 70.945 1.00 66.56 306 SER A O 1
ATOM 2432 N N . ILE A 1 307 ? -62.110 -4.218 71.605 1.00 71.56 307 ILE A N 1
ATOM 2433 C CA . ILE A 1 307 ? -61.785 -5.237 70.598 1.00 71.56 307 ILE A CA 1
ATOM 2434 C C . ILE A 1 307 ? -61.987 -4.662 69.195 1.00 71.56 307 ILE A C 1
ATOM 2436 O O . ILE A 1 307 ? -61.113 -4.813 68.352 1.00 71.56 307 ILE A O 1
ATOM 2440 N N . SER A 1 308 ? -63.077 -3.929 68.946 1.00 67.06 308 SER A N 1
ATOM 2441 C CA . SER A 1 308 ? -63.289 -3.283 67.647 1.00 67.06 308 SER A CA 1
ATOM 2442 C C . SER A 1 308 ? -62.256 -2.196 67.335 1.00 67.06 308 SER A C 1
ATOM 2444 O O . SER A 1 308 ? -61.901 -2.035 66.174 1.00 67.06 308 SER A O 1
ATOM 2446 N N . ALA A 1 309 ? -61.745 -1.475 68.340 1.00 69.31 309 ALA A N 1
ATOM 2447 C CA . ALA A 1 309 ? -60.691 -0.480 68.143 1.00 69.31 309 ALA A CA 1
ATOM 2448 C C . ALA A 1 309 ? -59.335 -1.138 67.839 1.00 69.31 309 ALA A C 1
ATOM 2450 O O . ALA A 1 309 ? -58.676 -0.732 66.888 1.00 69.31 309 ALA A O 1
ATOM 2451 N N . CYS A 1 310 ? -58.967 -2.196 68.569 1.00 70.38 310 CYS A N 1
ATOM 2452 C CA . CYS A 1 310 ? -57.752 -2.967 68.296 1.00 70.38 310 CYS A CA 1
ATOM 2453 C C . CYS A 1 310 ? -57.807 -3.643 66.921 1.00 70.38 310 CYS A C 1
ATOM 2455 O O . CYS A 1 310 ? -56.828 -3.610 66.185 1.00 70.38 310 CYS A O 1
ATOM 2457 N N . VAL A 1 311 ? -58.958 -4.212 66.544 1.00 71.75 311 VAL A N 1
ATOM 2458 C CA . VAL A 1 311 ? -59.148 -4.809 65.213 1.00 71.75 311 VAL A CA 1
ATOM 2459 C C . VAL A 1 311 ? -59.074 -3.734 64.126 1.00 71.75 311 VAL A C 1
ATOM 2461 O O . VAL A 1 311 ? -58.450 -3.964 63.097 1.00 71.75 311 VAL A O 1
ATOM 2464 N N . ALA A 1 312 ? -59.633 -2.541 64.349 1.00 67.38 312 ALA A N 1
ATOM 2465 C CA . ALA A 1 312 ? -59.513 -1.435 63.400 1.00 67.38 312 ALA A CA 1
ATOM 2466 C C . ALA A 1 312 ? -58.060 -0.947 63.246 1.00 67.38 312 ALA A C 1
ATOM 2468 O O . ALA A 1 312 ? -57.615 -0.726 62.119 1.00 67.38 312 ALA A O 1
ATOM 2469 N N . GLU A 1 313 ? -57.302 -0.827 64.342 1.00 72.06 313 GLU A N 1
ATOM 2470 C CA . GLU A 1 313 ? -55.874 -0.491 64.289 1.00 72.06 313 GLU A CA 1
ATOM 2471 C C . GLU A 1 313 ? -55.067 -1.568 63.560 1.00 72.06 313 GLU A C 1
ATOM 2473 O O . GLU A 1 313 ? -54.292 -1.237 62.665 1.00 72.06 313 GLU A O 1
ATOM 2478 N N . GLU A 1 314 ? -55.289 -2.849 63.860 1.00 73.62 314 GLU A N 1
ATOM 2479 C CA . GLU A 1 314 ? -54.557 -3.957 63.238 1.00 73.62 314 GLU A CA 1
ATOM 2480 C C . GLU A 1 314 ? -54.865 -4.083 61.738 1.00 73.62 314 GLU A C 1
ATOM 2482 O O . GLU A 1 314 ? -53.950 -4.252 60.927 1.00 73.62 314 GLU A O 1
ATOM 2487 N N . VAL A 1 315 ? -56.133 -3.925 61.345 1.00 72.62 315 VAL A N 1
ATOM 2488 C CA . VAL A 1 315 ? -56.539 -3.903 59.932 1.00 72.62 315 VAL A CA 1
ATOM 2489 C C . VAL A 1 315 ? -55.925 -2.697 59.216 1.00 72.62 315 VAL A C 1
ATOM 2491 O O . VAL A 1 315 ? -55.404 -2.847 58.111 1.00 72.62 315 VAL A O 1
ATOM 2494 N N . SER A 1 316 ? -55.901 -1.518 59.849 1.00 72.31 316 SER A N 1
ATOM 2495 C CA . SER A 1 316 ? -55.273 -0.325 59.263 1.00 72.31 316 SER A CA 1
ATOM 2496 C C . SER A 1 316 ? -53.748 -0.453 59.141 1.00 72.31 316 SER A C 1
ATOM 2498 O O . SER A 1 316 ? -53.180 -0.058 58.124 1.00 72.31 316 SER A O 1
ATOM 2500 N N . GLY A 1 317 ? -53.086 -1.077 60.121 1.00 73.25 317 GLY A N 1
ATOM 2501 C CA . GLY A 1 317 ? -51.649 -1.342 60.107 1.00 73.25 317 GLY A CA 1
ATOM 2502 C C . GLY A 1 317 ? -51.258 -2.317 59.000 1.00 73.25 317 GLY A C 1
ATOM 2503 O O . GLY A 1 317 ? -50.383 -2.009 58.193 1.00 73.25 317 GLY A O 1
ATOM 2504 N N . ARG A 1 318 ? -51.969 -3.447 58.882 1.00 72.38 318 ARG A N 1
ATOM 2505 C CA . ARG A 1 318 ? -51.717 -4.437 57.818 1.00 72.38 318 ARG A CA 1
ATOM 2506 C C . ARG A 1 318 ? -52.015 -3.895 56.425 1.00 72.38 318 ARG A C 1
ATOM 2508 O O . ARG A 1 318 ? -51.277 -4.195 55.487 1.00 72.38 318 ARG A O 1
ATOM 2515 N N . ALA A 1 319 ? -53.054 -3.072 56.285 1.00 70.12 319 ALA A N 1
ATOM 2516 C CA . ALA A 1 319 ? -53.329 -2.378 55.033 1.00 70.12 319 ALA A CA 1
ATOM 2517 C C . ALA A 1 319 ? -52.166 -1.440 54.663 1.00 70.12 319 ALA A C 1
ATOM 2519 O O . ALA A 1 319 ? -51.671 -1.496 53.539 1.00 70.12 319 ALA A O 1
ATOM 2520 N N . CYS A 1 320 ? -51.658 -0.646 55.610 1.00 71.00 320 CYS A N 1
ATOM 2521 C CA . CYS A 1 320 ? -50.502 0.225 55.385 1.00 71.00 320 CYS A CA 1
ATOM 2522 C C . CYS A 1 320 ? -49.232 -0.560 55.015 1.00 71.00 320 CYS A C 1
ATOM 2524 O O . CYS A 1 320 ? -48.549 -0.187 54.061 1.00 71.00 320 CYS A O 1
ATOM 2526 N N . GLU A 1 321 ? -48.926 -1.657 55.708 1.00 74.56 321 GLU A N 1
ATOM 2527 C CA . GLU A 1 321 ? -47.761 -2.506 55.411 1.00 74.56 321 GLU A CA 1
ATOM 2528 C C . GLU A 1 321 ? -47.847 -3.168 54.028 1.00 74.56 321 GLU A C 1
ATOM 2530 O O . GLU A 1 321 ? -46.835 -3.286 53.339 1.00 74.56 321 GLU A O 1
ATOM 2535 N N . SER A 1 322 ? -49.048 -3.553 53.587 1.00 73.31 322 SER A N 1
ATOM 2536 C CA . SER A 1 322 ? -49.267 -4.170 52.274 1.00 73.31 322 SER A CA 1
ATOM 2537 C C . SER A 1 322 ? -49.272 -3.150 51.124 1.00 73.31 322 SER A C 1
ATOM 2539 O O . SER A 1 322 ? -48.704 -3.406 50.060 1.00 73.31 322 SER A O 1
ATOM 2541 N N . ILE A 1 323 ? -49.867 -1.972 51.335 1.00 73.62 323 ILE A N 1
ATOM 2542 C CA . ILE A 1 323 ? -50.064 -0.952 50.292 1.00 73.62 323 ILE A CA 1
ATOM 2543 C C . ILE A 1 323 ? -48.791 -0.123 50.054 1.00 73.62 323 ILE A C 1
ATOM 2545 O O . ILE A 1 323 ? -48.475 0.211 48.909 1.00 73.62 323 ILE A O 1
ATOM 2549 N N . THR A 1 324 ? -48.021 0.185 51.102 1.00 76.19 324 THR A N 1
ATOM 2550 C CA . THR A 1 324 ? -46.811 1.028 51.005 1.00 76.19 324 THR A CA 1
ATOM 2551 C C . THR A 1 324 ? -45.770 0.524 49.988 1.00 76.19 324 THR A C 1
ATOM 2553 O O . THR A 1 324 ? -45.336 1.329 49.159 1.00 76.19 324 THR A O 1
ATOM 2556 N N . PRO A 1 325 ? -45.369 -0.765 49.962 1.00 73.62 325 PRO A N 1
ATOM 2557 C CA . PRO A 1 325 ? -44.398 -1.251 48.980 1.00 73.62 325 PRO A CA 1
ATOM 2558 C C . PRO A 1 325 ? -44.946 -1.243 47.545 1.00 73.62 325 PRO A C 1
ATOM 2560 O O . PRO A 1 325 ? -44.188 -0.993 46.607 1.00 73.62 325 PRO A O 1
ATOM 2563 N N . MET A 1 326 ? -46.256 -1.447 47.351 1.00 71.94 326 MET A N 1
ATOM 2564 C CA . MET A 1 326 ? -46.889 -1.316 46.032 1.00 71.94 326 MET A CA 1
ATOM 2565 C C . MET A 1 326 ? -46.844 0.127 45.521 1.00 71.94 326 MET A C 1
ATOM 2567 O O . MET A 1 326 ? -46.468 0.356 44.372 1.00 71.94 326 MET A O 1
ATOM 2571 N N . LEU A 1 327 ? -47.158 1.105 46.377 1.00 74.88 327 LEU A N 1
ATOM 2572 C CA . LEU A 1 327 ? -47.066 2.523 46.021 1.00 74.88 327 LEU A CA 1
ATOM 2573 C C . LEU A 1 327 ? -45.621 2.946 45.724 1.00 74.88 327 LEU A C 1
ATOM 2575 O O . LEU A 1 327 ? -45.388 3.683 44.768 1.00 74.88 327 LEU A O 1
ATOM 2579 N N . GLN A 1 328 ? -44.641 2.451 46.488 1.00 75.75 328 GLN A N 1
ATOM 2580 C CA . GLN A 1 328 ? -43.221 2.703 46.215 1.00 75.75 328 GLN A CA 1
ATOM 2581 C C . GLN A 1 328 ? -42.777 2.110 44.873 1.00 75.75 328 GLN A C 1
ATOM 2583 O O . GLN A 1 328 ? -42.069 2.777 44.118 1.00 75.75 328 GLN A O 1
ATOM 2588 N N . ARG A 1 329 ? -43.236 0.897 44.540 1.00 76.69 329 ARG A N 1
ATOM 2589 C CA . ARG A 1 329 ? -42.950 0.256 43.253 1.00 76.69 329 ARG A CA 1
ATOM 2590 C C . ARG A 1 329 ? -43.555 1.033 42.083 1.00 76.69 329 ARG A C 1
ATOM 2592 O O . ARG A 1 329 ? -42.833 1.351 41.142 1.00 76.69 329 ARG A O 1
ATOM 2599 N N . LEU A 1 330 ? -44.829 1.418 42.175 1.00 72.31 330 LEU A N 1
ATOM 2600 C CA . LEU A 1 330 ? -45.493 2.238 41.154 1.00 72.31 330 LEU A CA 1
ATOM 2601 C C . LEU A 1 330 ? -44.816 3.607 40.984 1.00 72.31 330 LEU A C 1
ATOM 2603 O O . LEU A 1 330 ? -44.646 4.074 39.859 1.00 72.31 330 LEU A O 1
ATOM 2607 N N . ALA A 1 331 ? -44.361 4.227 42.077 1.00 71.12 331 ALA A N 1
ATOM 2608 C CA . ALA A 1 331 ? -43.606 5.478 42.024 1.00 71.12 331 ALA A CA 1
ATOM 2609 C C . ALA A 1 331 ? -42.223 5.312 41.361 1.00 71.12 331 ALA A C 1
ATOM 2611 O O . ALA A 1 331 ? -41.786 6.210 40.639 1.00 71.12 331 ALA A O 1
ATOM 2612 N N . SER A 1 332 ? -41.539 4.180 41.570 1.00 73.44 332 SER A N 1
ATOM 2613 C CA . SER A 1 332 ? -40.272 3.877 40.884 1.00 73.44 332 SER A CA 1
ATOM 2614 C C . SER A 1 332 ? -40.468 3.579 39.394 1.00 73.44 332 SER A C 1
ATOM 2616 O O . SER A 1 332 ? -39.779 4.160 38.561 1.00 73.44 332 SER A O 1
ATOM 2618 N N . GLU A 1 333 ? -41.485 2.791 39.035 1.00 74.56 333 GLU A N 1
ATOM 2619 C CA . GLU A 1 333 ? -41.818 2.484 37.638 1.00 74.56 333 GLU A CA 1
ATOM 2620 C C . GLU A 1 333 ? -42.257 3.739 36.864 1.00 74.56 333 GLU A C 1
ATOM 2622 O O . GLU A 1 333 ? -41.992 3.852 35.668 1.00 74.56 333 GLU A O 1
ATOM 2627 N N . ALA A 1 334 ? -42.880 4.718 37.531 1.00 68.12 334 ALA A N 1
ATOM 2628 C CA . ALA A 1 334 ? -43.191 6.016 36.933 1.00 68.12 334 ALA A CA 1
ATOM 2629 C C . ALA A 1 334 ? -41.940 6.881 36.671 1.00 68.12 334 ALA A C 1
ATOM 2631 O O . ALA A 1 334 ? -41.933 7.641 35.704 1.00 68.12 334 ALA A O 1
ATOM 2632 N N . ARG A 1 335 ? -40.884 6.764 37.492 1.00 70.81 335 ARG A N 1
ATOM 2633 C CA . ARG A 1 335 ? -39.617 7.503 37.316 1.00 70.81 335 ARG A CA 1
ATOM 2634 C C . ARG A 1 335 ? -38.732 6.928 36.211 1.00 70.81 335 ARG A C 1
ATOM 2636 O O . ARG A 1 335 ? -38.046 7.699 35.548 1.00 70.81 335 ARG A O 1
ATOM 2643 N N . ASP A 1 336 ? -38.787 5.618 35.990 1.00 70.88 336 ASP A N 1
ATOM 2644 C CA . ASP A 1 336 ? -37.928 4.917 35.025 1.00 70.88 336 ASP A CA 1
ATOM 2645 C C . ASP A 1 336 ? -38.533 4.810 33.612 1.00 70.88 336 ASP A C 1
ATOM 2647 O O . ASP A 1 336 ? -37.928 4.219 32.713 1.00 70.88 336 ASP A O 1
ATOM 2651 N N . ARG A 1 337 ? -39.719 5.389 33.365 1.00 65.56 337 ARG A N 1
ATOM 2652 C CA . ARG A 1 337 ? -40.299 5.417 32.014 1.00 65.56 337 ARG A CA 1
ATOM 2653 C C . ARG A 1 337 ? -39.444 6.296 31.082 1.00 65.56 337 ARG A C 1
ATOM 2655 O O . ARG A 1 337 ? -39.289 7.488 31.349 1.00 65.56 337 ARG A O 1
ATOM 2662 N N . PRO A 1 338 ? -38.925 5.754 29.963 1.00 55.50 338 PRO A N 1
ATOM 2663 C CA . PRO A 1 338 ? -38.115 6.513 29.017 1.00 55.50 338 PRO A CA 1
ATOM 2664 C C . PRO A 1 338 ? -38.929 7.654 28.390 1.00 55.50 338 PRO A C 1
ATOM 2666 O O . PRO A 1 338 ? -40.097 7.488 28.036 1.00 55.50 338 PRO A O 1
ATOM 2669 N N . SER A 1 339 ? -38.290 8.813 28.215 1.00 55.59 339 SER A N 1
ATOM 2670 C CA . SER A 1 339 ? -38.867 10.081 27.729 1.00 55.59 339 SER A CA 1
ATOM 2671 C C . SER A 1 339 ? -39.393 10.063 26.282 1.00 55.59 339 SER A C 1
ATOM 2673 O O . SER A 1 339 ? -39.702 11.111 25.720 1.00 55.59 339 SER A O 1
ATOM 2675 N N . THR A 1 340 ? -39.518 8.890 25.664 1.00 49.81 340 THR A N 1
ATOM 2676 C CA . THR A 1 340 ? -39.917 8.698 24.264 1.00 49.81 340 THR A CA 1
ATOM 2677 C C . THR A 1 340 ? -41.382 8.287 24.087 1.00 49.81 340 THR A C 1
ATOM 2679 O O . THR A 1 340 ? -41.815 8.046 22.961 1.00 49.81 340 THR A O 1
ATOM 2682 N N . SER A 1 341 ? -42.177 8.232 25.163 1.00 49.81 341 SER A N 1
ATOM 2683 C CA . SER A 1 341 ? -43.617 7.965 25.058 1.00 49.81 341 SER A CA 1
ATOM 2684 C C . SER A 1 341 ? -44.385 9.212 24.567 1.00 49.81 341 SER A C 1
ATOM 2686 O O . SER A 1 341 ? -44.230 10.289 25.151 1.00 49.81 341 SER A O 1
ATOM 2688 N N . PRO A 1 342 ? -45.244 9.099 23.531 1.00 52.19 342 PRO A N 1
ATOM 2689 C CA . PRO A 1 342 ? -45.870 10.235 22.837 1.00 52.19 342 PRO A CA 1
ATOM 2690 C C . PRO A 1 342 ? -46.797 11.111 23.704 1.00 52.19 342 PRO A C 1
ATOM 2692 O O . PRO A 1 342 ? -47.144 12.215 23.290 1.00 52.19 342 PRO A O 1
ATOM 2695 N N . ALA A 1 343 ? -47.150 10.679 24.920 1.00 51.94 343 ALA A N 1
ATOM 2696 C CA . ALA A 1 343 ? -47.925 11.468 25.882 1.00 51.94 343 ALA A CA 1
ATOM 2697 C C . ALA A 1 343 ? -47.110 12.583 26.580 1.00 51.94 343 ALA A C 1
ATOM 2699 O O . ALA A 1 343 ? -47.679 13.580 27.018 1.00 51.94 343 ALA A O 1
ATOM 2700 N N . VAL A 1 344 ? -45.775 12.471 26.649 1.00 52.09 344 VAL A N 1
ATOM 2701 C CA . VAL A 1 344 ? -44.909 13.470 27.318 1.00 52.09 344 VAL A CA 1
ATOM 2702 C C . VAL A 1 344 ? -44.759 14.752 26.483 1.00 52.09 344 VAL A C 1
ATOM 2704 O O . VAL A 1 344 ? -44.515 15.828 27.024 1.00 52.09 344 VAL A O 1
ATOM 2707 N N . LEU A 1 345 ? -44.996 14.679 25.169 1.00 52.31 345 LEU A N 1
ATOM 2708 C CA . LEU A 1 345 ? -44.868 15.821 24.257 1.00 52.31 345 LEU A CA 1
ATOM 2709 C C . LEU A 1 345 ? -46.069 16.788 24.278 1.00 52.31 345 LEU A C 1
ATOM 2711 O O . LEU A 1 345 ? -45.975 17.858 23.682 1.00 52.31 345 LEU A O 1
ATOM 2715 N N . GLN A 1 346 ? -47.170 16.466 24.973 1.00 55.81 346 GLN A N 1
ATOM 2716 C CA . GLN A 1 346 ? -48.352 17.346 25.068 1.00 55.81 346 GLN A CA 1
ATOM 2717 C C . GLN A 1 346 ? -48.450 18.171 26.366 1.00 55.81 346 GLN A C 1
ATOM 2719 O O . GLN A 1 346 ? -49.411 18.916 26.544 1.00 55.81 346 GLN A O 1
ATOM 2724 N N . GLY A 1 347 ? -47.438 18.132 27.240 1.00 51.34 347 GLY A N 1
ATOM 2725 C CA . GLY A 1 347 ? -47.203 19.209 28.212 1.00 51.34 347 GLY A CA 1
ATOM 2726 C C . GLY A 1 347 ? -48.303 19.459 29.252 1.00 51.34 347 GLY A C 1
ATOM 2727 O O . GLY A 1 347 ? -48.501 20.607 29.649 1.00 51.34 347 GLY A O 1
ATOM 2728 N N . LYS A 1 348 ? -49.002 18.424 29.734 1.00 54.88 348 LYS A N 1
ATOM 2729 C CA . LYS A 1 348 ? -49.911 18.549 30.886 1.00 54.88 348 LYS A CA 1
ATOM 2730 C C . LYS A 1 348 ? -49.609 17.511 31.974 1.00 54.88 348 LYS A C 1
ATOM 2732 O O . LYS A 1 348 ? -50.290 16.492 32.056 1.00 54.88 348 LYS A O 1
ATOM 2737 N N . PRO A 1 349 ? -48.613 17.764 32.842 1.00 58.72 349 PRO A N 1
ATOM 2738 C CA . PRO A 1 349 ? -48.270 16.857 33.942 1.00 58.72 349 PRO A CA 1
ATOM 2739 C C . PRO A 1 349 ? -49.443 16.616 34.914 1.00 58.72 349 PRO A C 1
ATOM 2741 O O . PRO A 1 349 ? -49.559 15.527 35.464 1.00 58.72 349 PRO A O 1
ATOM 2744 N N . ALA A 1 350 ? -50.365 17.577 35.054 1.00 60.28 350 ALA A N 1
ATOM 2745 C CA . ALA A 1 350 ? -51.511 17.473 35.960 1.00 60.28 350 ALA A CA 1
ATOM 2746 C C . ALA A 1 350 ? -52.554 16.415 35.540 1.00 60.28 350 ALA A C 1
ATOM 2748 O O . ALA A 1 350 ? -53.166 15.790 36.401 1.00 60.28 350 ALA A O 1
ATOM 2749 N N . GLU A 1 351 ? -52.750 16.177 34.237 1.00 63.25 351 GLU A N 1
ATOM 2750 C CA . GLU A 1 351 ? -53.728 15.182 33.761 1.00 63.25 351 GLU A CA 1
ATOM 2751 C C . GLU A 1 351 ? -53.213 13.749 33.987 1.00 63.25 351 GLU A C 1
ATOM 2753 O O . GLU A 1 351 ? -53.984 12.865 34.357 1.00 63.25 351 GLU A O 1
ATOM 2758 N N . LEU A 1 352 ? -51.896 13.538 33.876 1.00 62.88 352 LEU A N 1
ATOM 2759 C CA . LEU A 1 352 ? -51.263 12.236 34.104 1.00 62.88 352 LEU A CA 1
ATOM 2760 C C . LEU A 1 352 ? -51.206 11.874 35.598 1.00 62.88 352 LEU A C 1
ATOM 2762 O O . LEU A 1 352 ? -51.456 10.728 35.965 1.00 62.88 352 LEU A O 1
ATOM 2766 N N . GLU A 1 353 ? -50.937 12.853 36.471 1.00 67.44 353 GLU A N 1
ATOM 2767 C CA . GLU A 1 353 ? -51.033 12.672 37.928 1.00 67.44 353 GLU A CA 1
ATOM 2768 C C . GLU A 1 353 ? -52.466 12.337 38.359 1.00 67.44 353 GLU A C 1
ATOM 2770 O O . GLU A 1 353 ? -52.673 11.458 39.197 1.00 67.44 353 GLU A O 1
ATOM 2775 N N . GLN A 1 354 ? -53.464 12.984 37.750 1.00 71.19 354 GLN A N 1
ATOM 2776 C CA . GLN A 1 354 ? -54.871 12.736 38.046 1.00 71.19 354 GLN A CA 1
ATOM 2777 C C . GLN A 1 354 ? -55.344 11.361 37.548 1.00 71.19 354 GLN A C 1
ATOM 2779 O O . GLN A 1 354 ? -56.109 10.692 38.245 1.00 71.19 354 GLN A O 1
ATOM 2784 N N . GLU A 1 355 ? -54.865 10.897 36.391 1.00 71.88 355 GLU A N 1
ATOM 2785 C CA . GLU A 1 355 ? -55.188 9.568 35.865 1.00 71.88 355 GLU A CA 1
ATOM 2786 C C . GLU A 1 355 ? -54.564 8.453 36.717 1.00 71.88 355 GLU A C 1
ATOM 2788 O O . GLU A 1 355 ? -55.284 7.547 37.149 1.00 71.88 355 GLU A O 1
ATOM 2793 N N . VAL A 1 356 ? -53.279 8.577 37.076 1.00 70.75 356 VAL A N 1
ATOM 2794 C CA . VAL A 1 356 ? -52.594 7.632 37.976 1.00 70.75 356 VAL A CA 1
ATOM 2795 C C . VAL A 1 356 ? -53.242 7.625 39.364 1.00 70.75 356 VAL A C 1
ATOM 2797 O O . VAL A 1 356 ? -53.517 6.551 39.899 1.00 70.75 356 VAL A O 1
ATOM 2800 N N . ALA A 1 357 ? -53.571 8.792 39.928 1.00 70.75 357 ALA A N 1
ATOM 2801 C CA . ALA A 1 357 ? -54.282 8.876 41.204 1.00 70.75 357 ALA A CA 1
ATOM 2802 C C . ALA A 1 357 ? -55.674 8.222 41.134 1.00 70.75 357 ALA A C 1
ATOM 2804 O O . ALA A 1 357 ? -56.074 7.520 42.063 1.00 70.75 357 ALA A O 1
ATOM 2805 N N . SER A 1 358 ? -56.399 8.392 40.021 1.00 73.69 358 SER A N 1
ATOM 2806 C CA . SER A 1 358 ? -57.711 7.763 39.827 1.00 73.69 358 SER A CA 1
ATOM 2807 C C . SER A 1 358 ? -57.621 6.239 39.709 1.00 73.69 358 SER A C 1
ATOM 2809 O O . SER A 1 358 ? -58.501 5.532 40.201 1.00 73.69 358 SER A O 1
ATOM 2811 N N . GLN A 1 359 ? -56.553 5.726 39.095 1.00 73.06 359 GLN A N 1
ATOM 2812 C CA . GLN A 1 359 ? -56.344 4.296 38.909 1.00 73.06 359 GLN A CA 1
ATOM 2813 C C . GLN A 1 359 ? -55.918 3.623 40.218 1.00 73.06 359 GLN A C 1
ATOM 2815 O O . GLN A 1 359 ? -56.483 2.596 40.584 1.00 73.06 359 GLN A O 1
ATOM 2820 N N . VAL A 1 360 ? -55.030 4.265 40.986 1.00 73.12 360 VAL A N 1
ATOM 2821 C CA . VAL A 1 360 ? -54.672 3.834 42.347 1.00 73.12 360 VAL A CA 1
ATOM 2822 C C . VAL A 1 360 ? -55.895 3.841 43.268 1.00 73.12 360 VAL A C 1
ATOM 2824 O O . VAL A 1 360 ? -56.103 2.889 44.017 1.00 73.12 360 VAL A O 1
ATOM 2827 N N . ALA A 1 361 ? -56.751 4.865 43.188 1.00 72.69 361 ALA A N 1
ATOM 2828 C CA . ALA A 1 361 ? -57.975 4.923 43.984 1.00 72.69 361 ALA A CA 1
ATOM 2829 C C . ALA A 1 361 ? -58.958 3.785 43.648 1.00 72.69 361 ALA A C 1
ATOM 2831 O O . ALA A 1 361 ? -59.566 3.224 44.557 1.00 72.69 361 ALA A O 1
ATOM 2832 N N . ARG A 1 362 ? -59.103 3.405 42.369 1.00 73.69 362 ARG A N 1
ATOM 2833 C CA . ARG A 1 362 ? -59.973 2.283 41.963 1.00 73.69 362 ARG A CA 1
ATOM 2834 C C . ARG A 1 362 ? -59.455 0.937 42.464 1.00 73.69 362 ARG A C 1
ATOM 2836 O O . ARG A 1 362 ? -60.239 0.167 43.010 1.00 73.69 362 ARG A O 1
ATOM 2843 N N . GLU A 1 363 ? -58.158 0.681 42.320 1.00 72.06 363 GLU A N 1
ATOM 2844 C CA . GLU A 1 363 ? -57.515 -0.549 42.808 1.00 72.06 363 GLU A CA 1
ATOM 2845 C C . GLU A 1 363 ? -57.611 -0.669 44.338 1.00 72.06 363 GLU A C 1
ATOM 2847 O O . GLU A 1 363 ? -57.935 -1.732 44.865 1.00 72.06 363 GLU A O 1
ATOM 2852 N N . LEU A 1 364 ? -57.431 0.440 45.066 1.00 72.50 364 LEU A N 1
ATOM 2853 C CA . LEU A 1 364 ? -57.615 0.474 46.521 1.00 72.50 364 LEU A CA 1
ATOM 2854 C C . LEU A 1 364 ? -59.056 0.171 46.940 1.00 72.50 364 LEU A C 1
ATOM 2856 O O . LEU A 1 364 ? -59.267 -0.579 47.890 1.00 72.50 364 LEU A O 1
ATOM 2860 N N . VAL A 1 365 ? -60.049 0.725 46.238 1.00 75.12 365 VAL A N 1
ATOM 2861 C CA . VAL A 1 365 ? -61.463 0.442 46.524 1.00 75.12 365 VAL A CA 1
ATOM 2862 C C . VAL A 1 365 ? -61.780 -1.034 46.288 1.00 75.12 365 VAL A C 1
ATOM 2864 O O . VAL A 1 365 ? -62.437 -1.638 47.132 1.00 75.12 365 VAL A O 1
ATOM 2867 N N . LEU A 1 366 ? -61.285 -1.631 45.199 1.00 72.69 366 LEU A N 1
ATOM 2868 C CA . LEU A 1 366 ? -61.496 -3.053 44.910 1.00 72.69 366 LEU A CA 1
ATOM 2869 C C . LEU A 1 366 ? -60.852 -3.953 45.971 1.00 72.69 366 LEU A C 1
ATOM 2871 O O . LEU A 1 366 ? -61.533 -4.818 46.511 1.00 72.69 366 LEU A O 1
ATOM 2875 N N . MET A 1 367 ? -59.602 -3.687 46.366 1.00 70.75 367 MET A N 1
ATOM 2876 C CA . MET A 1 367 ? -58.944 -4.453 47.433 1.00 70.75 367 MET A CA 1
ATOM 2877 C C . MET A 1 367 ? -59.660 -4.335 48.782 1.00 70.75 367 MET A C 1
ATOM 2879 O O . MET A 1 367 ? -59.799 -5.328 49.494 1.00 70.75 367 MET A O 1
ATOM 2883 N N . VAL A 1 368 ? -60.137 -3.140 49.145 1.00 74.75 368 VAL A N 1
ATOM 2884 C CA . VAL A 1 368 ? -60.901 -2.949 50.388 1.00 74.75 368 VAL A CA 1
ATOM 2885 C C . VAL A 1 368 ? -62.247 -3.672 50.316 1.00 74.75 368 VAL A C 1
ATOM 2887 O O . VAL A 1 368 ? -62.658 -4.281 51.303 1.00 74.75 368 VAL A O 1
ATOM 2890 N N . MET A 1 369 ? -62.927 -3.655 49.166 1.00 73.69 369 MET A N 1
ATOM 2891 C CA . MET A 1 369 ? -64.175 -4.402 48.980 1.00 73.69 369 MET A CA 1
ATOM 2892 C C . MET A 1 369 ? -63.955 -5.916 49.051 1.00 73.69 369 MET A C 1
ATOM 2894 O O . MET A 1 369 ? -64.748 -6.594 49.701 1.00 73.69 369 MET A O 1
ATOM 2898 N N . ASP A 1 370 ? -62.875 -6.436 48.468 1.00 71.56 370 ASP A N 1
ATOM 2899 C CA . ASP A 1 370 ? -62.537 -7.862 48.515 1.00 71.56 370 ASP A CA 1
ATOM 2900 C C . ASP A 1 370 ? -62.142 -8.311 49.927 1.00 71.56 370 ASP A C 1
ATOM 2902 O O . ASP A 1 370 ? -62.576 -9.369 50.385 1.00 71.56 370 ASP A O 1
ATOM 2906 N N . ALA A 1 371 ? -61.391 -7.485 50.662 1.00 69.00 371 ALA A N 1
ATOM 2907 C CA . ALA A 1 371 ? -61.063 -7.745 52.062 1.00 69.00 371 ALA A CA 1
ATOM 2908 C C . ALA A 1 371 ? -62.324 -7.751 52.946 1.00 69.00 371 ALA A C 1
ATOM 2910 O O . ALA A 1 371 ? -62.524 -8.673 53.737 1.00 69.00 371 ALA A O 1
ATOM 2911 N N . LEU A 1 372 ? -63.227 -6.781 52.761 1.00 69.88 372 LEU A N 1
ATOM 2912 C CA . LEU A 1 372 ? -64.511 -6.740 53.470 1.00 69.88 372 LEU A CA 1
ATOM 2913 C C . LEU A 1 372 ? -65.427 -7.911 53.082 1.00 69.88 372 LEU A C 1
ATOM 2915 O O . LEU A 1 372 ? -66.144 -8.440 53.933 1.00 69.88 372 LEU A O 1
ATOM 2919 N N . ALA A 1 373 ? -65.410 -8.345 51.821 1.00 70.69 373 ALA A N 1
ATOM 2920 C CA . ALA A 1 373 ? -66.158 -9.510 51.356 1.00 70.69 373 ALA A CA 1
ATOM 2921 C C . ALA A 1 373 ? -65.612 -10.815 51.962 1.00 70.69 373 ALA A C 1
ATOM 2923 O O . ALA A 1 373 ? -66.389 -11.671 52.388 1.00 70.69 373 ALA A O 1
ATOM 2924 N N . ALA A 1 374 ? -64.287 -10.955 52.061 1.00 70.00 374 ALA A N 1
ATOM 2925 C CA . ALA A 1 374 ? -63.645 -12.100 52.698 1.00 70.00 374 ALA A CA 1
ATOM 2926 C C . ALA A 1 374 ? -63.944 -12.158 54.207 1.00 70.00 374 ALA A C 1
ATOM 2928 O O . ALA A 1 374 ? -64.319 -13.214 54.721 1.00 70.00 374 ALA A O 1
ATOM 2929 N N . ASP A 1 375 ? -63.875 -11.021 54.901 1.00 64.62 375 ASP A N 1
ATOM 2930 C CA . ASP A 1 375 ? -64.170 -10.949 56.335 1.00 64.62 375 ASP A CA 1
ATOM 2931 C C . ASP A 1 375 ? -65.658 -11.153 56.639 1.00 64.62 375 ASP A C 1
ATOM 2933 O O . ASP A 1 375 ? -66.008 -11.849 57.593 1.00 64.62 375 ASP A O 1
ATOM 2937 N N . THR A 1 376 ? -66.565 -10.632 55.806 1.00 66.44 376 THR A N 1
ATOM 2938 C CA . THR A 1 376 ? -68.003 -10.918 55.951 1.00 66.44 376 THR A CA 1
ATOM 2939 C C . THR A 1 376 ? -68.329 -12.381 55.650 1.00 66.44 376 THR A C 1
ATOM 2941 O O . THR A 1 376 ? -69.166 -12.966 56.339 1.00 66.44 376 THR A O 1
ATOM 2944 N N . ALA A 1 377 ? -67.638 -13.022 54.703 1.00 61.41 377 ALA A N 1
ATOM 2945 C CA . ALA A 1 377 ? -67.774 -14.457 54.454 1.00 61.41 377 ALA A CA 1
ATOM 2946 C C . ALA A 1 377 ? -67.279 -15.307 55.641 1.00 61.41 377 ALA A C 1
ATOM 2948 O O . ALA A 1 377 ? -67.930 -16.289 56.011 1.00 61.41 377 ALA A O 1
ATOM 2949 N N . LEU A 1 378 ? -66.177 -14.908 56.285 1.00 65.44 378 LEU A N 1
ATOM 2950 C CA . LEU A 1 378 ? -65.659 -15.561 57.491 1.00 65.44 378 LEU A CA 1
ATOM 2951 C C . LEU A 1 378 ? -66.552 -15.318 58.717 1.00 65.44 378 LEU A C 1
ATOM 2953 O O . LEU A 1 378 ? -66.767 -16.242 59.499 1.00 65.44 378 LEU A O 1
ATOM 2957 N N . ALA A 1 379 ? -67.139 -14.128 58.857 1.00 58.28 379 ALA A N 1
ATOM 2958 C CA . ALA A 1 379 ? -68.063 -13.801 59.944 1.00 58.28 379 ALA A CA 1
ATOM 2959 C C . ALA A 1 379 ? -69.439 -14.483 59.800 1.00 58.28 379 ALA A C 1
ATOM 2961 O O . ALA A 1 379 ? -70.076 -14.804 60.803 1.00 58.28 379 ALA A O 1
ATOM 2962 N N . LEU A 1 380 ? -69.898 -14.742 58.569 1.00 52.22 380 LEU A N 1
ATOM 2963 C CA . LEU A 1 380 ? -71.173 -15.420 58.287 1.00 52.22 380 LEU A CA 1
ATOM 2964 C C . LEU A 1 380 ? -71.060 -16.953 58.242 1.00 52.22 380 LEU A C 1
ATOM 2966 O O . LEU A 1 380 ? -72.079 -17.639 58.313 1.00 52.22 380 LEU A O 1
ATOM 2970 N N . SER A 1 381 ? -69.846 -17.503 58.159 1.00 62.69 381 SER A N 1
ATOM 2971 C CA . SER A 1 381 ? -69.578 -18.951 58.174 1.00 62.69 381 SER A CA 1
ATOM 2972 C C . SER A 1 381 ? -70.139 -19.668 59.424 1.00 62.69 381 SER A C 1
ATOM 2974 O O . SER A 1 381 ? -70.850 -20.663 59.260 1.00 62.69 381 SER A O 1
ATOM 2976 N N . PRO A 1 382 ? -69.947 -19.163 60.661 1.00 57.56 382 PRO A N 1
ATOM 2977 C CA . PRO A 1 382 ? -70.527 -19.771 61.861 1.00 57.56 382 PRO A CA 1
ATOM 2978 C C . PRO A 1 382 ? -72.056 -19.652 61.916 1.00 57.56 382 PRO A C 1
ATOM 2980 O O . PRO A 1 382 ? -72.729 -20.586 62.344 1.00 57.56 382 PRO A O 1
ATOM 2983 N N . VAL A 1 383 ? -72.610 -18.525 61.453 1.00 64.19 383 VAL A N 1
ATOM 2984 C CA . VAL A 1 383 ? -74.060 -18.257 61.463 1.00 64.19 383 VAL A CA 1
ATOM 2985 C C . VAL A 1 383 ? -74.787 -19.159 60.466 1.00 64.19 383 VAL A C 1
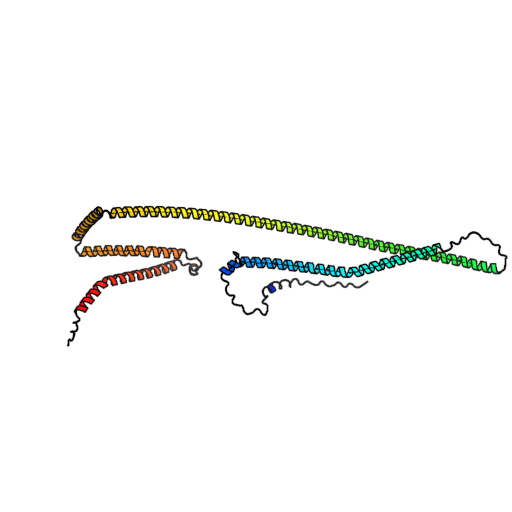ATOM 2987 O O . VAL A 1 383 ? -75.791 -19.773 60.812 1.00 64.19 383 VAL A O 1
ATOM 2990 N N . ARG A 1 384 ? -74.235 -19.327 59.258 1.00 58.50 384 ARG A N 1
ATOM 2991 C CA . ARG A 1 384 ? -74.774 -20.256 58.255 1.00 58.50 384 ARG A CA 1
ATOM 2992 C C . ARG A 1 384 ? -74.650 -21.714 58.680 1.00 58.50 384 ARG A C 1
ATOM 2994 O O . ARG A 1 384 ? -75.537 -22.498 58.368 1.00 58.50 384 ARG A O 1
ATOM 3001 N N . ARG A 1 385 ? -73.585 -22.080 59.401 1.00 60.44 385 ARG A N 1
ATOM 3002 C CA . ARG A 1 385 ? -73.428 -23.432 59.960 1.00 60.44 385 ARG A CA 1
ATOM 3003 C C . ARG A 1 385 ? -74.493 -23.720 61.028 1.00 60.44 385 ARG A C 1
ATOM 3005 O O . ARG A 1 385 ? -75.092 -24.787 60.996 1.00 60.44 385 ARG A O 1
ATOM 3012 N N . ALA A 1 386 ? -74.802 -22.745 61.885 1.00 64.94 386 ALA A N 1
ATOM 3013 C CA . ALA A 1 386 ? -75.874 -22.860 62.876 1.00 64.94 386 ALA A CA 1
ATOM 3014 C C . ALA A 1 386 ? -77.284 -22.906 62.247 1.00 64.94 386 ALA A C 1
ATOM 3016 O O . ALA A 1 386 ? -78.137 -23.661 62.710 1.00 64.94 386 ALA A O 1
ATOM 3017 N N . GLU A 1 387 ? -77.542 -22.141 61.178 1.00 66.94 387 GLU A N 1
ATOM 3018 C CA . GLU A 1 387 ? -78.804 -22.236 60.426 1.00 66.94 387 GLU A CA 1
ATOM 3019 C C . GLU A 1 387 ? -78.965 -23.600 59.744 1.00 66.94 387 GLU A C 1
ATOM 3021 O O . GLU A 1 387 ? -80.052 -24.171 59.802 1.00 66.94 387 GLU A O 1
ATOM 3026 N N . TRP A 1 388 ? -77.890 -24.152 59.165 1.00 69.00 388 TRP A N 1
ATOM 3027 C CA . TRP A 1 388 ? -77.913 -25.469 58.522 1.00 69.00 388 TRP A CA 1
ATOM 3028 C C . TRP A 1 388 ? -78.283 -26.578 59.518 1.00 69.00 388 TRP A C 1
ATOM 3030 O O . TRP A 1 388 ? -79.215 -27.338 59.253 1.00 69.00 388 TRP A O 1
ATOM 3040 N N . GLU A 1 389 ? -77.656 -26.586 60.701 1.00 68.94 389 GLU A N 1
ATOM 3041 C CA . GLU A 1 389 ? -77.948 -27.532 61.791 1.00 68.94 389 GLU A CA 1
ATOM 3042 C C . GLU A 1 389 ? -79.399 -27.415 62.311 1.00 68.94 389 GLU A C 1
ATOM 3044 O 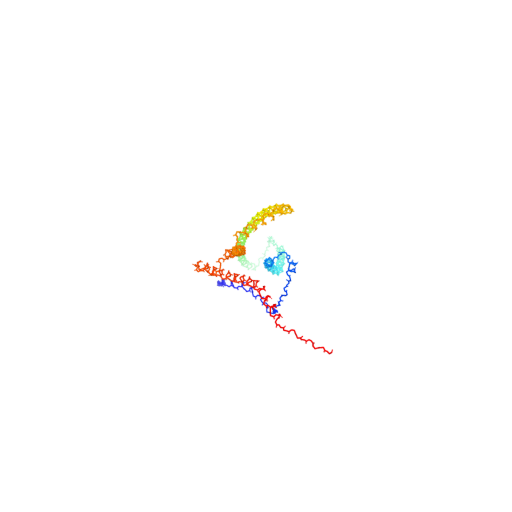O . GLU A 1 389 ? -80.029 -28.418 62.654 1.00 68.94 389 GLU A O 1
ATOM 3049 N N . LEU A 1 390 ? -79.984 -26.211 62.310 1.00 65.44 390 LEU A N 1
ATOM 3050 C CA . LEU A 1 390 ? -81.392 -25.984 62.673 1.00 65.44 390 LEU A CA 1
ATOM 3051 C C . LEU A 1 390 ? -82.384 -26.494 61.612 1.00 65.44 390 LEU A C 1
ATOM 3053 O O . LEU A 1 390 ? -83.478 -26.944 61.966 1.00 65.44 390 LEU A O 1
ATOM 3057 N N . THR A 1 391 ? -82.028 -26.444 60.325 1.00 66.69 391 THR A N 1
ATOM 3058 C CA . THR A 1 391 ? -82.832 -27.046 59.243 1.00 66.69 391 THR A CA 1
ATOM 3059 C C . THR A 1 391 ? -82.737 -28.569 59.210 1.00 66.69 391 THR A C 1
ATOM 3061 O O . THR A 1 391 ? -83.752 -29.225 58.972 1.00 66.69 391 THR A O 1
ATOM 3064 N N . GLU A 1 392 ? -81.567 -29.140 59.498 1.00 60.69 392 GLU A N 1
ATOM 3065 C CA . GLU A 1 392 ? -81.346 -30.593 59.478 1.00 60.69 392 GLU A CA 1
ATOM 3066 C C . GLU A 1 392 ? -82.085 -31.305 60.628 1.00 60.69 392 GLU A C 1
ATOM 3068 O O . GLU A 1 392 ? -82.576 -32.421 60.471 1.00 60.69 392 GLU A O 1
ATOM 3073 N N . MET A 1 393 ? -82.312 -30.615 61.753 1.00 56.75 393 MET A N 1
ATOM 3074 C CA . MET A 1 393 ? -83.156 -31.118 62.848 1.00 56.75 393 MET A CA 1
ATOM 3075 C C . MET A 1 393 ? -84.674 -31.057 62.583 1.00 56.75 393 MET A C 1
ATOM 3077 O O . MET A 1 393 ? -85.453 -31.560 63.395 1.00 56.75 393 MET A O 1
ATOM 3081 N N . ARG A 1 394 ? -85.136 -30.463 61.469 1.00 58.50 394 ARG A N 1
ATOM 3082 C CA . ARG A 1 394 ? -86.572 -30.363 61.123 1.00 58.50 394 ARG A CA 1
ATOM 3083 C C . ARG A 1 394 ? -87.047 -31.339 60.053 1.00 58.50 394 ARG A C 1
ATOM 3085 O O . ARG A 1 394 ? -88.252 -31.404 59.810 1.00 58.50 394 ARG A O 1
ATOM 3092 N N . THR A 1 395 ? -86.160 -32.109 59.433 1.00 53.69 395 THR A N 1
ATOM 3093 C CA . THR A 1 395 ? -86.563 -33.158 58.490 1.00 53.69 395 THR A CA 1
ATOM 3094 C C . THR A 1 395 ? -86.788 -34.475 59.237 1.00 53.69 395 THR A C 1
ATOM 3096 O O . THR A 1 395 ? -85.822 -35.044 59.747 1.00 53.69 395 THR A O 1
ATOM 3099 N N . PRO A 1 396 ? -88.032 -34.983 59.347 1.00 55.28 396 PRO A N 1
ATOM 3100 C CA . PRO A 1 396 ? -88.279 -36.277 59.968 1.00 55.28 396 PRO A CA 1
ATOM 3101 C C . PRO A 1 396 ? -87.644 -37.388 59.124 1.00 55.28 396 PRO A C 1
ATOM 3103 O O . PRO A 1 396 ? -87.903 -37.505 57.927 1.00 55.28 396 PRO A O 1
ATOM 3106 N N . SER A 1 397 ? -86.795 -38.185 59.774 1.00 57.41 397 SER A N 1
ATOM 3107 C CA . SER A 1 397 ? -86.128 -39.353 59.197 1.00 57.41 397 SER A CA 1
ATOM 3108 C C . SER A 1 397 ? -87.153 -40.330 58.594 1.00 57.41 397 SER A C 1
ATOM 3110 O O . SER A 1 397 ? -88.136 -40.650 59.273 1.00 57.41 397 SER A O 1
ATOM 3112 N N . PRO A 1 398 ? -86.966 -40.816 57.352 1.00 58.12 398 PRO A N 1
ATOM 3113 C CA . PRO A 1 398 ? -87.844 -41.825 56.777 1.00 58.12 398 PRO A CA 1
ATOM 3114 C C . PRO A 1 398 ? -87.678 -43.146 57.536 1.00 58.12 398 PRO A C 1
ATOM 3116 O O . PRO A 1 398 ? -86.575 -43.673 57.683 1.00 58.12 398 PRO A O 1
ATOM 3119 N N . VAL A 1 399 ? -88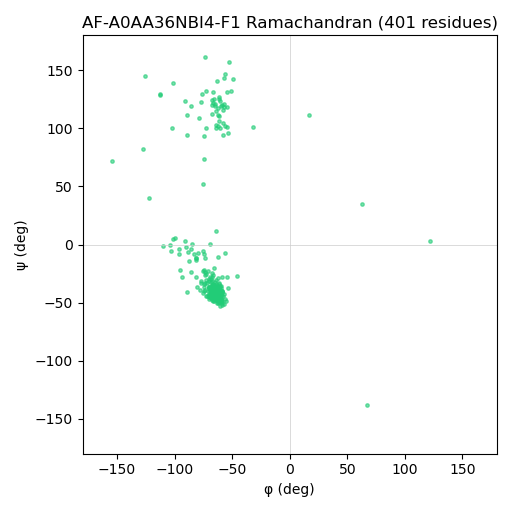.799 -43.664 58.040 1.00 57.09 399 VAL A N 1
ATOM 3120 C CA . VAL A 1 399 ? -88.885 -44.961 58.718 1.00 57.09 399 VAL A CA 1
ATOM 3121 C C . VAL A 1 399 ? -88.473 -46.057 57.727 1.00 57.09 399 VAL A C 1
ATOM 3123 O O . VAL A 1 399 ? -89.030 -46.099 56.630 1.00 57.09 399 VAL A O 1
ATOM 3126 N N . PRO A 1 400 ? -87.509 -46.929 58.066 1.00 58.16 400 PRO A N 1
ATOM 3127 C CA . PRO A 1 400 ? -87.148 -48.037 57.198 1.00 58.16 400 PRO A CA 1
ATOM 3128 C C . PRO A 1 400 ? -88.203 -49.142 57.313 1.00 58.16 400 PRO A C 1
ATOM 3130 O O . PRO A 1 400 ? -88.446 -49.660 58.405 1.00 58.16 400 PRO A O 1
ATOM 3133 N N . ASP A 1 401 ? -88.807 -49.506 56.183 1.00 58.22 401 ASP A N 1
ATOM 3134 C CA . ASP A 1 401 ? -89.621 -50.713 56.046 1.00 58.22 401 ASP A CA 1
ATOM 3135 C C . ASP A 1 401 ? -88.730 -51.950 56.241 1.00 58.22 401 ASP A C 1
ATOM 3137 O O . ASP A 1 401 ? -87.772 -52.173 55.497 1.00 58.22 401 ASP A O 1
ATOM 3141 N N . TRP A 1 402 ? -89.051 -52.750 57.257 1.00 50.28 402 TRP A N 1
ATOM 3142 C CA . TRP A 1 402 ? -88.486 -54.082 57.473 1.00 50.28 402 TRP A CA 1
ATOM 3143 C C . TRP A 1 402 ? -89.492 -55.148 57.013 1.00 50.28 402 TRP A C 1
ATOM 3145 O O . TRP A 1 402 ? -90.679 -55.000 57.315 1.00 50.28 402 TRP A O 1
ATOM 3155 N N . PRO A 1 403 ? -89.052 -56.224 56.336 1.00 58.56 403 PRO A N 1
ATOM 3156 C CA . PRO A 1 403 ? -89.795 -57.480 56.288 1.00 58.56 403 PRO A CA 1
ATOM 3157 C C . PRO A 1 403 ? -89.670 -58.288 57.588 1.00 58.56 403 PRO A C 1
ATOM 3159 O O . PRO A 1 403 ? -88.598 -58.224 58.241 1.00 58.56 403 PRO A O 1
#

Organism: NCBI:txid2562239

pLDDT: mean 77.37, std 18.45, range [39.91, 98.5]

Sequence (403 aa):
MADIRPLAPLAFDAERTGKTLDAAQSWSVPGTPPAFQEPELSQASRTSFFGRLTGADIEAELQRQAVLLKGLLRDMAVVRDTVWHLADERSFLPAAAQDAKEAIDTAAELRAKIHELDAKVQSLPVSQKEDGVVPMKANDASLQALGSLDTHYEDSYELENRLEELRRVLDGRIEESSRKLERQLQEHRQEHSGAMSRLEENHRGLEARLKEHSSALHQRLEEHRQEHSGAMSRLEENHRGLEARLKEHRQEHSGAMSRLEENHRGLEARLKELRSPEDLRVKVAGLEEEFKVHRRQAGASGVIRSISACVAEEVSGRACESITPMLQRLASEARDRPSTSPAVLQGKPAELEQEVASQVARELVLMVMDALAADTALALSPVRRAEWELTEMRTPSPVPDWP

Secondary structure (DSSP, 8-state):
----PPPP-----TTSTTSSSGGGG----TTPPS--------HHHHHHHHTT--HHHHHHHHHHHHHHHHHHHHHHHHHHHHHHHHHHHHHHHHHHHHHHHHHHHHHHHHHHHHHHHHHHHHHS-----------PPP-THHHHHHHHHHHHHHHHHHHHHHHHHHHHHHHHHHHHHHHHHHHHHHHHHHHHHHHHHHHHHHHHHHHHHHHHHHHHHHHHHHHHHHHHHHHHHHHHHHHHHHHHHHHHHHHHHHHHHHHHHHHHHHHHHHHHHHT-HHHHHHHHHHHHHHHHHHHHHS-HHHHHHHHHHHHHHHHHHHHHHHHHHHHHHHHHHHHSS-TTSTTGGG--HHHHHHHHHHHHHHHHHHHHHHHHHHHHHHHHHHHHHHHHHHHHTTSPPPPPPP-